Protein AF-A0AAF3EPK1-F1 (afdb_monomer)

Organism: NCBI:txid2138241

InterPro domains:
  IPR006166 ERCC4 domain [PF02732] (294-377)
  IPR006166 ERCC4 domain [SM00891] (291-371)
  IPR011335 Restriction endonuclease type II-like [SSF52980] (289-376)
  IPR047520 DNA repair endonuclease XPF, nuclease domain [cd20078] (291-375)

Radius of gyration: 29.54 Å; Cα contacts (8 Å, |Δi|>4): 576; chains: 1; bounding box: 75×59×78 Å

Mean predicted aligned error: 21.05 Å

Secondary structure (DSSP, 8-state):
--EEEEEEEE-TT--EEEEEEEEE-TT-BHHHHHHHHHHHH---GGGEEEEEEE--SSTT-PEEEEE-SSBTTTTT--TT-EEEEEETT-HHHHHHHHHHHHHHH--THHHHHHHHHHHHHHHHHTTSSS--EEEEEEEESS-BTTBSSPPP--HHHHHHHHHHHHTTSS-EEEEE--SS-BTTB-EEEEEEEE-TTEEETTT-S---HHHHHHHHHHHHHHTB----TTTEEEETTS--EEE----B-S--SSTTS-------PPPPPPPP----SSSTT--TT-SPPPEEEEEGGGGGSHHHHHHHHTT-EEEEE--SS-SEEEETTEEEEEEEHHHHHHHHHTTHHHHHHHHHHHH-SEEEEEEE-SS-------SS-S----

Sequence (386 aa):
MEIKLYVHLRDDTGDVGGFKTFTFGATSTVDDLMGQIRDVFHIPLQHQEVYLVRAGTETKNETLEQLKSGTLQEVKVTNKSNIYVKHADLPQYLQYKACVENAKKLKGEEQTSNAEDAIKLHMRLMEKEKVTKYNVKCHHYGATSARPKGMPLQIREFYIYKLLELIDVGPHSQFILPNKCAGSKTSMYIATKWNDDFVSIKEEENVSVEVLVQLLLLAAFLFINDLNQDNCGHWKGTKDAAIVDFDPSTNEVENLLVSREYDTIREEAPRLSVSTLNAGGFEEGTLPPPKIIVDMREFNSELPTILYKKGYDVVAATLEVGDYVLSPGMTVERKALDDLTQSLQSGRVFKQTEQMLRHYGSAFLLIESNMRFELKIVNGGPFQVY

Structure (mmCIF, N/CA/C/O backbone):
data_AF-A0AAF3EPK1-F1
#
_entry.id   AF-A0AAF3EPK1-F1
#
loop_
_atom_site.group_PDB
_atom_site.id
_atom_site.type_symbol
_atom_site.label_atom_id
_atom_site.label_alt_id
_atom_site.label_comp_id
_atom_site.label_asym_id
_atom_site.label_entity_id
_atom_site.label_seq_id
_atom_site.pdbx_PDB_ins_code
_atom_site.Cartn_x
_atom_site.Cartn_y
_atom_site.Cartn_z
_atom_site.occupancy
_atom_site.B_iso_or_equiv
_atom_site.auth_seq_id
_atom_site.auth_comp_id
_atom_site.auth_asym_id
_atom_site.auth_atom_id
_atom_site.pdbx_PDB_model_num
ATOM 1 N N . MET A 1 1 ? -42.229 -2.189 17.638 1.00 63.72 1 MET A N 1
ATOM 2 C CA . MET A 1 1 ? -41.998 -1.507 18.930 1.00 63.72 1 MET A CA 1
ATOM 3 C C . MET A 1 1 ? -40.505 -1.271 19.049 1.00 63.72 1 MET A C 1
ATOM 5 O O . MET A 1 1 ? -39.759 -2.199 18.766 1.00 63.72 1 MET A O 1
ATOM 9 N N . GLU A 1 2 ? -40.089 -0.046 19.354 1.00 80.06 2 GLU A N 1
ATOM 10 C CA . GLU A 1 2 ? -38.679 0.361 19.410 1.00 80.06 2 GLU A CA 1
ATOM 11 C C . GLU A 1 2 ? -38.236 0.457 20.878 1.00 80.06 2 GLU A C 1
ATOM 13 O O . GLU A 1 2 ? -38.947 1.058 21.693 1.00 80.06 2 GLU A O 1
ATOM 18 N N . ILE A 1 3 ? -37.099 -0.162 21.215 1.00 80.56 3 ILE A N 1
ATOM 19 C CA . ILE A 1 3 ? -36.553 -0.193 22.574 1.00 80.56 3 ILE A CA 1
ATOM 20 C C . ILE A 1 3 ? -35.284 0.663 22.639 1.00 80.56 3 ILE A C 1
ATOM 22 O O . ILE A 1 3 ? -34.303 0.343 21.975 1.00 80.56 3 ILE A O 1
ATOM 26 N N . LYS A 1 4 ? -35.277 1.730 23.442 1.00 81.31 4 LYS A N 1
ATOM 27 C CA . LYS A 1 4 ? -34.103 2.589 23.673 1.00 81.31 4 LYS A CA 1
ATOM 28 C C . LYS A 1 4 ? -33.443 2.237 24.999 1.00 81.31 4 LYS A C 1
ATOM 30 O O . LYS A 1 4 ? -34.069 2.388 26.043 1.00 81.31 4 LYS A O 1
ATOM 35 N N . LEU A 1 5 ? -32.195 1.784 24.955 1.00 81.50 5 LEU A N 1
ATOM 36 C CA . LEU A 1 5 ? -31.452 1.311 26.122 1.00 81.50 5 LEU A CA 1
ATOM 37 C C . LEU A 1 5 ? -30.294 2.222 26.464 1.00 81.50 5 LEU A C 1
ATOM 39 O O . LEU A 1 5 ? -29.559 2.643 25.576 1.00 81.50 5 LEU A O 1
ATOM 43 N N . TYR A 1 6 ? -30.118 2.465 27.759 1.00 78.06 6 TYR A N 1
ATOM 44 C CA . TYR A 1 6 ? -28.994 3.209 28.300 1.00 78.06 6 TYR A CA 1
ATOM 45 C C . TYR A 1 6 ? -27.984 2.218 28.887 1.00 78.06 6 TYR A C 1
ATOM 47 O O . TYR A 1 6 ? -28.274 1.502 29.851 1.00 78.06 6 TYR A O 1
ATOM 55 N N . VAL A 1 7 ? -26.824 2.120 28.240 1.00 79.25 7 VAL A N 1
ATOM 56 C CA . VAL A 1 7 ? -25.771 1.161 28.586 1.00 79.25 7 VAL A CA 1
ATOM 57 C C . VAL A 1 7 ? -24.628 1.909 29.253 1.00 79.25 7 VAL A C 1
ATOM 59 O O . VAL A 1 7 ? -24.116 2.877 28.688 1.00 79.25 7 VAL A O 1
ATOM 62 N N . HIS A 1 8 ? -24.216 1.441 30.429 1.00 76.19 8 HIS A N 1
ATOM 63 C CA . HIS A 1 8 ? -23.054 1.939 31.155 1.00 76.19 8 HIS A CA 1
ATOM 64 C C . HIS A 1 8 ? -21.934 0.901 31.169 1.00 76.19 8 HIS A C 1
ATOM 66 O O . HIS A 1 8 ? -22.175 -0.287 31.397 1.00 76.19 8 HIS A O 1
ATOM 72 N N . LEU A 1 9 ? -20.703 1.375 31.010 1.00 72.56 9 LEU A N 1
ATOM 73 C CA . LEU A 1 9 ? -19.504 0.591 31.276 1.00 72.56 9 LEU A CA 1
ATOM 74 C C . LEU A 1 9 ? -19.138 0.715 32.752 1.00 72.56 9 LEU A C 1
ATOM 76 O O . LEU A 1 9 ? -19.095 1.830 33.279 1.00 72.56 9 LEU A O 1
ATOM 80 N N . ARG A 1 10 ? -18.865 -0.418 33.400 1.00 68.25 10 ARG A N 1
ATOM 81 C CA . ARG A 1 10 ? -18.263 -0.453 34.733 1.00 68.25 10 ARG A CA 1
ATOM 82 C C . ARG A 1 10 ? -16.987 -1.275 34.700 1.00 68.25 10 ARG A C 1
ATOM 84 O O . ARG A 1 10 ? -16.977 -2.370 34.137 1.00 68.25 10 ARG A O 1
ATOM 91 N N . ASP A 1 11 ? -15.953 -0.751 35.342 1.00 59.91 11 ASP A N 1
ATOM 92 C CA . ASP A 1 11 ? -14.758 -1.526 35.647 1.00 59.91 11 ASP A CA 1
ATOM 93 C C . ASP A 1 11 ? -14.982 -2.450 36.860 1.00 59.91 11 ASP A C 1
ATOM 95 O O . ASP A 1 11 ? -16.052 -2.461 37.483 1.00 59.91 11 ASP A O 1
ATOM 99 N N . ASP A 1 12 ? -13.964 -3.238 37.210 1.00 56.88 12 ASP A N 1
ATOM 100 C CA . ASP A 1 12 ? -14.029 -4.189 38.329 1.00 56.88 12 ASP A CA 1
ATOM 101 C C . ASP A 1 12 ? -14.167 -3.512 39.700 1.00 56.88 12 ASP A C 1
ATOM 103 O O . ASP A 1 12 ? -14.553 -4.158 40.677 1.00 56.88 12 ASP A O 1
ATOM 107 N N . THR A 1 13 ? -13.889 -2.208 39.782 1.00 58.09 13 THR A N 1
ATOM 108 C CA . THR A 1 13 ? -14.093 -1.385 40.979 1.00 58.09 13 THR A CA 1
ATOM 109 C C . THR A 1 13 ? -15.489 -0.761 41.047 1.00 58.09 13 THR A C 1
ATOM 111 O O . THR A 1 13 ? -15.885 -0.264 42.100 1.00 58.09 13 THR A O 1
ATOM 114 N N . GLY A 1 14 ? -16.278 -0.876 39.974 1.00 56.06 14 GLY A N 1
ATOM 115 C CA . GLY A 1 14 ? -17.647 -0.378 39.883 1.00 56.06 14 GLY A CA 1
ATOM 116 C C . GLY A 1 14 ? -17.758 1.077 39.425 1.00 56.06 14 GLY A C 1
ATOM 117 O O . GLY A 1 14 ? -18.875 1.606 39.414 1.00 56.06 14 GLY A O 1
ATOM 118 N N . ASP A 1 15 ? -16.650 1.699 39.019 1.00 54.44 15 ASP A N 1
ATOM 119 C CA . ASP A 1 15 ? -16.626 3.072 38.526 1.00 54.44 15 ASP A CA 1
ATOM 120 C C . ASP A 1 15 ? -17.142 3.141 37.082 1.00 54.44 15 ASP A C 1
ATOM 122 O O . ASP A 1 15 ? -16.909 2.256 36.255 1.00 54.44 15 ASP A O 1
ATOM 126 N N . VAL A 1 16 ? -17.910 4.193 36.780 1.00 56.31 16 VAL A N 1
ATOM 127 C CA . VAL A 1 16 ? -18.569 4.357 35.476 1.00 56.31 16 VAL A CA 1
ATOM 128 C C . VAL A 1 16 ? -17.585 4.967 34.477 1.00 56.31 16 VAL A C 1
ATOM 130 O O . VAL A 1 16 ? -17.331 6.169 34.512 1.00 56.31 16 VAL A O 1
ATOM 133 N N . GLY A 1 17 ? -17.055 4.145 33.567 1.00 52.59 17 GLY A N 1
ATOM 134 C CA . GLY A 1 17 ? -16.063 4.560 32.563 1.00 52.59 17 GLY A CA 1
ATOM 135 C C . GLY A 1 17 ? -16.650 5.244 31.318 1.00 52.59 17 GLY A C 1
ATOM 136 O O . GLY A 1 17 ? -15.947 5.972 30.623 1.00 52.59 17 GLY A O 1
ATOM 137 N N . GLY A 1 18 ? -17.945 5.046 31.034 1.00 61.47 18 GLY A N 1
ATOM 138 C CA . GLY A 1 18 ? -18.630 5.625 29.871 1.00 61.47 18 GLY A CA 1
ATOM 139 C C . GLY A 1 18 ? -20.083 5.161 29.731 1.00 61.47 18 GLY A C 1
ATOM 140 O O . GLY A 1 18 ? -20.500 4.203 30.384 1.00 61.47 18 GLY A O 1
ATOM 141 N N . PHE A 1 19 ? -20.871 5.842 28.891 1.00 75.56 19 PHE A N 1
ATOM 142 C CA . PHE A 1 19 ? -22.256 5.456 28.596 1.00 75.56 19 PHE A CA 1
ATOM 143 C C . PHE A 1 19 ? -22.638 5.725 27.138 1.00 75.56 19 PHE A C 1
ATOM 145 O O . PHE A 1 19 ? -22.104 6.634 26.501 1.00 75.56 19 PHE A O 1
ATOM 152 N N . LYS A 1 20 ? -23.610 4.969 26.616 1.00 78.62 20 LYS A N 1
ATOM 153 C CA . LYS A 1 20 ? -24.215 5.222 25.300 1.00 78.62 20 LYS A CA 1
ATOM 154 C C . LYS A 1 20 ? -25.651 4.714 25.244 1.00 78.62 20 LYS A C 1
ATOM 156 O O . LYS A 1 20 ? -26.016 3.757 25.927 1.00 78.62 20 LYS A O 1
ATOM 161 N N . THR A 1 21 ? -26.458 5.375 24.419 1.00 83.00 21 THR A N 1
ATOM 162 C CA . THR A 1 21 ? -27.838 4.972 24.154 1.00 83.00 21 THR A CA 1
ATOM 163 C C . THR A 1 21 ? -27.905 4.176 22.859 1.00 83.00 21 THR A C 1
ATOM 165 O O . THR A 1 21 ? -27.417 4.635 21.828 1.00 83.00 21 THR A O 1
ATOM 168 N N . PHE A 1 22 ? -28.561 3.023 22.901 1.00 85.44 22 PHE A N 1
ATOM 169 C CA . PHE A 1 22 ? -28.793 2.159 21.747 1.00 85.44 22 PHE A CA 1
ATOM 170 C C . PHE A 1 22 ? -30.280 2.012 21.473 1.00 85.44 22 PHE A C 1
ATOM 172 O O . PHE A 1 22 ? -31.101 2.195 22.370 1.00 85.44 22 PHE A O 1
ATOM 179 N N . THR A 1 23 ? -30.622 1.674 20.234 1.00 88.25 23 THR A N 1
ATOM 180 C CA . THR A 1 23 ? -32.011 1.507 19.812 1.00 88.25 23 THR A CA 1
ATOM 181 C C . THR A 1 23 ? -32.189 0.156 19.133 1.00 88.25 23 THR A C 1
ATOM 183 O O . THR A 1 23 ? -31.450 -0.170 18.211 1.00 88.25 23 THR A O 1
ATOM 186 N N . PHE A 1 24 ? -33.159 -0.623 19.602 1.00 88.50 24 PHE A N 1
ATOM 187 C CA . PHE A 1 24 ? -33.386 -2.006 19.197 1.00 88.50 24 PHE A CA 1
ATOM 188 C C . PHE A 1 24 ? -34.819 -2.231 18.715 1.00 88.50 24 PHE A C 1
ATOM 190 O O . PHE A 1 24 ? -35.762 -1.560 19.147 1.00 88.50 24 PHE A O 1
ATOM 197 N N . GLY A 1 25 ? -34.981 -3.200 17.817 1.00 86.00 25 GLY A N 1
ATOM 198 C CA . GLY A 1 25 ? -36.280 -3.639 17.324 1.00 86.00 25 GLY A CA 1
ATOM 199 C C . GLY A 1 25 ? -36.979 -4.596 18.291 1.00 86.00 25 GLY A C 1
ATOM 200 O O . GLY A 1 25 ? -36.406 -5.072 19.268 1.00 86.00 25 GLY A O 1
ATOM 201 N N . ALA A 1 26 ? -38.238 -4.922 17.992 1.00 77.25 26 ALA A N 1
ATOM 202 C CA . ALA A 1 26 ? -39.049 -5.814 18.825 1.00 77.25 26 ALA A CA 1
ATOM 203 C C . ALA A 1 26 ? -38.508 -7.256 18.892 1.00 77.25 26 ALA A C 1
ATOM 205 O O . ALA A 1 26 ? -38.753 -7.947 19.873 1.00 77.25 26 ALA A O 1
ATOM 206 N N . THR A 1 27 ? -37.782 -7.692 17.863 1.00 86.62 27 THR A N 1
ATOM 207 C CA . THR A 1 27 ? -37.209 -9.041 17.742 1.00 86.62 27 THR A CA 1
ATOM 208 C C . THR A 1 27 ? -35.719 -9.087 18.074 1.00 86.62 27 THR A C 1
ATOM 210 O O . THR A 1 27 ? -35.097 -10.125 17.876 1.00 86.62 27 THR A O 1
ATOM 213 N N . SER A 1 28 ? -35.132 -7.975 18.530 1.00 90.69 28 SER A N 1
ATOM 214 C CA . SER A 1 28 ? -33.704 -7.918 18.835 1.00 90.69 28 SER A CA 1
ATOM 215 C C . SER A 1 28 ? -33.352 -8.805 20.027 1.00 90.69 28 SER A C 1
ATOM 217 O O . SER A 1 28 ? -34.120 -8.937 20.987 1.00 90.69 28 SER A O 1
ATOM 219 N N . THR A 1 29 ? -32.176 -9.407 19.953 1.00 93.25 29 THR A N 1
ATOM 220 C CA . THR A 1 29 ? -31.661 -10.384 20.910 1.00 93.25 29 THR A CA 1
ATOM 221 C C . THR A 1 29 ? -30.613 -9.787 21.845 1.00 93.25 29 THR A C 1
ATOM 223 O O . THR A 1 29 ? -30.136 -8.667 21.649 1.00 93.25 29 THR A O 1
ATOM 226 N N . VAL A 1 30 ? -30.252 -10.538 22.887 1.00 90.62 30 VAL A N 1
ATOM 227 C CA . VAL A 1 30 ? -29.082 -10.221 23.721 1.00 90.62 30 VAL A CA 1
ATOM 228 C C . VAL A 1 30 ? -27.798 -10.220 22.877 1.00 90.62 30 VAL A C 1
ATOM 230 O O . VAL A 1 30 ? -26.951 -9.358 23.095 1.00 90.62 30 VAL A O 1
ATOM 233 N N . ASP A 1 31 ? -27.688 -11.088 21.867 1.00 90.12 31 ASP A N 1
ATOM 234 C CA . ASP A 1 31 ? -26.532 -11.119 20.960 1.00 90.12 31 ASP A CA 1
ATOM 235 C C . ASP A 1 31 ? -26.442 -9.848 20.106 1.00 90.12 31 ASP A C 1
ATOM 237 O O . ASP A 1 31 ? -25.352 -9.311 19.920 1.00 90.12 31 ASP A O 1
ATOM 241 N N . ASP A 1 32 ? -27.577 -9.300 19.656 1.00 91.06 32 ASP A N 1
ATOM 242 C CA . ASP A 1 32 ? -27.610 -8.014 18.943 1.00 91.06 32 ASP A CA 1
ATOM 243 C C . ASP A 1 32 ? -27.130 -6.863 19.842 1.00 91.06 32 ASP A C 1
ATOM 245 O O . ASP A 1 32 ? -26.412 -5.965 19.395 1.00 91.06 32 ASP A O 1
ATOM 249 N N . LEU A 1 33 ? -27.510 -6.889 21.126 1.00 90.25 33 LEU A N 1
ATOM 250 C CA . LEU A 1 33 ? -27.041 -5.931 22.129 1.00 90.25 33 LEU A CA 1
ATOM 251 C C . LEU A 1 33 ? -25.533 -6.066 22.367 1.00 90.25 33 LEU A C 1
ATOM 253 O O . LEU A 1 33 ? -24.826 -5.060 22.346 1.00 90.25 33 LEU A O 1
ATOM 257 N N . MET A 1 34 ? -25.030 -7.286 22.549 1.00 88.56 34 MET A N 1
ATOM 258 C CA . MET A 1 34 ? -23.598 -7.548 22.712 1.00 88.56 34 MET A CA 1
ATOM 259 C C . MET A 1 34 ? -22.793 -7.187 21.457 1.00 88.56 34 MET A C 1
ATOM 261 O O . MET A 1 34 ? -21.681 -6.666 21.558 1.00 88.56 34 MET A O 1
ATOM 265 N N . GLY A 1 35 ? -23.365 -7.394 20.269 1.00 85.94 35 GLY A N 1
ATOM 266 C CA . GLY A 1 35 ? -22.810 -6.951 18.992 1.00 85.94 35 GLY A CA 1
ATOM 267 C C . GLY A 1 35 ? -22.693 -5.430 18.917 1.00 85.94 35 GLY A C 1
ATOM 268 O O . GLY A 1 35 ? -21.621 -4.919 18.617 1.00 85.94 35 GLY A O 1
ATOM 269 N N . GLN A 1 36 ? -23.741 -4.695 19.297 1.00 87.25 36 GLN A N 1
ATOM 270 C CA . GLN A 1 36 ? -23.694 -3.229 19.392 1.00 87.25 36 GLN A CA 1
ATOM 271 C C . GLN A 1 36 ? -22.665 -2.753 20.425 1.00 87.25 36 GLN A C 1
ATOM 273 O O . GLN A 1 36 ? -21.934 -1.805 20.161 1.00 87.25 36 GLN A O 1
ATOM 278 N N . ILE A 1 37 ? -22.562 -3.419 21.581 1.00 84.38 37 ILE A N 1
ATOM 279 C CA . ILE A 1 37 ? -21.540 -3.119 22.595 1.00 84.38 37 ILE A CA 1
ATOM 280 C C . ILE A 1 37 ? -20.1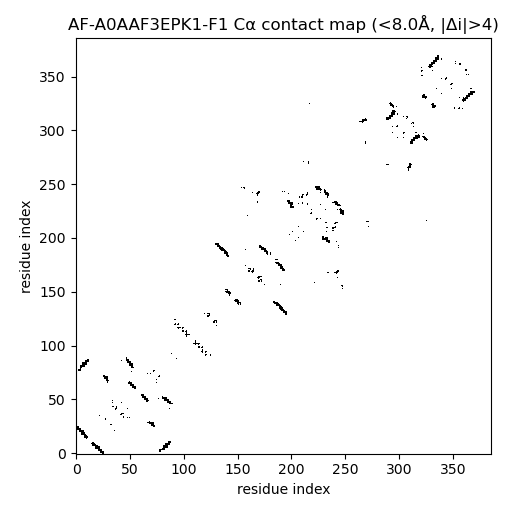37 -3.363 22.030 1.00 84.38 37 ILE A C 1
ATOM 282 O O . ILE A 1 37 ? -19.256 -2.529 22.223 1.00 84.38 37 ILE A O 1
ATOM 286 N N . ARG A 1 38 ? -19.930 -4.458 21.290 1.00 82.56 38 ARG A N 1
ATOM 287 C CA . ARG A 1 38 ? -18.665 -4.740 20.603 1.00 82.56 38 ARG A CA 1
ATOM 288 C C . ARG A 1 38 ? -18.352 -3.653 19.583 1.00 82.56 38 ARG A C 1
ATOM 290 O O . ARG A 1 38 ? -17.233 -3.177 19.551 1.00 82.56 38 ARG A O 1
ATOM 297 N N . ASP A 1 39 ? -19.317 -3.254 18.768 1.00 75.44 39 ASP A N 1
ATOM 298 C CA . ASP A 1 39 ? -19.068 -2.334 17.655 1.00 75.44 39 ASP A CA 1
ATOM 299 C C . ASP A 1 39 ? -18.907 -0.878 18.107 1.00 75.44 39 ASP A C 1
ATOM 301 O O . ASP A 1 39 ? -18.312 -0.079 17.394 1.00 75.44 39 ASP A O 1
ATOM 305 N N . VAL A 1 40 ? -19.454 -0.519 19.273 1.00 76.31 40 VAL A N 1
ATOM 306 C CA . VAL A 1 40 ? -19.450 0.859 19.785 1.00 76.31 40 VAL A CA 1
ATOM 307 C C . VAL A 1 40 ? -18.473 1.087 20.931 1.00 76.31 40 VAL A C 1
ATOM 309 O O . VAL A 1 40 ? -17.960 2.195 21.067 1.00 76.31 40 VAL A O 1
ATOM 312 N N . PHE A 1 41 ? -18.262 0.086 21.783 1.00 70.44 41 PHE A N 1
ATOM 313 C CA . PHE A 1 41 ? -17.314 0.157 22.896 1.00 70.44 41 PHE A CA 1
ATOM 314 C C . PHE A 1 41 ? -16.080 -0.720 22.674 1.00 70.44 41 PHE A C 1
ATOM 316 O O . PHE A 1 41 ? -15.197 -0.725 23.524 1.00 70.44 41 PHE A O 1
ATOM 323 N N . HIS A 1 42 ? -16.015 -1.465 21.566 1.00 68.19 42 HIS A N 1
ATOM 324 C CA . HIS A 1 42 ? -14.839 -2.244 21.163 1.00 68.19 42 HIS A CA 1
ATOM 325 C C . HIS A 1 42 ? -14.412 -3.308 22.181 1.00 68.19 42 HIS A C 1
ATOM 327 O O . HIS A 1 42 ? -13.263 -3.738 22.230 1.00 68.19 42 HIS A O 1
ATOM 333 N N . ILE A 1 43 ? -15.378 -3.802 22.962 1.00 73.12 43 ILE A N 1
ATOM 334 C CA . ILE A 1 43 ? -15.193 -4.903 23.909 1.00 73.12 43 ILE A CA 1
ATOM 335 C C . ILE A 1 43 ? -15.499 -6.211 23.164 1.00 73.12 43 ILE A C 1
ATOM 337 O O . ILE A 1 43 ? -16.643 -6.405 22.748 1.00 73.12 43 ILE A O 1
ATOM 341 N N . PRO A 1 44 ? -14.540 -7.132 22.964 1.00 69.88 44 PRO A N 1
ATOM 342 C CA . PRO A 1 44 ? -14.826 -8.404 22.305 1.00 69.88 44 PRO A CA 1
ATOM 343 C C . PRO A 1 44 ? -15.856 -9.221 23.093 1.00 69.88 44 PRO A C 1
ATOM 345 O O . PRO A 1 44 ? -15.843 -9.203 24.321 1.00 69.88 44 PRO A O 1
ATOM 348 N N . LEU A 1 45 ? -16.712 -9.981 22.400 1.00 77.00 45 LEU A N 1
ATOM 349 C CA . LEU A 1 45 ? -17.827 -10.728 23.011 1.00 77.00 45 LEU A CA 1
ATOM 350 C C . LEU A 1 45 ? -17.387 -11.623 24.184 1.00 77.00 45 LEU A C 1
ATOM 352 O O . LEU A 1 45 ? -18.081 -11.693 25.189 1.00 77.00 45 LEU A O 1
ATOM 356 N N . GLN A 1 46 ? -16.209 -12.249 24.085 1.00 71.69 46 GLN A N 1
ATOM 357 C CA . GLN A 1 46 ? -15.641 -13.122 25.125 1.00 71.69 46 GLN A CA 1
ATOM 358 C C . GLN A 1 46 ? -15.269 -12.399 26.432 1.00 71.69 46 GLN A C 1
ATOM 360 O O . GLN A 1 46 ? -15.090 -13.049 27.455 1.00 71.69 46 GLN A O 1
ATOM 365 N N . HIS A 1 47 ? -15.138 -11.071 26.391 1.00 74.69 47 HIS A N 1
ATOM 366 C CA . HIS A 1 47 ? -14.828 -10.225 27.544 1.00 74.69 47 HIS A CA 1
ATOM 367 C C . HIS A 1 47 ? -16.052 -9.451 28.040 1.00 74.69 47 HIS A C 1
ATOM 369 O O . HIS A 1 47 ? -15.938 -8.709 29.007 1.00 74.69 47 HIS A O 1
ATOM 375 N N . GLN A 1 48 ? -17.213 -9.581 27.391 1.00 80.94 48 GLN A N 1
ATOM 376 C CA . GLN A 1 48 ? -18.428 -8.887 27.802 1.00 80.94 48 GLN A CA 1
ATOM 377 C C . GLN A 1 48 ? -19.229 -9.729 28.794 1.00 80.94 48 GLN A C 1
ATOM 379 O O . GLN A 1 48 ? -19.726 -10.804 28.461 1.00 80.94 48 GLN A O 1
ATOM 384 N N . GLU A 1 49 ? -19.467 -9.180 29.979 1.00 83.88 49 GLU A N 1
ATOM 385 C CA . GLU A 1 49 ? -20.503 -9.661 30.883 1.00 83.88 49 GLU A CA 1
ATOM 386 C C . GLU A 1 49 ? -21.590 -8.592 31.020 1.00 83.88 49 GLU A C 1
ATOM 388 O O . GLU A 1 49 ? -21.401 -7.551 31.655 1.00 83.88 49 GLU A O 1
ATOM 393 N N . VAL A 1 50 ? -22.743 -8.844 30.401 1.00 86.62 50 VAL A N 1
ATOM 394 C CA . VAL A 1 50 ? -23.861 -7.898 30.368 1.00 86.62 50 VAL A CA 1
ATOM 395 C C . VAL A 1 50 ? -24.835 -8.196 31.503 1.00 86.62 50 VAL A C 1
ATOM 397 O O . VAL A 1 50 ? -25.291 -9.325 31.672 1.00 86.62 50 VAL A O 1
ATOM 400 N N . TYR A 1 51 ? -25.193 -7.169 32.263 1.00 86.31 51 TYR A N 1
ATOM 401 C CA . TYR A 1 51 ? -26.084 -7.238 33.411 1.00 86.31 51 TYR A CA 1
ATOM 402 C C . TYR A 1 51 ? -27.237 -6.253 33.254 1.00 86.31 51 TYR A C 1
ATOM 404 O O . TYR A 1 51 ? -27.045 -5.077 32.951 1.00 86.31 51 TYR A O 1
ATOM 412 N N . LEU A 1 52 ? -28.447 -6.719 33.522 1.00 86.62 52 LEU A N 1
ATOM 413 C CA . LEU A 1 52 ? -29.624 -5.882 33.665 1.00 86.62 52 LEU A CA 1
ATOM 414 C C . LEU A 1 52 ? -29.775 -5.457 35.125 1.00 86.62 52 LEU A C 1
ATOM 416 O O . LEU A 1 52 ? -29.812 -6.296 36.026 1.00 86.62 52 LEU A O 1
ATOM 420 N N . VAL A 1 53 ? -29.904 -4.152 35.354 1.00 81.69 53 VAL A N 1
ATOM 421 C CA . VAL A 1 53 ? -30.163 -3.609 36.689 1.00 81.69 53 VAL A CA 1
ATOM 422 C C . VAL A 1 53 ? -31.645 -3.760 37.014 1.00 81.69 53 VAL A C 1
ATOM 424 O O . VAL A 1 53 ? -32.510 -3.163 36.365 1.00 81.69 53 VAL A O 1
ATOM 427 N N . ARG A 1 54 ? -31.954 -4.541 38.047 1.00 81.06 54 ARG A N 1
ATOM 428 C CA . ARG A 1 54 ? -33.286 -4.602 38.646 1.00 81.06 54 ARG A CA 1
ATOM 429 C C . ARG A 1 54 ? -33.317 -3.640 39.830 1.00 81.06 54 ARG A C 1
ATOM 431 O O . ARG A 1 54 ? -32.534 -3.763 40.773 1.00 81.06 54 ARG A O 1
ATOM 438 N N . ALA A 1 55 ? -34.213 -2.657 39.763 1.00 62.28 55 ALA A N 1
ATOM 439 C CA . ALA A 1 55 ? -34.411 -1.717 40.856 1.00 62.28 55 ALA A CA 1
ATOM 440 C C . ALA A 1 55 ? -34.975 -2.463 42.075 1.00 62.28 55 ALA A C 1
ATOM 442 O O . ALA A 1 55 ? -36.105 -2.951 42.036 1.00 62.28 55 ALA A O 1
ATOM 443 N N . GLY A 1 56 ? -34.192 -2.540 43.151 1.00 55.16 56 GLY A N 1
ATOM 444 C CA . GLY A 1 56 ? -34.724 -2.811 44.478 1.00 55.16 56 GLY A CA 1
ATOM 445 C C . GLY A 1 56 ? -35.498 -1.590 44.965 1.00 55.16 56 GLY A C 1
ATOM 446 O O . GLY A 1 56 ? -35.096 -0.447 44.738 1.00 55.16 56 GLY A O 1
ATOM 447 N N . THR A 1 57 ? -36.634 -1.812 45.615 1.00 44.53 57 THR A N 1
ATOM 448 C CA . THR A 1 57 ? -37.323 -0.758 46.358 1.00 44.53 57 THR A CA 1
ATOM 449 C C . THR A 1 57 ? -36.371 -0.244 47.445 1.00 44.53 57 THR A C 1
ATOM 451 O O . THR A 1 57 ? -35.992 -1.018 48.316 1.00 44.53 57 THR A O 1
ATOM 454 N N . GLU A 1 58 ? -35.991 1.037 47.358 1.00 42.19 58 GLU A N 1
ATOM 455 C CA . GLU A 1 58 ? -35.115 1.794 48.279 1.00 42.19 58 GLU A CA 1
ATOM 456 C C . GLU A 1 58 ? -33.589 1.684 48.033 1.00 42.19 58 GLU A C 1
ATOM 458 O O . GLU A 1 58 ? -32.878 0.824 48.544 1.00 42.19 58 GLU A O 1
ATOM 463 N N . THR A 1 59 ? -33.115 2.614 47.191 1.00 45.25 59 THR A N 1
ATOM 464 C CA . THR A 1 59 ? -31.825 3.352 47.139 1.00 45.25 59 THR A CA 1
ATOM 465 C C . THR A 1 59 ? -30.461 2.718 47.461 1.00 45.25 59 THR A C 1
ATOM 467 O O . THR A 1 59 ? -29.470 3.425 47.285 1.00 45.25 59 THR A O 1
ATOM 470 N N . LYS A 1 60 ? -30.316 1.438 47.827 1.00 49.47 60 LYS A N 1
ATOM 471 C CA . LYS A 1 60 ? -28.985 0.790 47.946 1.00 49.47 60 LYS A CA 1
ATOM 472 C C . LYS A 1 60 ? -28.886 -0.680 47.522 1.00 49.47 60 LYS A C 1
ATOM 474 O O . LYS A 1 60 ? -27.781 -1.209 47.529 1.00 49.47 60 LYS A O 1
ATOM 479 N N . ASN A 1 61 ? -29.974 -1.320 47.093 1.00 54.38 61 ASN A N 1
ATOM 480 C CA . ASN A 1 61 ? -29.954 -2.721 46.653 1.00 54.38 61 ASN A CA 1
ATOM 481 C C . ASN A 1 61 ? -30.317 -2.849 45.167 1.00 54.38 61 ASN A C 1
ATOM 483 O O . ASN A 1 61 ? -31.397 -3.318 44.810 1.00 54.38 61 ASN A O 1
ATOM 487 N N . GLU A 1 62 ? -29.417 -2.417 44.285 1.00 66.62 62 GLU A N 1
ATOM 488 C CA . GLU A 1 62 ? -29.479 -2.808 42.873 1.00 66.62 62 GLU A CA 1
ATOM 489 C C . GLU A 1 62 ? -29.128 -4.296 42.764 1.00 66.62 62 GLU A C 1
ATOM 491 O O . GLU A 1 62 ? -28.057 -4.722 43.195 1.00 66.62 62 GLU A O 1
ATOM 496 N N . THR A 1 63 ? -30.030 -5.100 42.199 1.00 74.88 63 THR A N 1
ATOM 497 C CA . THR A 1 63 ? -29.732 -6.502 41.876 1.00 74.88 63 THR A CA 1
ATOM 498 C C . THR A 1 63 ? -29.349 -6.595 40.406 1.00 74.88 63 THR A C 1
ATOM 500 O O . THR A 1 63 ? -30.062 -6.095 39.536 1.00 74.88 63 THR A O 1
ATOM 503 N N . LEU A 1 64 ? -28.190 -7.196 40.134 1.00 80.19 64 LEU A N 1
ATOM 504 C CA . LEU A 1 64 ? -27.668 -7.380 38.783 1.00 80.19 64 LEU A CA 1
ATOM 505 C C . LEU A 1 64 ? -28.044 -8.773 38.284 1.00 80.19 64 LEU A C 1
ATOM 507 O O . LEU A 1 64 ? -27.634 -9.777 38.862 1.00 80.19 64 LEU A O 1
ATOM 511 N N . GLU A 1 65 ? -28.819 -8.827 37.208 1.00 86.06 65 GLU A N 1
ATOM 512 C CA . GLU A 1 65 ? -29.191 -10.070 36.535 1.00 86.06 65 GLU A CA 1
ATOM 513 C C . GLU A 1 65 ? -28.356 -10.220 35.260 1.00 86.06 65 GLU A C 1
ATOM 515 O O . GLU A 1 65 ? -28.451 -9.385 34.362 1.00 86.06 65 GLU A O 1
ATOM 520 N N . GLN A 1 66 ? -27.519 -11.258 35.174 1.00 87.88 66 GLN A N 1
ATOM 521 C CA . GLN A 1 66 ? -26.672 -11.476 33.997 1.00 87.88 66 GLN A CA 1
ATOM 522 C C . GLN A 1 66 ? -27.519 -11.917 32.795 1.00 87.88 66 GLN A C 1
ATOM 524 O O . GLN A 1 66 ? -28.256 -12.901 32.870 1.00 87.88 66 GLN A O 1
ATOM 529 N N . LEU A 1 67 ? -27.374 -11.218 31.673 1.00 87.81 67 LEU A N 1
ATOM 530 C CA . LEU A 1 67 ? -28.004 -11.557 30.403 1.00 87.81 67 LEU A CA 1
ATOM 531 C C . LEU A 1 67 ? -27.070 -12.477 29.611 1.00 87.81 67 LEU A C 1
ATOM 533 O O . LEU A 1 67 ? -25.927 -12.114 29.352 1.00 87.81 67 LEU A O 1
ATOM 537 N N . LYS A 1 68 ? -27.549 -13.670 29.236 1.00 81.31 68 LYS A N 1
ATOM 538 C CA . LYS A 1 68 ? -26.750 -14.666 28.493 1.00 81.31 68 LYS A CA 1
ATOM 539 C C . LYS A 1 68 ? -27.266 -14.965 27.087 1.00 81.31 68 LYS A C 1
ATOM 541 O O . LYS A 1 68 ? -26.467 -15.235 26.208 1.00 81.31 68 LYS A O 1
ATOM 546 N N . SER A 1 69 ? -28.584 -15.003 26.890 1.00 88.50 69 SER A N 1
ATOM 547 C CA . SER A 1 69 ? -29.223 -15.308 25.600 1.00 88.50 69 SER A CA 1
ATOM 548 C C . SER A 1 69 ? -30.716 -14.952 25.642 1.00 88.50 69 SER A C 1
ATOM 550 O O . SER A 1 69 ? -31.238 -14.602 26.704 1.00 88.50 69 SER A O 1
ATOM 552 N N . GLY A 1 70 ? -31.396 -15.049 24.496 1.00 89.31 70 GLY A N 1
ATOM 553 C CA . GLY A 1 70 ? -32.829 -14.775 24.346 1.00 89.31 70 GLY A CA 1
ATOM 554 C C . GLY A 1 70 ? -33.124 -13.416 23.711 1.00 89.31 70 GLY A C 1
ATOM 555 O O . GLY A 1 70 ? -32.224 -12.618 23.432 1.00 89.31 70 GLY A O 1
ATOM 556 N N . THR A 1 71 ? -34.402 -13.147 23.456 1.00 89.75 71 THR A N 1
ATOM 557 C CA . THR A 1 71 ? -34.849 -11.839 22.957 1.00 89.75 71 THR A CA 1
ATOM 558 C C . THR A 1 71 ? -34.870 -10.805 24.082 1.00 89.75 71 THR A C 1
ATOM 560 O O . THR A 1 71 ? -35.153 -11.132 25.236 1.00 89.75 71 THR A O 1
ATOM 563 N N . LEU A 1 72 ? -34.637 -9.527 23.762 1.00 87.38 72 LEU A N 1
ATOM 564 C CA . LEU A 1 72 ? -34.700 -8.439 24.751 1.00 87.38 72 LEU A CA 1
ATOM 565 C C . LEU A 1 72 ? -36.073 -8.370 25.449 1.00 87.38 72 LEU A C 1
ATOM 567 O O . LEU A 1 72 ? -36.165 -7.990 26.617 1.00 87.38 72 LEU A O 1
ATOM 571 N N . GLN A 1 73 ? -37.142 -8.789 24.766 1.00 85.44 73 GLN A N 1
ATOM 572 C CA . GLN A 1 73 ? -38.478 -8.884 25.354 1.00 85.44 73 GLN A CA 1
ATOM 573 C C . GLN A 1 73 ? -38.593 -10.023 26.376 1.00 85.44 73 GLN A C 1
ATOM 575 O O . GLN A 1 73 ? -39.131 -9.801 27.462 1.00 85.44 73 GLN A O 1
ATOM 580 N N . GLU A 1 74 ? -38.063 -11.212 26.073 1.00 85.81 74 GLU A N 1
ATOM 581 C CA . GLU A 1 74 ? -38.083 -12.372 26.979 1.00 85.81 74 GLU A CA 1
ATOM 582 C C . GLU A 1 74 ? -37.322 -12.095 28.277 1.00 85.81 74 GLU A C 1
ATOM 584 O O . GLU A 1 74 ? -37.813 -12.408 29.363 1.00 85.81 74 GLU A O 1
ATOM 589 N N . VAL A 1 75 ? -36.172 -11.418 28.188 1.00 86.94 75 VAL A N 1
ATOM 590 C CA . VAL A 1 75 ? -35.391 -11.007 29.369 1.00 86.94 75 VAL A CA 1
ATOM 591 C C . VAL A 1 75 ? -35.949 -9.755 30.071 1.00 86.94 75 VAL A C 1
ATOM 593 O O . VAL A 1 75 ? -35.381 -9.262 31.051 1.00 86.94 75 VAL A O 1
ATOM 596 N N . LYS A 1 76 ? -37.114 -9.256 29.631 1.00 86.06 76 LYS A N 1
ATOM 597 C CA . LYS A 1 76 ? -37.836 -8.109 30.212 1.00 86.06 76 LYS A CA 1
ATOM 598 C C . LYS A 1 76 ? -37.004 -6.822 30.226 1.00 86.06 76 LYS A C 1
ATOM 600 O O . LYS A 1 76 ? -37.032 -6.069 31.207 1.00 86.06 76 LYS A O 1
ATOM 605 N N . VAL A 1 77 ? -36.251 -6.583 29.158 1.00 84.38 77 VAL A N 1
ATOM 606 C CA . VAL A 1 77 ? -35.530 -5.332 28.914 1.00 84.38 77 VAL A CA 1
ATOM 607 C C . VAL A 1 77 ? -36.500 -4.314 28.299 1.00 84.38 77 VAL A C 1
ATOM 609 O O . VAL A 1 77 ? -37.253 -4.621 27.378 1.00 84.38 77 VAL A O 1
ATOM 612 N N . THR A 1 78 ? -36.529 -3.094 28.839 1.00 84.69 78 THR A N 1
ATOM 613 C CA . THR A 1 78 ? -37.472 -2.029 28.452 1.00 84.69 78 THR A CA 1
ATOM 614 C C . THR A 1 78 ? -36.760 -0.683 28.314 1.00 84.69 78 THR A C 1
ATOM 616 O O . THR A 1 78 ? -35.615 -0.541 28.727 1.00 84.69 78 THR A O 1
ATOM 619 N N . ASN A 1 79 ? -37.461 0.355 27.845 1.00 82.56 79 ASN A N 1
ATOM 620 C CA . ASN A 1 79 ? -36.911 1.721 27.728 1.00 82.56 79 ASN A CA 1
ATOM 621 C C . ASN A 1 79 ? -36.482 2.363 29.057 1.00 82.56 79 ASN A C 1
ATOM 623 O O . ASN A 1 79 ? -35.892 3.438 29.060 1.00 82.56 79 ASN A O 1
ATOM 627 N N . LYS A 1 80 ? -36.836 1.746 30.188 1.00 79.12 80 LYS A N 1
ATOM 628 C CA . LYS A 1 80 ? -36.464 2.192 31.537 1.00 79.12 80 LYS A CA 1
ATOM 629 C C . LYS A 1 80 ? -35.346 1.342 32.147 1.00 79.12 80 LYS A C 1
ATOM 631 O O . LYS A 1 80 ? -35.010 1.529 33.311 1.00 79.12 80 LYS A O 1
ATOM 636 N N . SER A 1 81 ? -34.832 0.368 31.401 1.00 80.94 81 SER A N 1
ATOM 637 C CA . SER A 1 81 ? -33.791 -0.540 31.863 1.00 80.94 81 SER A CA 1
ATOM 638 C C . SER A 1 81 ? -32.417 0.114 31.748 1.00 80.94 81 SER A C 1
ATOM 640 O O . SER A 1 81 ? -32.070 0.642 30.693 1.00 80.94 81 SER A O 1
ATOM 642 N N . ASN A 1 82 ? -31.627 0.005 32.815 1.00 79.75 82 ASN A N 1
ATOM 643 C CA . ASN A 1 82 ? -30.196 0.286 32.781 1.00 79.75 82 ASN A CA 1
ATOM 644 C C . ASN A 1 82 ? -29.446 -1.028 32.564 1.00 79.75 82 ASN A C 1
ATOM 646 O O . ASN A 1 82 ? -29.723 -2.023 33.241 1.00 79.75 82 ASN A O 1
ATOM 650 N N . ILE A 1 83 ? -28.510 -1.021 31.622 1.00 83.06 83 ILE A N 1
ATOM 651 C CA . ILE A 1 83 ? -27.652 -2.166 31.323 1.00 83.06 83 ILE A CA 1
ATOM 652 C C . ILE A 1 83 ? -26.230 -1.829 31.752 1.00 83.06 83 ILE A C 1
ATOM 654 O O . ILE A 1 83 ? -25.707 -0.782 31.374 1.00 83.06 83 ILE A O 1
ATOM 658 N N . TYR A 1 84 ? -25.605 -2.715 32.518 1.00 83.31 84 TYR A N 1
ATOM 659 C CA . TYR A 1 84 ? -24.201 -2.627 32.900 1.00 83.31 84 TYR A CA 1
ATOM 660 C C . TYR A 1 84 ? -23.392 -3.668 32.155 1.00 83.31 84 TYR A C 1
ATOM 662 O O . TYR A 1 84 ? -23.78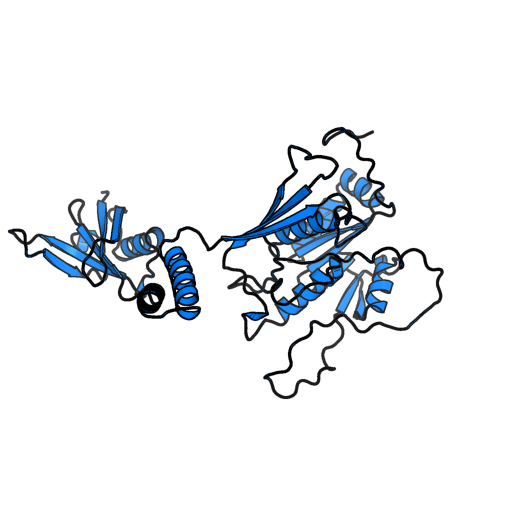5 -4.826 32.081 1.00 83.31 84 TYR A O 1
ATOM 670 N N . VAL A 1 85 ? -22.249 -3.257 31.631 1.00 77.69 85 VAL A N 1
ATOM 671 C CA . VAL A 1 85 ? -21.287 -4.166 31.016 1.00 77.69 85 VAL A CA 1
ATOM 672 C C . VAL A 1 85 ? -20.064 -4.186 31.910 1.00 77.69 85 VAL A C 1
ATOM 674 O O . VAL A 1 85 ? -19.382 -3.167 32.031 1.00 77.69 85 VAL A O 1
ATOM 677 N N . LYS A 1 86 ? -19.806 -5.332 32.546 1.00 74.12 86 LYS A N 1
ATOM 678 C CA . LYS A 1 86 ? -18.474 -5.617 33.074 1.00 74.12 86 LYS A CA 1
ATOM 679 C C . LYS A 1 86 ? -17.630 -6.146 31.930 1.00 74.12 86 LYS A C 1
ATOM 681 O O . LYS A 1 86 ? -18.089 -6.984 31.154 1.00 74.12 86 LYS A O 1
ATOM 686 N N . HIS A 1 87 ? -16.411 -5.646 31.829 1.00 66.88 87 HIS A N 1
ATOM 687 C CA . HIS A 1 87 ? -15.463 -6.063 30.810 1.00 66.88 87 HIS A CA 1
ATOM 688 C C . HIS A 1 87 ? -14.272 -6.747 31.485 1.00 66.88 87 HIS A C 1
ATOM 690 O O . HIS A 1 87 ? -13.219 -6.145 31.677 1.00 66.88 87 HIS A O 1
ATOM 696 N N . ALA A 1 88 ? -14.476 -7.986 31.934 1.00 55.53 88 ALA A N 1
ATOM 697 C CA . ALA A 1 88 ? -13.480 -8.709 32.716 1.00 55.53 88 ALA A CA 1
ATOM 698 C C . ALA A 1 88 ? -12.137 -8.748 31.963 1.00 55.53 88 ALA A C 1
ATOM 700 O O . ALA A 1 88 ? -12.046 -9.291 30.857 1.00 55.53 88 ALA A O 1
ATOM 701 N N . ASP A 1 89 ? -11.133 -8.106 32.565 1.00 60.66 89 ASP A N 1
ATOM 702 C CA . ASP A 1 89 ? -9.721 -8.135 32.195 1.00 60.66 89 ASP A CA 1
ATOM 703 C C . ASP A 1 89 ? -9.438 -8.065 30.689 1.00 60.66 89 ASP A C 1
ATOM 705 O O . ASP A 1 89 ? -9.001 -9.040 30.072 1.00 60.66 89 ASP A O 1
ATOM 709 N N . LEU A 1 90 ? -9.599 -6.881 30.084 1.00 58.09 90 LEU A N 1
ATOM 710 C CA . LEU A 1 90 ? -8.931 -6.625 28.807 1.00 58.09 90 LEU A CA 1
ATOM 711 C C . LEU A 1 90 ? -7.417 -6.795 29.052 1.00 58.09 90 LEU A C 1
ATOM 713 O O . LEU A 1 90 ? -6.855 -6.008 29.822 1.00 58.09 90 LEU A O 1
ATOM 717 N N . PRO A 1 91 ? -6.714 -7.752 28.411 1.00 60.09 91 PRO A N 1
ATOM 718 C CA . PRO A 1 91 ? -5.289 -7.976 28.677 1.00 60.09 91 PRO A CA 1
ATOM 719 C C . PRO A 1 91 ? -4.454 -6.702 28.488 1.00 60.09 91 PRO A C 1
ATOM 721 O O . PRO A 1 91 ? -3.504 -6.440 29.221 1.00 60.09 91 PRO A O 1
ATOM 724 N N . GLN A 1 92 ? -4.879 -5.855 27.551 1.00 58.00 92 GLN A N 1
ATOM 725 C CA . GLN A 1 92 ? -4.277 -4.558 27.251 1.00 58.00 92 GLN A CA 1
ATOM 726 C C . GLN A 1 92 ? -4.492 -3.527 28.375 1.00 58.00 92 GLN A C 1
ATOM 728 O O . GLN A 1 92 ? -3.608 -2.715 28.634 1.00 58.00 92 GLN A O 1
ATOM 733 N N . TYR A 1 93 ? -5.628 -3.576 29.083 1.00 66.19 93 TYR A N 1
ATOM 734 C CA . TYR A 1 93 ? -5.905 -2.720 30.243 1.00 66.19 93 TYR A CA 1
ATOM 735 C C . TYR A 1 93 ? -5.075 -3.136 31.461 1.00 66.19 93 TYR A C 1
ATOM 737 O O . TYR A 1 93 ? -4.522 -2.284 32.156 1.00 66.19 93 TYR A O 1
ATOM 745 N N . LEU A 1 94 ? -4.913 -4.444 31.684 1.00 68.31 94 LEU A N 1
ATOM 746 C CA . LEU A 1 94 ? -4.022 -4.966 32.724 1.00 68.31 94 LEU A CA 1
ATOM 747 C C . LEU A 1 94 ? -2.560 -4.577 32.471 1.00 68.31 94 LEU A C 1
ATOM 749 O O . LEU A 1 94 ? -1.875 -4.131 33.392 1.00 68.31 94 LEU A O 1
ATOM 753 N N . GLN A 1 95 ? -2.103 -4.679 31.220 1.00 68.88 95 GLN A N 1
ATOM 754 C CA . GLN A 1 95 ? -0.776 -4.213 30.808 1.00 68.88 95 GLN A CA 1
ATOM 755 C C . GLN A 1 95 ? -0.614 -2.705 31.028 1.00 68.88 95 GLN A C 1
ATOM 757 O O . GLN A 1 95 ? 0.357 -2.281 31.650 1.00 68.88 95 GLN A O 1
ATOM 762 N N . TYR A 1 96 ? -1.594 -1.900 30.606 1.00 75.25 96 TYR A N 1
ATOM 763 C CA . TYR A 1 96 ? -1.595 -0.454 30.837 1.00 75.25 96 TYR A CA 1
ATOM 764 C C . TYR A 1 96 ? -1.449 -0.119 32.326 1.00 75.25 96 TYR A C 1
ATOM 766 O O . TYR A 1 96 ? -0.578 0.661 32.714 1.00 75.25 96 TYR A O 1
ATOM 774 N N . LYS A 1 97 ? -2.270 -0.748 33.173 1.00 74.62 97 LYS A N 1
ATOM 775 C CA . LYS A 1 97 ? -2.259 -0.543 34.624 1.00 74.62 97 LYS A CA 1
ATOM 776 C C . LYS A 1 97 ? -0.901 -0.897 35.236 1.00 74.62 97 LYS A C 1
ATOM 778 O O . LYS A 1 97 ? -0.410 -0.153 36.083 1.00 74.62 97 LYS A O 1
ATOM 783 N N . ALA A 1 98 ? -0.277 -1.987 34.788 1.00 79.56 98 ALA A N 1
ATOM 784 C CA . ALA A 1 98 ? 1.057 -2.383 35.235 1.00 79.56 98 ALA A CA 1
ATOM 785 C C . ALA A 1 98 ? 2.128 -1.348 34.848 1.00 79.56 98 ALA A C 1
ATOM 787 O O . ALA A 1 98 ? 2.902 -0.930 35.710 1.00 79.56 98 ALA A O 1
ATOM 788 N N . CYS A 1 99 ? 2.130 -0.872 33.598 1.00 81.75 99 CYS A N 1
ATOM 789 C CA . CYS A 1 99 ? 3.054 0.169 33.134 1.00 81.75 99 CYS A CA 1
ATOM 790 C C . CYS A 1 99 ? 2.902 1.470 33.940 1.00 81.75 99 CYS A C 1
ATOM 792 O O . CYS A 1 99 ? 3.894 2.045 34.384 1.00 81.75 99 CYS A O 1
ATOM 794 N N . VAL A 1 100 ? 1.667 1.907 34.214 1.00 78.06 100 VAL A N 1
ATOM 795 C CA . VAL A 1 100 ? 1.403 3.104 35.036 1.00 78.06 100 VAL A CA 1
ATOM 796 C C . VAL A 1 100 ? 1.929 2.940 36.463 1.00 78.06 100 VAL A C 1
ATOM 798 O O . VAL A 1 100 ? 2.545 3.858 37.005 1.00 78.06 100 VAL A O 1
ATOM 801 N N . GLU A 1 101 ? 1.702 1.787 37.091 1.00 84.56 101 GLU A N 1
ATOM 802 C CA . GLU A 1 101 ? 2.183 1.526 38.450 1.00 84.56 101 GLU A CA 1
ATOM 803 C C . GLU A 1 101 ? 3.712 1.443 38.522 1.00 84.56 101 GLU A C 1
ATOM 805 O O . GLU A 1 101 ? 4.316 1.967 39.461 1.00 84.56 101 GLU A O 1
ATOM 810 N N . ASN A 1 102 ? 4.352 0.861 37.509 1.00 84.75 102 ASN A N 1
ATOM 811 C CA . ASN A 1 102 ? 5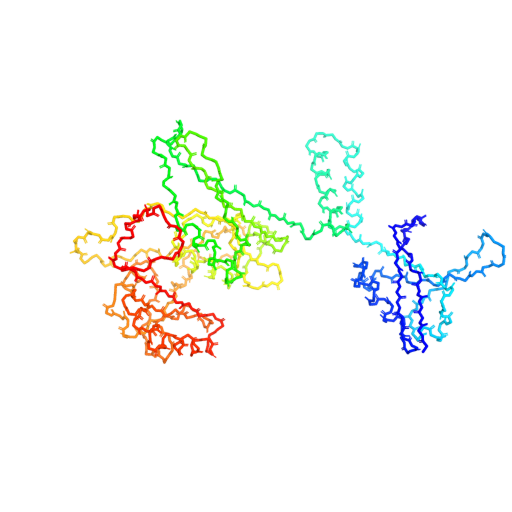.807 0.816 37.403 1.00 84.75 102 ASN A CA 1
ATOM 812 C C . ASN A 1 102 ? 6.402 2.212 37.175 1.00 84.75 102 ASN A C 1
ATOM 814 O O . ASN A 1 102 ? 7.357 2.576 37.857 1.00 84.75 102 ASN A O 1
ATOM 818 N N . ALA A 1 103 ? 5.796 3.041 36.318 1.00 87.38 103 ALA A N 1
ATOM 819 C CA . ALA A 1 103 ? 6.236 4.419 36.077 1.00 87.38 103 ALA A CA 1
ATOM 820 C C . ALA A 1 103 ? 6.149 5.318 37.329 1.00 87.38 103 ALA A C 1
ATOM 822 O O . ALA A 1 103 ? 6.900 6.285 37.462 1.00 87.38 103 ALA A O 1
ATOM 823 N N . LYS A 1 104 ? 5.251 5.011 38.276 1.00 85.44 104 LYS A N 1
ATOM 824 C CA . LYS A 1 104 ? 5.176 5.715 39.570 1.00 85.44 104 LYS A CA 1
ATOM 825 C C . LYS A 1 104 ? 6.252 5.266 40.564 1.00 85.44 104 LYS A C 1
ATOM 827 O O . LYS A 1 104 ? 6.620 6.048 41.439 1.00 85.44 104 LYS A O 1
ATOM 832 N N . LYS A 1 105 ? 6.700 4.008 40.482 1.00 86.00 105 LYS A N 1
ATOM 833 C CA . LYS A 1 105 ? 7.600 3.378 41.467 1.00 86.00 105 LYS A CA 1
ATOM 834 C C . LYS A 1 105 ? 9.073 3.441 41.066 1.00 86.00 105 LYS A C 1
ATOM 836 O O . LYS A 1 105 ? 9.924 3.640 41.932 1.00 86.00 105 LYS A O 1
ATOM 841 N N . LEU A 1 106 ? 9.367 3.242 39.785 1.00 84.50 106 LEU A N 1
ATOM 842 C CA . LEU A 1 106 ? 10.722 3.179 39.235 1.00 84.50 106 LEU A CA 1
ATOM 843 C C . LEU A 1 106 ? 11.250 4.590 38.911 1.00 84.50 106 LEU A C 1
ATOM 845 O O . LEU A 1 106 ? 10.486 5.555 38.869 1.00 84.50 106 LEU A O 1
ATOM 849 N N . LYS A 1 107 ? 12.568 4.729 38.710 1.00 85.25 107 LYS A N 1
ATOM 850 C CA . LYS A 1 107 ? 13.236 6.004 38.378 1.00 85.25 107 LYS A CA 1
ATOM 851 C C . LYS A 1 107 ? 14.196 5.833 37.202 1.00 85.25 107 LYS A C 1
ATOM 853 O O . LYS A 1 107 ? 14.756 4.759 37.022 1.00 85.25 107 LYS A O 1
ATOM 858 N N . GLY A 1 108 ? 14.449 6.915 36.466 1.00 83.94 108 GLY A N 1
ATOM 859 C CA . GLY A 1 108 ? 15.412 6.923 35.359 1.00 83.94 108 GLY A CA 1
ATOM 860 C C . GLY A 1 108 ? 14.823 6.363 34.062 1.00 83.94 108 GLY A C 1
ATOM 861 O O . GLY A 1 108 ? 13.649 6.582 33.780 1.00 83.94 108 GLY A O 1
ATOM 862 N N . GLU A 1 109 ? 15.627 5.651 33.272 1.00 78.12 109 GLU A N 1
ATOM 863 C CA . GLU A 1 109 ? 15.227 5.142 31.947 1.00 78.12 109 GLU A CA 1
ATOM 864 C C . GLU A 1 109 ? 14.012 4.202 32.004 1.00 78.12 109 GLU A C 1
ATOM 866 O O . GLU A 1 109 ? 13.111 4.307 31.173 1.00 78.12 109 GLU A O 1
ATOM 871 N N . GLU A 1 110 ? 13.912 3.361 33.038 1.00 75.44 110 GLU A N 1
ATOM 872 C CA . GLU A 1 110 ? 12.765 2.463 33.228 1.00 75.44 110 GLU A CA 1
ATOM 873 C C . GLU A 1 110 ? 11.457 3.220 33.490 1.00 75.44 110 GLU A C 1
ATOM 875 O O . GLU A 1 110 ? 10.390 2.778 33.062 1.00 75.44 110 GLU A O 1
ATOM 880 N N . GLN A 1 111 ? 11.518 4.372 34.168 1.00 85.12 111 GLN A N 1
ATOM 881 C CA . GLN A 1 111 ? 10.347 5.220 34.385 1.00 85.12 111 GLN A CA 1
ATOM 882 C C . GLN A 1 111 ? 9.845 5.798 33.061 1.00 85.12 111 GLN A C 1
ATOM 884 O O . GLN A 1 111 ? 8.642 5.768 32.801 1.00 85.12 111 GLN A O 1
ATOM 889 N N . THR A 1 112 ? 10.761 6.295 32.227 1.00 77.75 112 THR A N 1
ATOM 890 C CA . THR A 1 112 ? 10.444 6.861 30.912 1.00 77.75 112 THR A CA 1
ATOM 891 C C . THR A 1 112 ? 9.855 5.797 29.987 1.00 77.75 112 THR A C 1
ATOM 893 O O . THR A 1 112 ? 8.782 6.018 29.433 1.00 77.75 112 THR A O 1
ATOM 896 N N . SER A 1 113 ? 10.471 4.612 29.908 1.00 79.19 113 SER A N 1
ATOM 897 C CA . SER A 1 113 ? 9.971 3.492 29.096 1.00 79.19 113 SER A CA 1
ATOM 898 C C . SER A 1 113 ? 8.570 3.049 29.527 1.00 79.19 113 SER A C 1
ATOM 900 O O . SER A 1 113 ? 7.671 2.939 28.697 1.00 79.19 113 SER A O 1
ATOM 902 N N . ASN A 1 114 ? 8.340 2.860 30.833 1.00 83.75 114 ASN A N 1
ATOM 903 C CA . ASN A 1 114 ? 7.017 2.474 31.335 1.00 83.75 114 ASN A CA 1
ATOM 904 C C . ASN A 1 114 ? 5.967 3.577 31.113 1.00 83.75 114 ASN A C 1
ATOM 906 O O . ASN A 1 114 ? 4.800 3.266 30.877 1.00 83.75 114 ASN A O 1
ATOM 910 N N . ALA A 1 115 ? 6.351 4.856 31.173 1.00 75.56 115 ALA A N 1
ATOM 911 C CA . ALA A 1 115 ? 5.450 5.965 30.872 1.00 75.56 115 ALA A CA 1
ATOM 912 C C . ALA A 1 115 ? 5.082 6.019 29.379 1.00 75.56 115 ALA A C 1
ATOM 914 O O . ALA A 1 115 ? 3.909 6.197 29.051 1.00 75.56 115 ALA A O 1
ATOM 915 N N . GLU A 1 116 ? 6.045 5.819 28.477 1.00 74.06 116 GLU A N 1
ATOM 916 C CA . GLU A 1 116 ? 5.805 5.749 27.030 1.00 74.06 116 GLU A CA 1
ATOM 917 C C . GLU A 1 116 ? 4.897 4.575 26.659 1.00 74.06 116 GLU A C 1
ATOM 919 O O . GLU A 1 116 ? 3.929 4.751 25.916 1.00 74.06 116 GLU A O 1
ATOM 924 N N . ASP A 1 117 ? 5.150 3.393 27.218 1.00 74.31 117 ASP A N 1
ATOM 925 C CA . ASP A 1 117 ? 4.336 2.208 26.951 1.00 74.31 117 ASP A CA 1
ATOM 926 C C . ASP A 1 117 ? 2.936 2.326 27.562 1.00 74.31 117 ASP A C 1
ATOM 928 O O . ASP A 1 117 ? 1.949 1.962 26.917 1.00 74.31 117 ASP A O 1
ATOM 932 N N . ALA A 1 118 ? 2.808 2.941 28.744 1.00 77.94 118 ALA A N 1
ATOM 933 C CA . ALA A 1 118 ? 1.510 3.296 29.308 1.00 77.94 118 ALA A CA 1
ATOM 934 C C . ALA A 1 118 ? 0.739 4.260 28.396 1.00 77.94 118 ALA A C 1
ATOM 936 O O . ALA A 1 118 ? -0.460 4.077 28.206 1.00 77.94 118 ALA A O 1
ATOM 937 N N . ILE A 1 119 ? 1.396 5.260 27.800 1.00 71.19 119 ILE A N 1
ATOM 938 C CA . ILE A 1 119 ? 0.759 6.183 26.850 1.00 71.19 119 ILE A CA 1
ATOM 939 C C . ILE A 1 119 ? 0.304 5.434 25.594 1.00 71.19 119 ILE A C 1
ATOM 941 O O . ILE A 1 119 ? -0.842 5.604 25.184 1.00 71.19 119 ILE A O 1
ATOM 945 N N . LYS A 1 120 ? 1.143 4.572 25.005 1.00 63.66 120 LYS A N 1
ATOM 946 C CA . LYS A 1 120 ? 0.778 3.767 23.822 1.00 63.66 120 LYS A CA 1
ATOM 947 C C . LYS A 1 120 ? -0.427 2.869 24.104 1.00 63.66 120 LYS A C 1
ATOM 949 O O . LYS A 1 120 ? -1.383 2.855 23.328 1.00 63.66 120 LYS A O 1
ATOM 954 N N . LEU A 1 121 ? -0.407 2.154 25.230 1.00 65.50 121 LEU A N 1
ATOM 955 C CA . LEU A 1 121 ? -1.503 1.280 25.645 1.00 65.50 121 LEU A CA 1
ATOM 956 C C . LEU A 1 121 ? -2.768 2.082 25.967 1.00 65.50 121 LEU A C 1
ATOM 958 O O . LEU A 1 121 ? -3.851 1.681 25.560 1.00 65.50 121 LEU A O 1
ATOM 962 N N . HIS A 1 122 ? -2.644 3.242 26.616 1.00 67.19 122 HIS A N 1
ATOM 963 C CA . HIS A 1 122 ? -3.767 4.142 26.884 1.00 67.19 122 HIS A CA 1
ATOM 964 C C . HIS A 1 122 ? -4.400 4.682 25.602 1.00 67.19 122 HIS A C 1
ATOM 966 O O . HIS A 1 122 ? -5.619 4.680 25.483 1.00 67.19 122 HIS A O 1
ATOM 972 N N . MET A 1 123 ? -3.590 5.117 24.632 1.00 56.94 123 MET A N 1
ATOM 973 C CA . MET A 1 123 ? -4.074 5.587 23.329 1.00 56.94 123 MET A CA 1
ATOM 974 C C . MET A 1 123 ? -4.798 4.469 22.573 1.00 56.94 123 MET A C 1
ATOM 976 O O . MET A 1 123 ? -5.863 4.710 22.008 1.00 56.94 123 MET A O 1
ATOM 980 N N . ARG A 1 124 ? -4.270 3.238 22.642 1.00 56.41 124 ARG A N 1
ATOM 981 C CA . ARG A 1 124 ? -4.892 2.036 22.070 1.00 56.41 124 ARG A CA 1
ATOM 982 C C . ARG A 1 124 ? -6.210 1.667 22.772 1.00 56.41 124 ARG A C 1
ATOM 984 O O . ARG A 1 124 ? -7.151 1.286 22.091 1.00 56.41 124 ARG A O 1
ATOM 991 N N . LEU A 1 125 ? -6.296 1.817 24.098 1.00 57.88 125 LEU A N 1
ATOM 992 C CA . LEU A 1 125 ? -7.502 1.556 24.905 1.00 57.88 125 LEU A CA 1
ATOM 993 C C . LEU A 1 125 ? -8.586 2.629 24.750 1.00 57.88 125 LEU A C 1
ATOM 995 O O . LEU A 1 125 ? -9.769 2.324 24.836 1.00 57.88 125 LEU A O 1
ATOM 999 N N . MET A 1 126 ? -8.186 3.884 24.553 1.00 51.12 126 MET A N 1
ATOM 1000 C CA . MET A 1 126 ? -9.096 5.025 24.408 1.00 51.12 126 MET A CA 1
ATOM 1001 C C . MET A 1 126 ? -9.566 5.243 22.968 1.00 51.12 126 MET A C 1
ATOM 1003 O O . MET A 1 126 ? -10.237 6.241 22.706 1.00 51.12 126 MET A O 1
ATOM 1007 N N . GLU A 1 127 ? -9.159 4.366 22.043 1.00 54.50 127 GLU A N 1
ATOM 1008 C CA . GLU A 1 127 ? -9.366 4.487 20.595 1.00 54.50 127 GLU A CA 1
ATOM 1009 C C . GLU A 1 127 ? -9.209 5.916 20.064 1.00 54.50 127 GLU A C 1
ATOM 1011 O O . GLU A 1 127 ? -9.904 6.363 19.147 1.00 54.50 127 GLU A O 1
ATOM 1016 N N . LYS A 1 128 ? -8.246 6.659 20.617 1.00 46.78 128 LYS A N 1
ATOM 1017 C CA . LYS A 1 128 ? -7.794 7.892 19.984 1.00 46.78 128 LYS A CA 1
ATOM 1018 C C . LYS A 1 128 ? -6.864 7.499 18.846 1.00 46.78 128 LYS A C 1
ATOM 1020 O O . LYS A 1 128 ? -5.651 7.571 18.975 1.00 46.78 128 LYS A O 1
ATOM 1025 N N . GLU A 1 129 ? -7.525 7.078 17.768 1.00 45.31 129 GLU A N 1
ATOM 1026 C CA . GLU A 1 129 ? -7.011 6.612 16.484 1.00 45.31 129 GLU A CA 1
ATOM 1027 C C . GLU A 1 129 ? -6.087 5.387 16.565 1.00 45.31 129 GLU A C 1
ATOM 1029 O O . GLU A 1 129 ? -5.311 5.193 17.500 1.00 45.31 129 GLU A O 1
ATOM 1034 N N . LYS A 1 130 ? -6.140 4.550 15.517 1.00 50.84 130 LYS A N 1
ATOM 1035 C CA . LYS A 1 130 ? -5.012 3.679 15.161 1.00 50.84 130 LYS A CA 1
ATOM 1036 C C . LYS A 1 130 ? -3.752 4.524 15.321 1.00 50.84 130 LYS A C 1
ATOM 1038 O O . LYS A 1 130 ? -3.715 5.592 14.708 1.00 50.84 130 LYS A O 1
ATOM 1043 N N . VAL A 1 131 ? -2.790 4.104 16.156 1.00 52.12 131 VAL A N 1
ATOM 1044 C CA . VAL A 1 131 ? -1.582 4.903 16.419 1.00 52.12 131 VAL A CA 1
ATOM 1045 C C . VAL A 1 131 ? -0.997 5.269 15.069 1.00 52.12 131 VAL A C 1
ATOM 1047 O O . VAL A 1 131 ? -0.507 4.421 14.327 1.00 52.12 131 VAL A O 1
ATOM 1050 N N . THR A 1 132 ? -1.192 6.529 14.710 1.00 61.53 132 THR A N 1
ATOM 1051 C CA . THR A 1 132 ? -0.892 6.994 13.377 1.00 61.53 132 THR A CA 1
ATOM 1052 C C . THR A 1 132 ? 0.549 7.442 13.432 1.00 61.53 132 THR A C 1
ATOM 1054 O O . THR A 1 132 ? 0.884 8.407 14.121 1.00 61.53 132 THR A O 1
ATOM 1057 N N . LYS A 1 133 ? 1.407 6.694 12.755 1.00 74.25 133 LYS A N 1
ATOM 1058 C CA . LYS A 1 133 ? 2.818 7.013 12.618 1.00 74.25 133 LYS A CA 1
ATOM 1059 C C . LYS A 1 133 ? 2.964 8.004 11.472 1.00 74.25 133 LYS A C 1
ATOM 1061 O O . LYS A 1 133 ? 2.274 7.910 10.455 1.00 74.25 133 LYS A O 1
ATOM 1066 N N . TYR A 1 134 ? 3.844 8.973 11.677 1.00 76.12 134 TYR A N 1
ATOM 1067 C CA . TYR A 1 134 ? 4.166 9.990 10.691 1.00 76.12 134 TYR A CA 1
ATOM 1068 C C . TYR A 1 134 ? 5.673 10.020 10.487 1.00 76.12 134 TYR A C 1
ATOM 1070 O O . TYR A 1 134 ? 6.422 9.971 11.463 1.00 76.12 134 TYR A O 1
ATOM 1078 N N . ASN A 1 135 ? 6.112 10.176 9.244 1.00 76.81 135 ASN A N 1
ATOM 1079 C CA . ASN A 1 135 ? 7.490 10.532 8.930 1.00 76.81 135 ASN A CA 1
ATOM 1080 C C . ASN A 1 135 ? 7.483 11.786 8.058 1.00 76.81 135 ASN A C 1
ATOM 1082 O O . ASN A 1 135 ? 6.702 11.902 7.115 1.00 76.81 135 ASN A O 1
ATOM 1086 N N . VAL A 1 136 ? 8.308 12.767 8.418 1.00 73.50 136 VAL A N 1
ATOM 1087 C CA . VAL A 1 136 ? 8.408 14.036 7.698 1.00 73.50 136 VAL A CA 1
ATOM 1088 C C . VAL A 1 136 ? 9.842 14.222 7.241 1.00 73.50 136 VAL A C 1
ATOM 1090 O O . VAL A 1 136 ? 10.723 14.564 8.030 1.00 73.50 136 VAL A O 1
ATOM 1093 N N . LYS A 1 137 ? 10.066 14.054 5.941 1.00 71.06 137 LYS A N 1
ATOM 1094 C CA . LYS A 1 137 ? 11.347 14.337 5.299 1.00 71.06 137 LYS A CA 1
ATOM 1095 C C . LYS A 1 137 ? 11.390 15.764 4.786 1.00 71.06 137 LYS A C 1
ATOM 1097 O O . LYS A 1 137 ? 10.417 16.262 4.225 1.00 71.06 137 LYS A O 1
ATOM 1102 N N . CYS A 1 138 ? 12.534 16.422 4.963 1.00 65.12 138 CYS A N 1
ATOM 1103 C CA . CYS A 1 138 ? 12.782 17.779 4.482 1.00 65.12 138 CYS A CA 1
ATOM 1104 C C . CYS A 1 138 ? 13.831 17.769 3.364 1.00 65.12 138 CYS A C 1
ATOM 1106 O O . CYS A 1 138 ? 14.983 17.391 3.589 1.00 65.12 138 CYS A O 1
ATOM 1108 N N . HIS A 1 139 ? 13.460 18.269 2.186 1.00 62.50 139 HIS A N 1
ATOM 1109 C CA . HIS A 1 139 ? 14.382 18.532 1.085 1.00 62.50 139 HIS A CA 1
ATOM 1110 C C . HIS A 1 139 ? 14.760 20.010 1.078 1.00 62.50 139 HIS A C 1
ATOM 1112 O O . HIS A 1 139 ? 13.943 20.864 0.735 1.00 62.50 139 HIS A O 1
ATOM 1118 N N . HIS A 1 140 ? 16.003 20.315 1.452 1.00 54.69 140 HIS A N 1
ATOM 1119 C CA . HIS A 1 140 ? 16.536 21.677 1.432 1.00 54.69 140 HIS A CA 1
ATOM 1120 C C . HIS A 1 140 ? 17.095 22.046 0.055 1.00 54.69 140 HIS A C 1
ATOM 1122 O O . HIS A 1 140 ? 17.924 21.324 -0.497 1.00 54.69 140 HIS A O 1
ATOM 1128 N N . TYR A 1 141 ? 16.751 23.233 -0.442 1.00 46.78 141 TYR A N 1
ATOM 1129 C CA . TYR A 1 141 ? 17.469 23.872 -1.543 1.00 46.78 141 TYR A CA 1
ATOM 1130 C C . TYR A 1 141 ? 18.726 24.594 -1.019 1.00 46.78 141 TYR A C 1
ATOM 1132 O O . TYR A 1 141 ? 18.635 25.478 -0.164 1.00 46.78 141 TYR A O 1
ATOM 1140 N N . GLY A 1 142 ? 19.905 24.237 -1.542 1.00 42.78 142 GLY A N 1
ATOM 1141 C CA . GLY A 1 142 ? 21.185 24.906 -1.258 1.00 42.78 142 GLY A CA 1
ATOM 1142 C C . GLY A 1 142 ? 22.120 24.172 -0.282 1.00 42.78 142 GLY A C 1
ATOM 1143 O O . GLY A 1 142 ? 21.704 23.315 0.493 1.00 42.78 142 GLY A O 1
ATOM 1144 N N . ALA A 1 143 ? 23.417 24.493 -0.358 1.00 40.47 143 ALA A N 1
ATOM 1145 C CA . ALA A 1 143 ? 24.479 23.840 0.411 1.00 40.47 143 ALA A CA 1
ATOM 1146 C C . ALA A 1 143 ? 24.291 23.982 1.936 1.00 40.47 143 ALA A C 1
ATOM 1148 O O . ALA A 1 143 ? 23.931 25.053 2.437 1.00 40.47 143 ALA A O 1
ATOM 1149 N N . THR A 1 144 ? 24.579 22.912 2.680 1.00 45.06 144 THR A N 1
ATOM 1150 C CA . THR A 1 144 ? 24.733 22.943 4.143 1.00 45.06 144 THR A CA 1
ATOM 1151 C C . THR A 1 144 ? 26.217 22.860 4.511 1.00 45.06 144 THR A C 1
ATOM 1153 O O . THR A 1 144 ? 27.039 22.428 3.705 1.00 45.06 144 THR A O 1
ATOM 1156 N N . SER A 1 145 ? 26.577 23.242 5.740 1.00 45.16 145 SER A N 1
ATOM 1157 C CA . SER A 1 145 ? 27.947 23.113 6.272 1.00 45.16 145 SER A CA 1
ATOM 1158 C C . SER A 1 145 ? 28.466 21.666 6.289 1.00 45.16 145 SER A C 1
ATOM 1160 O O . SER A 1 145 ? 29.674 21.463 6.309 1.00 45.16 145 SER A O 1
ATOM 1162 N N . ALA A 1 146 ? 27.568 20.675 6.239 1.00 47.75 146 ALA A N 1
ATOM 1163 C CA . ALA A 1 146 ? 27.892 19.249 6.154 1.00 47.75 146 ALA A CA 1
ATOM 1164 C C . ALA A 1 146 ? 27.794 18.668 4.726 1.00 47.75 146 ALA A C 1
ATOM 1166 O O . ALA A 1 146 ? 28.340 17.599 4.467 1.00 47.75 146 ALA A O 1
ATOM 1167 N N . ARG A 1 147 ? 27.099 19.337 3.791 1.00 46.03 147 ARG A N 1
ATOM 1168 C CA . ARG A 1 147 ? 26.936 18.905 2.389 1.00 46.03 147 ARG A CA 1
ATOM 1169 C C . ARG A 1 147 ? 27.093 20.120 1.451 1.00 46.03 147 ARG A C 1
ATOM 1171 O O . ARG A 1 1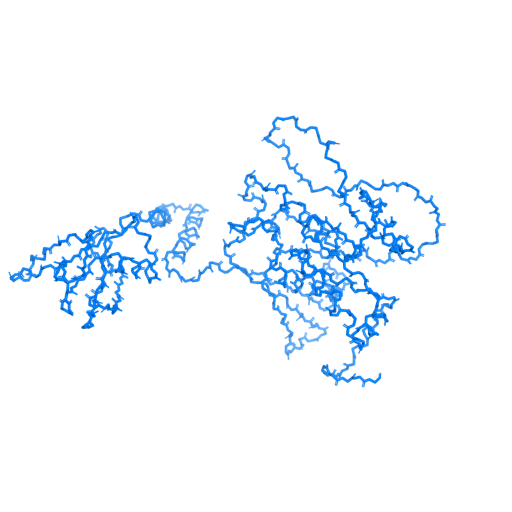47 ? 26.122 20.847 1.221 1.00 46.03 147 ARG A O 1
ATOM 1178 N N . PRO A 1 148 ? 28.303 20.362 0.904 1.00 37.94 148 PRO A N 1
ATOM 1179 C CA . PRO A 1 148 ? 28.653 21.599 0.191 1.00 37.94 148 PRO A CA 1
ATOM 1180 C C . PRO A 1 148 ? 28.002 21.754 -1.196 1.00 37.94 148 PRO A C 1
ATOM 1182 O O . PRO A 1 148 ? 28.066 22.827 -1.790 1.00 37.94 148 PRO A O 1
ATOM 1185 N N . LYS A 1 149 ? 27.324 20.719 -1.704 1.00 39.06 149 LYS A N 1
ATOM 1186 C CA . LYS A 1 149 ? 26.351 20.813 -2.799 1.00 39.06 149 LYS A CA 1
ATOM 1187 C C . LYS A 1 149 ? 24.988 20.493 -2.191 1.00 39.06 149 LYS A C 1
ATOM 1189 O O . LYS A 1 149 ? 24.815 19.398 -1.665 1.00 39.06 149 LYS A O 1
ATOM 1194 N N . GLY A 1 150 ? 24.046 21.437 -2.205 1.00 41.09 150 GLY A N 1
ATOM 1195 C CA . GLY A 1 150 ? 22.662 21.127 -1.827 1.00 41.09 150 GLY A CA 1
ATOM 1196 C C . GLY A 1 150 ? 22.175 19.927 -2.641 1.00 41.09 150 GLY A C 1
ATOM 1197 O O . GLY A 1 150 ? 22.459 19.865 -3.838 1.00 41.09 150 GLY A O 1
ATOM 1198 N N . MET A 1 151 ? 21.517 18.956 -2.004 1.00 42.66 151 MET A N 1
ATOM 1199 C CA . MET A 1 151 ? 20.948 17.834 -2.750 1.00 42.66 151 MET A CA 1
ATOM 1200 C C . MET A 1 151 ? 19.818 18.379 -3.631 1.00 42.66 151 MET A C 1
ATOM 1202 O O . MET A 1 151 ? 18.939 19.072 -3.112 1.00 42.66 151 MET A O 1
ATOM 1206 N N . PRO A 1 152 ? 19.837 18.125 -4.949 1.00 47.38 152 PRO A N 1
ATOM 1207 C CA . PRO A 1 152 ? 18.718 18.488 -5.802 1.00 47.38 152 PRO A CA 1
ATOM 1208 C C . PRO A 1 152 ? 17.445 17.797 -5.300 1.00 47.38 152 PRO A C 1
ATOM 1210 O O . PRO A 1 152 ? 17.500 16.701 -4.741 1.00 47.38 152 PRO A O 1
ATOM 1213 N N . LEU A 1 153 ? 16.300 18.452 -5.500 1.00 51.62 153 LEU A N 1
ATOM 1214 C CA . LEU A 1 153 ? 14.985 17.857 -5.276 1.00 51.62 153 LEU A CA 1
ATOM 1215 C C . LEU A 1 153 ? 14.913 16.521 -6.022 1.00 51.62 153 LEU A C 1
ATOM 1217 O O . LEU A 1 153 ? 14.892 16.496 -7.254 1.00 51.62 153 LEU A O 1
ATOM 1221 N N . GLN A 1 154 ? 14.895 15.418 -5.277 1.00 60.25 154 GLN A N 1
ATOM 1222 C CA . GLN A 1 154 ? 14.787 14.084 -5.848 1.00 60.25 154 GLN A CA 1
ATOM 1223 C C . GLN A 1 154 ? 13.332 13.844 -6.242 1.00 60.25 154 GLN A C 1
ATOM 1225 O O . GLN A 1 154 ? 12.596 13.177 -5.531 1.00 60.25 154 GLN A O 1
ATOM 1230 N N . ILE A 1 155 ? 12.896 14.401 -7.377 1.00 63.12 155 ILE A N 1
ATOM 1231 C CA . ILE A 1 155 ? 11.529 14.230 -7.913 1.00 63.12 155 ILE A CA 1
ATOM 1232 C C . ILE A 1 155 ? 11.116 12.744 -7.952 1.00 63.12 155 ILE A C 1
ATOM 1234 O O . ILE A 1 155 ? 9.955 12.409 -7.733 1.00 63.12 155 ILE A O 1
ATOM 1238 N N . ARG A 1 156 ? 12.090 11.852 -8.153 1.00 69.50 156 ARG A N 1
ATOM 1239 C CA . ARG A 1 156 ? 11.931 10.400 -8.069 1.00 69.50 156 ARG A CA 1
ATOM 1240 C C . ARG A 1 156 ? 11.325 9.931 -6.745 1.00 69.50 156 ARG A C 1
ATOM 1242 O O . ARG A 1 156 ? 10.414 9.118 -6.770 1.00 69.50 156 ARG A O 1
ATOM 1249 N N . GLU A 1 157 ? 11.788 10.454 -5.615 1.00 77.75 157 GLU A N 1
ATOM 1250 C CA . GLU A 1 157 ? 11.308 10.065 -4.285 1.00 77.75 157 GLU A CA 1
ATOM 1251 C C . GLU A 1 157 ? 9.805 10.333 -4.126 1.00 77.75 157 GLU A C 1
ATOM 1253 O O . GLU A 1 157 ? 9.071 9.490 -3.621 1.00 77.75 157 GLU A O 1
ATOM 1258 N N . PHE A 1 158 ? 9.322 11.457 -4.665 1.00 76.56 158 PHE A N 1
ATOM 1259 C CA . PHE A 1 158 ? 7.899 11.814 -4.679 1.00 76.56 158 PHE A CA 1
ATOM 1260 C C . PHE A 1 158 ? 7.071 10.799 -5.468 1.00 76.56 158 PHE A C 1
ATOM 1262 O O . PHE A 1 158 ? 6.037 10.335 -4.990 1.00 76.56 158 PHE A O 1
ATOM 1269 N N . TYR A 1 159 ? 7.532 10.440 -6.668 1.00 78.12 159 TYR A N 1
ATOM 1270 C CA . TYR A 1 159 ? 6.846 9.451 -7.496 1.00 78.12 159 TYR A CA 1
ATOM 1271 C C . TYR A 1 159 ? 6.854 8.069 -6.853 1.00 78.12 159 TYR A C 1
ATOM 1273 O O . TYR A 1 159 ? 5.826 7.400 -6.885 1.00 78.12 159 TYR A O 1
ATOM 1281 N N . ILE A 1 160 ? 7.967 7.664 -6.237 1.00 84.31 160 ILE A N 1
ATOM 1282 C CA . ILE A 1 160 ? 8.067 6.376 -5.550 1.00 84.31 160 ILE A CA 1
ATOM 1283 C C . ILE A 1 160 ? 7.100 6.336 -4.366 1.00 84.31 160 ILE A C 1
ATOM 1285 O O . ILE A 1 160 ? 6.284 5.424 -4.314 1.00 84.31 160 ILE A O 1
ATOM 1289 N N . TYR A 1 161 ? 7.099 7.332 -3.471 1.00 86.69 161 TYR A N 1
ATOM 1290 C CA . TYR A 1 161 ? 6.134 7.361 -2.364 1.00 86.69 161 TYR A CA 1
ATOM 1291 C C . TYR A 1 161 ? 4.694 7.301 -2.863 1.00 86.69 161 TYR A C 1
ATOM 1293 O O . TYR A 1 161 ? 3.890 6.539 -2.328 1.00 86.69 161 TYR A O 1
ATOM 1301 N N . LYS A 1 162 ? 4.373 8.063 -3.917 1.00 83.38 162 LYS A N 1
ATOM 1302 C CA . LYS A 1 162 ? 3.007 8.077 -4.430 1.00 83.38 162 LYS A CA 1
ATOM 1303 C C . LYS A 1 162 ? 2.615 6.761 -5.096 1.00 83.38 162 LYS A C 1
ATOM 1305 O O . LYS A 1 162 ? 1.468 6.347 -4.978 1.00 83.38 162 LYS A O 1
ATOM 1310 N N . LEU A 1 163 ? 3.549 6.106 -5.776 1.00 83.88 163 LEU A N 1
ATOM 1311 C CA . LEU A 1 163 ? 3.337 4.795 -6.375 1.00 83.88 163 LEU A CA 1
ATOM 1312 C C . LEU A 1 163 ? 3.148 3.717 -5.306 1.00 83.88 163 LEU A C 1
ATOM 1314 O O . LEU A 1 163 ? 2.200 2.950 -5.413 1.00 83.88 163 LEU A O 1
ATOM 1318 N N . LEU A 1 164 ? 4.001 3.689 -4.276 1.00 88.75 164 LEU A N 1
ATOM 1319 C CA . LEU A 1 164 ? 3.894 2.735 -3.169 1.00 88.75 164 LEU A CA 1
ATOM 1320 C C . LEU A 1 164 ? 2.545 2.877 -2.443 1.00 88.75 164 LEU A C 1
ATOM 1322 O O . LEU A 1 164 ? 1.910 1.872 -2.140 1.00 88.75 164 LEU A O 1
ATOM 1326 N N . GLU A 1 165 ? 2.073 4.110 -2.228 1.00 86.69 165 GLU A N 1
ATOM 1327 C CA . GLU A 1 165 ? 0.728 4.380 -1.700 1.00 86.69 165 GLU A CA 1
ATOM 1328 C C . GLU A 1 165 ? -0.378 3.822 -2.611 1.00 86.69 165 GLU A C 1
ATOM 1330 O O . GLU A 1 165 ? -1.316 3.207 -2.127 1.00 86.69 165 GLU A O 1
ATOM 1335 N N . LEU A 1 166 ? -0.286 4.032 -3.930 1.00 80.25 166 LEU A N 1
ATOM 1336 C CA . LEU A 1 166 ? -1.319 3.603 -4.884 1.00 80.25 166 LEU A CA 1
ATOM 1337 C C . LEU A 1 166 ? -1.439 2.084 -5.032 1.00 80.25 166 LEU A C 1
ATOM 1339 O O . LEU A 1 166 ? -2.478 1.608 -5.484 1.00 80.25 166 LEU A O 1
ATOM 1343 N N . ILE A 1 167 ? -0.380 1.346 -4.705 1.00 81.25 167 ILE A N 1
ATOM 1344 C CA . ILE A 1 167 ? -0.357 -0.120 -4.754 1.00 81.25 167 ILE A CA 1
ATOM 1345 C C . ILE A 1 167 ? -0.516 -0.742 -3.363 1.00 81.25 167 ILE A C 1
ATOM 1347 O O . ILE A 1 167 ? -0.260 -1.929 -3.204 1.00 81.25 167 ILE A O 1
ATOM 1351 N N . ASP A 1 168 ? -0.915 0.063 -2.371 1.00 83.12 168 ASP A N 1
ATOM 1352 C CA . ASP A 1 168 ? -1.147 -0.341 -0.983 1.00 83.12 168 ASP A CA 1
ATOM 1353 C C . ASP A 1 168 ? 0.065 -1.012 -0.307 1.00 83.12 168 ASP A C 1
ATOM 1355 O O . ASP A 1 168 ? -0.086 -1.767 0.646 1.00 83.12 168 ASP A O 1
ATOM 1359 N N . VAL A 1 169 ? 1.292 -0.705 -0.745 1.00 88.38 169 VAL A N 1
ATOM 1360 C CA . VAL A 1 169 ? 2.539 -1.185 -0.107 1.00 88.38 169 VAL A CA 1
ATOM 1361 C C . VAL A 1 169 ? 3.337 -0.057 0.545 1.00 88.38 169 VAL A C 1
ATOM 1363 O O . VAL A 1 169 ? 4.440 -0.274 1.035 1.00 88.38 169 VAL A O 1
ATOM 1366 N N . GLY A 1 170 ? 2.814 1.167 0.547 1.00 86.88 170 GLY A N 1
ATOM 1367 C CA . GLY A 1 170 ? 3.456 2.339 1.128 1.00 86.88 170 GLY A CA 1
ATOM 1368 C C . GLY A 1 170 ? 2.500 3.190 1.955 1.00 86.88 170 GLY A C 1
ATOM 1369 O O . GLY A 1 170 ? 1.283 3.034 1.878 1.00 86.88 170 GLY A O 1
ATOM 1370 N N . PRO A 1 171 ? 3.041 4.106 2.766 1.00 88.31 171 PRO A N 1
ATOM 1371 C CA . PRO A 1 171 ? 2.247 4.988 3.600 1.00 88.31 171 PRO A CA 1
ATOM 1372 C C . PRO A 1 171 ? 1.502 6.019 2.747 1.00 88.31 171 PRO A C 1
ATOM 1374 O O . PRO A 1 171 ? 1.947 6.396 1.663 1.00 88.31 171 PRO A O 1
ATOM 1377 N N . HIS A 1 172 ? 0.410 6.567 3.281 1.00 87.31 172 HIS A N 1
ATOM 1378 C CA . HIS A 1 172 ? -0.245 7.715 2.664 1.00 87.31 172 HIS A CA 1
ATOM 1379 C C . HIS A 1 172 ? 0.725 8.896 2.612 1.00 87.31 172 HIS A C 1
ATOM 1381 O O . HIS A 1 172 ? 1.245 9.315 3.647 1.00 87.31 172 HIS A O 1
ATOM 1387 N N . SER A 1 173 ? 0.963 9.439 1.421 1.00 87.38 173 SER A N 1
ATOM 1388 C CA . SER A 1 173 ? 1.969 10.469 1.181 1.00 87.38 173 SER A CA 1
ATOM 1389 C C . SER A 1 173 ? 1.323 11.819 0.857 1.00 87.38 173 SER A C 1
ATOM 1391 O O . SER A 1 173 ? 0.425 11.937 0.020 1.00 87.38 173 SER A O 1
ATOM 1393 N N . GLN A 1 174 ? 1.793 12.869 1.531 1.00 81.00 174 GLN A N 1
ATOM 1394 C CA . GLN A 1 174 ? 1.424 14.258 1.278 1.00 81.00 174 GLN A CA 1
ATOM 1395 C C . GLN A 1 174 ? 2.673 15.099 1.044 1.00 81.00 174 GLN A C 1
ATOM 1397 O O . GLN A 1 174 ? 3.665 15.003 1.766 1.00 81.00 174 GLN A O 1
ATOM 1402 N N . PHE A 1 175 ? 2.603 15.970 0.043 1.00 80.25 175 PHE A N 1
ATOM 1403 C CA . PHE A 1 175 ? 3.712 16.831 -0.345 1.00 80.25 175 PHE A CA 1
ATOM 1404 C C . PHE A 1 175 ? 3.388 18.272 0.022 1.00 80.25 175 PHE A C 1
ATOM 1406 O O . PHE A 1 175 ? 2.430 18.858 -0.483 1.00 80.25 175 PHE A O 1
ATOM 1413 N N . ILE A 1 176 ? 4.180 18.841 0.928 1.00 71.81 176 ILE A N 1
ATOM 1414 C CA . ILE A 1 176 ? 3.960 20.186 1.451 1.00 71.81 176 ILE A CA 1
ATOM 1415 C C . ILE A 1 176 ? 4.926 21.131 0.750 1.00 71.81 176 ILE A C 1
ATOM 1417 O O . ILE A 1 176 ? 6.139 21.124 0.991 1.00 71.81 176 ILE A O 1
ATOM 1421 N N . LEU A 1 177 ? 4.355 21.967 -0.113 1.00 66.06 177 LEU A N 1
ATOM 1422 C CA . LEU A 1 177 ? 5.058 23.059 -0.767 1.00 66.06 177 LEU A CA 1
ATOM 1423 C C . LEU A 1 177 ? 5.116 24.267 0.183 1.00 66.06 177 LEU A C 1
ATOM 1425 O O . LEU A 1 177 ? 4.094 24.647 0.760 1.00 66.06 177 LEU A O 1
ATOM 1429 N N . PRO A 1 178 ? 6.287 24.895 0.377 1.00 61.75 178 PRO A N 1
ATOM 1430 C CA . PRO A 1 178 ? 6.403 26.057 1.243 1.00 61.75 178 PRO A CA 1
ATOM 1431 C C . PRO A 1 178 ? 5.729 27.272 0.591 1.00 61.75 178 PRO A C 1
ATOM 1433 O O . PRO A 1 178 ? 6.083 27.683 -0.510 1.00 61.75 178 PRO A O 1
ATOM 1436 N N . ASN A 1 179 ? 4.805 27.913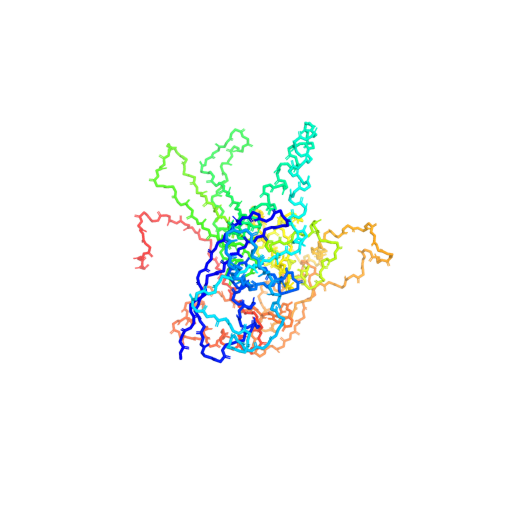 1.309 1.00 53.09 179 ASN A N 1
ATOM 1437 C CA . ASN A 1 179 ? 4.112 29.118 0.827 1.00 53.09 179 ASN A CA 1
ATOM 1438 C C . ASN A 1 179 ? 4.946 30.408 0.972 1.00 53.09 179 ASN A C 1
ATOM 1440 O O . ASN A 1 179 ? 4.511 31.480 0.550 1.00 53.09 179 ASN A O 1
ATOM 1444 N N . LYS A 1 180 ? 6.127 30.335 1.602 1.00 53.44 180 LYS A N 1
ATOM 1445 C CA . LYS A 1 180 ? 7.079 31.445 1.751 1.00 53.44 180 LYS A CA 1
ATOM 1446 C C . LYS A 1 180 ? 8.509 30.920 1.638 1.00 53.44 180 LYS A C 1
ATOM 1448 O O . LYS A 1 180 ? 8.888 30.013 2.374 1.00 53.44 180 LYS A O 1
ATOM 1453 N N . CYS A 1 181 ? 9.313 31.523 0.768 1.00 50.38 181 CYS A N 1
ATOM 1454 C CA . CYS A 1 181 ? 10.755 31.290 0.731 1.00 50.38 181 CYS A CA 1
ATOM 1455 C C . CYS A 1 181 ? 11.430 32.175 1.788 1.00 50.38 181 CYS A C 1
ATOM 1457 O O . CYS A 1 181 ? 11.317 33.400 1.735 1.00 50.38 181 CYS A O 1
ATOM 1459 N N . ALA A 1 182 ? 12.134 31.579 2.750 1.00 43.94 182 ALA A N 1
ATOM 1460 C CA . ALA A 1 182 ? 13.006 32.323 3.655 1.00 43.94 182 ALA A CA 1
ATOM 1461 C C . ALA A 1 182 ? 14.413 32.397 3.033 1.00 43.94 182 ALA A C 1
ATOM 1463 O O . ALA A 1 182 ? 15.222 31.481 3.172 1.00 43.94 182 ALA A O 1
ATOM 1464 N N . GLY A 1 183 ? 14.701 33.480 2.304 1.00 54.88 183 GLY A N 1
ATOM 1465 C CA . GLY A 1 183 ? 15.977 33.655 1.596 1.00 54.88 183 GLY A CA 1
ATOM 1466 C C . GLY A 1 183 ? 16.108 32.771 0.345 1.00 54.88 183 GLY A C 1
ATOM 1467 O O . GLY A 1 183 ? 15.126 32.538 -0.353 1.00 54.88 183 GLY A O 1
ATOM 1468 N N . SER A 1 184 ? 17.319 32.280 0.044 1.00 44.59 184 SER A N 1
ATOM 1469 C CA . SER A 1 184 ? 17.622 31.449 -1.141 1.00 44.59 184 SER A CA 1
ATOM 1470 C C . SER A 1 184 ? 17.262 29.965 -0.994 1.00 44.59 184 SER A C 1
ATOM 1472 O O . SER A 1 184 ? 17.653 29.167 -1.840 1.00 44.59 184 SER A O 1
ATOM 1474 N N . LYS A 1 185 ? 16.565 29.576 0.080 1.00 50.38 185 LYS A N 1
ATOM 1475 C CA . LYS A 1 185 ? 16.289 28.177 0.421 1.00 50.38 185 LYS A CA 1
ATOM 1476 C C . LYS A 1 185 ? 14.788 27.908 0.340 1.00 50.38 185 LYS A C 1
ATOM 1478 O O . LYS A 1 185 ? 14.019 28.354 1.189 1.00 50.38 185 LYS A O 1
ATOM 1483 N N . THR A 1 186 ? 14.371 27.179 -0.686 1.00 49.09 186 THR A N 1
ATOM 1484 C CA . THR A 1 186 ? 13.045 26.559 -0.763 1.00 49.09 186 THR A CA 1
ATOM 1485 C C . THR A 1 186 ? 13.138 25.176 -0.114 1.00 49.09 186 THR A C 1
ATOM 1487 O O . THR A 1 186 ? 13.970 24.372 -0.525 1.00 49.09 186 THR A O 1
ATOM 1490 N N . SER A 1 187 ? 12.328 24.900 0.910 1.00 60.03 187 SER A N 1
ATOM 1491 C CA . SER A 1 187 ? 12.271 23.580 1.556 1.00 60.03 187 SER A CA 1
ATOM 1492 C C . SER A 1 187 ? 10.954 22.891 1.222 1.00 60.03 187 SER A C 1
ATOM 1494 O O . SER A 1 187 ? 9.907 23.415 1.589 1.00 60.03 187 SER A O 1
ATOM 1496 N N . MET A 1 188 ? 10.990 21.745 0.541 1.00 66.06 188 MET A N 1
ATOM 1497 C CA . MET A 1 188 ? 9.801 20.907 0.326 1.00 66.06 188 MET A CA 1
ATOM 1498 C C . MET A 1 188 ? 9.782 19.776 1.349 1.00 66.06 188 MET A C 1
ATOM 1500 O O . MET A 1 188 ? 10.829 19.187 1.624 1.00 66.06 188 MET A O 1
ATOM 1504 N N . TYR A 1 189 ? 8.604 19.467 1.889 1.00 70.81 189 TYR A N 1
ATOM 1505 C CA . TYR A 1 189 ? 8.447 18.381 2.851 1.00 70.81 189 TYR A CA 1
ATOM 1506 C C . TYR A 1 189 ? 7.638 17.232 2.253 1.00 70.81 189 TYR A C 1
ATOM 1508 O O . TYR A 1 189 ? 6.611 17.463 1.612 1.00 70.81 189 TYR A O 1
ATOM 1516 N N . ILE A 1 190 ? 8.090 16.004 2.493 1.00 74.38 190 ILE A N 1
ATOM 1517 C CA . ILE A 1 190 ? 7.312 14.785 2.268 1.00 74.38 190 ILE A CA 1
ATOM 1518 C C . ILE A 1 190 ? 6.812 14.341 3.635 1.00 74.38 190 ILE A C 1
ATOM 1520 O O . ILE A 1 190 ? 7.618 14.008 4.498 1.00 74.38 190 ILE A O 1
ATOM 1524 N N . ALA A 1 191 ? 5.501 14.373 3.840 1.00 78.31 191 ALA A N 1
ATOM 1525 C CA . ALA A 1 191 ? 4.857 13.863 5.038 1.00 78.31 191 ALA A CA 1
ATOM 1526 C C . ALA A 1 191 ? 4.168 12.542 4.696 1.00 78.31 191 ALA A C 1
ATOM 1528 O O . ALA A 1 191 ? 3.225 12.514 3.908 1.00 78.31 191 ALA A O 1
ATOM 1529 N N . THR A 1 192 ? 4.641 11.450 5.276 1.00 84.38 192 THR A N 1
ATOM 1530 C CA . THR A 1 192 ? 4.023 10.133 5.162 1.00 84.38 192 THR A CA 1
ATOM 1531 C C . THR A 1 192 ? 3.265 9.796 6.435 1.00 84.38 192 THR A C 1
ATOM 1533 O O . THR A 1 192 ? 3.657 10.199 7.530 1.00 84.38 192 THR A O 1
ATOM 1536 N N . LYS A 1 193 ? 2.148 9.089 6.279 1.00 83.81 193 LYS A N 1
ATOM 1537 C CA . LYS A 1 193 ? 1.235 8.678 7.343 1.00 83.81 193 LYS A CA 1
ATOM 1538 C C . LYS A 1 193 ? 0.878 7.205 7.164 1.00 83.81 193 LYS A C 1
ATOM 1540 O O . LYS A 1 193 ? 0.400 6.820 6.101 1.00 83.81 193 LYS A O 1
ATOM 1545 N N . TRP A 1 194 ? 1.027 6.403 8.210 1.00 84.00 194 TRP A N 1
ATOM 1546 C CA . TRP A 1 194 ? 0.537 5.021 8.242 1.00 84.00 194 TRP A CA 1
ATOM 1547 C C . TRP A 1 194 ? -0.001 4.662 9.624 1.00 84.00 194 TRP A C 1
ATOM 1549 O O . TRP A 1 194 ? 0.202 5.394 10.594 1.00 84.00 194 TRP A O 1
ATOM 1559 N N . ASN A 1 195 ? -0.743 3.563 9.712 1.00 78.06 195 ASN A N 1
ATOM 1560 C CA . ASN A 1 195 ? -1.298 3.102 10.976 1.00 78.06 195 ASN A CA 1
ATOM 1561 C C . ASN A 1 195 ? -0.329 2.126 11.663 1.00 78.06 195 ASN A C 1
ATOM 1563 O O . ASN A 1 195 ? 0.710 1.742 11.131 1.00 78.06 195 ASN A O 1
ATOM 1567 N N . ASP A 1 196 ? -0.688 1.678 12.861 1.00 71.69 196 ASP A N 1
ATOM 1568 C CA . ASP A 1 196 ? 0.076 0.680 13.622 1.00 71.69 196 ASP A CA 1
ATOM 1569 C C . ASP A 1 196 ? -0.067 -0.760 13.079 1.00 71.69 196 ASP A C 1
ATOM 1571 O O . ASP A 1 196 ? 0.131 -1.737 13.799 1.00 71.69 196 ASP A O 1
ATOM 1575 N N . ASP A 1 197 ? -0.487 -0.892 11.820 1.00 82.19 197 ASP A N 1
ATOM 1576 C CA . ASP A 1 197 ? -0.528 -2.132 11.052 1.00 82.19 197 ASP A CA 1
ATOM 1577 C C . ASP A 1 197 ? 0.782 -2.389 10.299 1.00 82.19 197 ASP A C 1
ATOM 1579 O O . ASP A 1 197 ? 0.981 -3.502 9.830 1.00 82.19 197 ASP A O 1
ATOM 1583 N N . PHE A 1 198 ? 1.708 -1.432 10.222 1.00 86.88 198 PHE A N 1
ATOM 1584 C CA . PHE A 1 198 ? 3.062 -1.728 9.758 1.00 86.88 198 PHE A CA 1
ATOM 1585 C C . PHE A 1 198 ? 3.801 -2.597 10.778 1.00 86.88 198 PHE A C 1
ATOM 1587 O O . PHE A 1 198 ? 3.977 -2.185 11.928 1.00 86.88 198 PHE A O 1
ATOM 1594 N N . VAL A 1 199 ? 4.273 -3.757 10.330 1.00 85.69 199 VAL A N 1
ATOM 1595 C CA . VAL A 1 199 ? 5.193 -4.606 11.085 1.00 85.69 199 VAL A CA 1
ATOM 1596 C C . VAL A 1 199 ? 6.522 -4.612 10.352 1.00 85.69 199 VAL A C 1
ATOM 1598 O O . VAL A 1 199 ? 6.599 -5.059 9.206 1.00 85.69 199 VAL A O 1
ATOM 1601 N N . SER A 1 200 ? 7.549 -4.083 11.010 1.00 84.69 200 SER A N 1
ATOM 1602 C CA . SER A 1 200 ? 8.913 -4.051 10.488 1.00 84.69 200 SER A CA 1
ATOM 1603 C C . SER A 1 200 ? 9.502 -5.462 10.438 1.00 84.69 200 SER A C 1
ATOM 1605 O O . SER A 1 200 ? 9.250 -6.274 11.328 1.00 84.69 200 SER A O 1
ATOM 1607 N N . ILE A 1 201 ? 10.365 -5.731 9.451 1.00 81.38 201 ILE A N 1
ATOM 1608 C CA . ILE A 1 201 ? 11.152 -6.980 9.392 1.00 81.38 201 ILE A CA 1
ATOM 1609 C C . ILE A 1 201 ? 11.937 -7.213 10.688 1.00 81.38 201 ILE A C 1
ATOM 1611 O O . ILE A 1 201 ? 12.152 -8.351 11.085 1.00 81.38 201 ILE A O 1
ATOM 1615 N N . LYS A 1 202 ? 12.368 -6.145 11.361 1.00 77.44 202 LYS A N 1
ATOM 1616 C CA . LYS A 1 202 ? 13.129 -6.226 12.610 1.00 77.44 202 LYS A CA 1
ATOM 1617 C C . LYS A 1 202 ? 12.303 -6.735 13.791 1.00 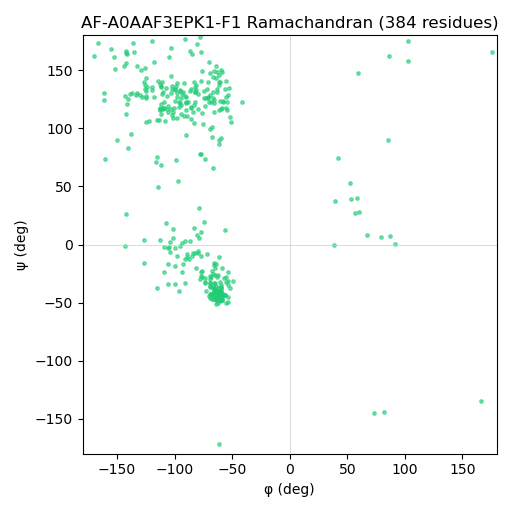77.44 202 LYS A C 1
ATOM 1619 O O . LYS A 1 202 ? 12.866 -7.303 14.721 1.00 77.44 202 LYS A O 1
ATOM 1624 N N . GLU A 1 203 ? 10.998 -6.477 13.782 1.00 70.94 203 GLU A N 1
ATOM 1625 C CA . GLU A 1 203 ? 10.083 -6.814 14.878 1.00 70.94 203 GLU A CA 1
ATOM 1626 C C . GLU A 1 203 ? 9.452 -8.211 14.713 1.00 70.94 203 GLU A C 1
ATOM 1628 O O . GLU A 1 203 ? 8.872 -8.724 15.668 1.00 70.94 203 GLU A O 1
ATOM 1633 N N . GLU A 1 204 ? 9.579 -8.839 13.538 1.00 70.88 204 GLU A N 1
ATOM 1634 C CA . GLU A 1 204 ? 8.939 -10.116 13.199 1.00 70.88 204 GLU A CA 1
ATOM 1635 C C . GLU A 1 204 ? 9.967 -11.258 13.110 1.00 70.88 204 GLU A C 1
ATOM 1637 O O . GLU A 1 204 ? 10.898 -11.220 12.308 1.00 70.88 204 GLU A O 1
ATOM 1642 N N . GLU A 1 205 ? 9.776 -12.321 13.899 1.00 59.69 205 GLU A N 1
ATOM 1643 C CA . GLU A 1 205 ? 10.702 -13.466 13.924 1.00 59.69 205 GLU A CA 1
ATOM 1644 C C . GLU A 1 205 ? 10.678 -14.301 12.629 1.00 59.69 205 GLU A C 1
ATOM 1646 O O . GLU A 1 205 ? 11.678 -14.934 12.300 1.00 59.69 205 GLU A O 1
ATOM 1651 N N . ASN A 1 206 ? 9.558 -14.322 11.891 1.00 68.50 206 ASN A N 1
ATOM 1652 C CA . ASN A 1 206 ? 9.380 -15.146 10.688 1.00 68.50 206 ASN A CA 1
ATOM 1653 C C . ASN A 1 206 ? 8.609 -14.411 9.579 1.00 68.50 206 ASN A C 1
ATOM 1655 O O . ASN A 1 206 ? 7.412 -14.623 9.376 1.00 68.50 206 ASN A O 1
ATOM 1659 N N . VAL A 1 207 ? 9.313 -13.589 8.800 1.00 77.81 207 VAL A N 1
ATOM 1660 C CA . VAL A 1 207 ? 8.744 -12.959 7.599 1.00 77.81 207 VAL A CA 1
ATOM 1661 C C . VAL A 1 207 ? 8.558 -13.999 6.486 1.00 77.81 207 VAL A C 1
ATOM 1663 O O . VAL A 1 207 ? 9.457 -14.782 6.180 1.00 77.81 207 VAL A O 1
ATOM 1666 N N . SER A 1 208 ? 7.388 -13.999 5.842 1.00 81.00 208 SER A N 1
ATOM 1667 C CA . SER A 1 208 ? 7.095 -14.890 4.710 1.00 81.00 208 SER A CA 1
ATOM 1668 C C . SER A 1 208 ? 8.042 -14.650 3.525 1.00 81.00 208 SER A C 1
ATOM 1670 O O . SER A 1 208 ? 8.288 -13.508 3.137 1.00 81.00 208 SER A O 1
ATOM 1672 N N . VAL A 1 209 ? 8.484 -15.730 2.866 1.00 78.88 209 VAL A N 1
ATOM 1673 C CA . VAL A 1 209 ? 9.275 -15.673 1.617 1.00 78.88 209 VAL A CA 1
ATOM 1674 C C . VAL A 1 209 ? 8.576 -14.827 0.547 1.00 78.88 209 VAL A C 1
ATOM 1676 O O . VAL A 1 209 ? 9.227 -14.103 -0.198 1.00 78.88 209 VAL A O 1
ATOM 1679 N N . GLU A 1 210 ? 7.246 -14.875 0.501 1.00 80.12 210 GLU A N 1
ATOM 1680 C CA . GLU A 1 210 ? 6.426 -14.103 -0.438 1.00 80.12 210 GLU A CA 1
ATOM 1681 C C . GLU A 1 210 ? 6.592 -12.585 -0.242 1.00 80.12 210 GLU A C 1
ATOM 1683 O O . GLU A 1 210 ? 6.783 -11.860 -1.216 1.00 80.12 210 GLU A O 1
ATOM 1688 N N . VAL A 1 211 ? 6.621 -12.121 1.013 1.00 81.88 211 VAL A N 1
ATOM 1689 C CA . VAL A 1 211 ? 6.843 -10.708 1.371 1.00 81.88 211 VAL A CA 1
ATOM 1690 C C . VAL A 1 211 ? 8.260 -10.276 0.987 1.00 81.88 211 VAL A C 1
ATOM 1692 O O . VAL A 1 211 ? 8.448 -9.214 0.398 1.00 81.88 211 VAL A O 1
ATOM 1695 N N . LEU A 1 212 ? 9.263 -11.115 1.260 1.00 80.06 212 LEU A N 1
ATOM 1696 C CA . LEU A 1 212 ? 10.661 -10.818 0.925 1.00 80.06 212 LEU A CA 1
ATOM 1697 C C . LEU A 1 212 ? 10.872 -10.676 -0.589 1.00 80.06 212 LEU A C 1
ATOM 1699 O O . LEU A 1 212 ? 11.565 -9.761 -1.034 1.00 80.06 212 LEU A O 1
ATOM 1703 N N . VAL A 1 213 ? 10.249 -11.551 -1.384 1.00 80.19 213 VAL A N 1
ATOM 1704 C CA . VAL A 1 213 ? 10.299 -11.476 -2.852 1.00 80.19 213 VAL A CA 1
ATOM 1705 C C . VAL A 1 213 ? 9.632 -10.197 -3.359 1.00 80.19 213 VAL A C 1
ATOM 1707 O O . VAL A 1 213 ? 10.201 -9.525 -4.218 1.00 80.19 213 VAL A O 1
ATOM 1710 N N . GLN A 1 214 ? 8.468 -9.822 -2.816 1.00 85.00 214 GLN A N 1
ATOM 1711 C CA . GLN A 1 214 ? 7.796 -8.569 -3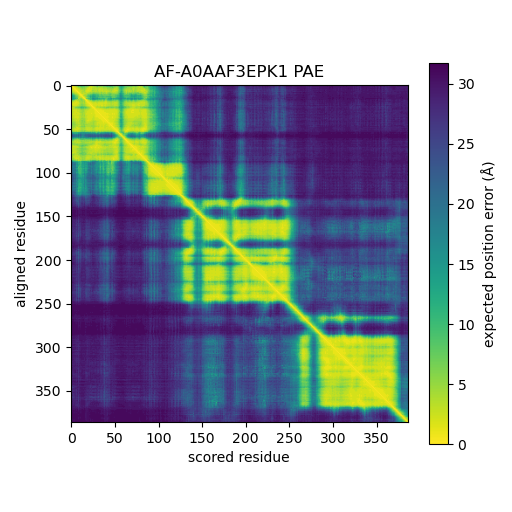.179 1.00 85.00 214 GLN A CA 1
ATOM 1712 C C . GLN A 1 214 ? 8.684 -7.345 -2.898 1.00 85.00 214 GLN A C 1
ATOM 1714 O O . GLN A 1 214 ? 8.863 -6.508 -3.783 1.00 85.00 214 GLN A O 1
ATOM 1719 N N . LEU A 1 215 ? 9.286 -7.263 -1.705 1.00 82.81 215 LEU A N 1
ATOM 1720 C CA . LEU A 1 215 ? 10.177 -6.162 -1.322 1.00 82.81 215 LEU A CA 1
ATOM 1721 C C . LEU A 1 215 ? 11.406 -6.061 -2.234 1.00 82.81 215 LEU A C 1
ATOM 1723 O O . LEU A 1 215 ? 11.759 -4.964 -2.663 1.00 82.81 215 LEU A O 1
ATOM 1727 N N . LEU A 1 216 ? 12.024 -7.196 -2.578 1.00 80.75 216 LEU A N 1
ATOM 1728 C CA . LEU A 1 216 ? 13.164 -7.258 -3.499 1.00 80.75 216 LEU A CA 1
ATOM 1729 C C . LEU A 1 216 ? 12.820 -6.746 -4.896 1.00 80.75 216 LEU A C 1
ATOM 1731 O O . LEU A 1 216 ? 13.570 -5.956 -5.470 1.00 80.75 216 LEU A O 1
ATOM 1735 N N . LEU A 1 217 ? 11.685 -7.188 -5.440 1.00 79.44 217 LEU A N 1
ATOM 1736 C CA . LEU A 1 217 ? 11.237 -6.752 -6.758 1.00 79.44 217 LEU A CA 1
ATOM 1737 C C . LEU A 1 217 ? 10.933 -5.253 -6.751 1.00 79.44 217 LEU A C 1
ATOM 1739 O O . LEU A 1 217 ? 11.426 -4.534 -7.617 1.00 79.44 217 LEU A O 1
ATOM 1743 N N . LEU A 1 218 ? 10.186 -4.764 -5.755 1.00 83.12 218 LEU A N 1
ATOM 1744 C CA . LEU A 1 218 ? 9.889 -3.336 -5.614 1.00 83.12 218 LEU A CA 1
ATOM 1745 C C . LEU A 1 218 ? 11.170 -2.506 -5.500 1.00 83.12 218 LEU A C 1
ATOM 1747 O O . LEU A 1 218 ? 11.301 -1.501 -6.195 1.00 83.12 218 LEU A O 1
ATOM 1751 N N . ALA A 1 219 ? 12.143 -2.943 -4.699 1.00 81.06 219 ALA A N 1
ATOM 1752 C CA . ALA A 1 219 ? 13.414 -2.243 -4.566 1.00 81.06 219 ALA A CA 1
ATOM 1753 C C . ALA A 1 219 ? 14.182 -2.170 -5.896 1.00 81.06 219 ALA A C 1
ATOM 1755 O O . ALA A 1 219 ? 14.664 -1.102 -6.273 1.00 81.06 219 ALA A O 1
ATOM 1756 N N . ALA A 1 220 ? 14.231 -3.271 -6.649 1.00 74.75 220 ALA A N 1
ATOM 1757 C CA . ALA A 1 220 ? 14.896 -3.321 -7.947 1.00 74.75 220 ALA A CA 1
ATOM 1758 C C . ALA A 1 220 ? 14.204 -2.446 -9.005 1.00 74.75 220 ALA A C 1
ATOM 1760 O O . ALA A 1 220 ? 14.874 -1.676 -9.691 1.00 74.75 220 ALA A O 1
ATOM 1761 N N . PHE A 1 221 ? 12.873 -2.523 -9.122 1.00 73.38 221 PHE A N 1
ATOM 1762 C CA . PHE A 1 221 ? 12.106 -1.739 -10.099 1.00 73.38 221 PHE A CA 1
ATOM 1763 C C . PHE A 1 221 ? 12.134 -0.241 -9.816 1.00 73.38 221 PHE A C 1
ATOM 1765 O O . PHE A 1 221 ? 12.139 0.570 -10.740 1.00 73.38 221 PHE A O 1
ATOM 1772 N N . LEU A 1 222 ? 12.133 0.124 -8.537 1.00 76.75 222 LEU A N 1
ATOM 1773 C CA . LEU A 1 222 ? 12.084 1.513 -8.095 1.00 76.75 222 LEU A CA 1
ATOM 1774 C C . LEU A 1 222 ? 13.481 2.096 -7.857 1.00 76.75 222 LEU A C 1
ATOM 1776 O O . LEU A 1 222 ? 13.596 3.267 -7.494 1.00 76.75 222 LEU A O 1
ATOM 1780 N N . PHE A 1 223 ? 14.535 1.308 -8.096 1.00 72.06 223 PHE A N 1
ATOM 1781 C CA . PHE A 1 223 ? 15.931 1.676 -7.851 1.00 72.06 223 PHE A CA 1
ATOM 1782 C C . PHE A 1 223 ? 16.162 2.166 -6.407 1.00 72.06 223 PHE A C 1
ATOM 1784 O O . PHE A 1 223 ? 16.899 3.125 -6.152 1.00 72.06 223 PHE A O 1
ATOM 1791 N N . ILE A 1 224 ? 15.501 1.509 -5.449 1.00 76.81 224 ILE A N 1
ATOM 1792 C CA . ILE A 1 224 ? 15.656 1.754 -4.015 1.00 76.81 224 ILE A CA 1
ATOM 1793 C C . ILE A 1 224 ? 16.837 0.924 -3.522 1.00 76.81 224 ILE A C 1
ATOM 1795 O O . ILE A 1 224 ? 16.806 -0.302 -3.575 1.00 76.81 224 ILE A O 1
ATOM 1799 N N . ASN A 1 225 ? 17.870 1.598 -3.022 1.00 66.81 225 ASN A N 1
ATOM 1800 C CA . ASN A 1 225 ? 19.092 0.938 -2.558 1.00 66.81 225 ASN A CA 1
ATOM 1801 C C . ASN A 1 225 ? 19.212 0.889 -1.026 1.00 66.81 225 ASN A C 1
ATOM 1803 O O . ASN A 1 225 ? 19.980 0.085 -0.509 1.00 66.81 225 ASN A O 1
ATOM 1807 N N . ASP A 1 226 ? 18.443 1.707 -0.299 1.00 69.06 226 ASP A N 1
ATOM 1808 C CA . ASP A 1 226 ? 18.417 1.736 1.172 1.00 69.06 226 ASP A CA 1
ATOM 1809 C C . ASP A 1 226 ? 17.076 1.222 1.716 1.00 69.06 226 ASP A C 1
ATOM 1811 O O . ASP A 1 226 ? 16.253 1.974 2.243 1.00 69.06 226 ASP A O 1
ATOM 1815 N N . LEU A 1 227 ? 16.835 -0.079 1.536 1.00 75.81 227 LEU A N 1
ATOM 1816 C CA . LEU A 1 227 ? 15.684 -0.772 2.113 1.00 75.81 227 LEU A CA 1
ATOM 1817 C C . LEU A 1 227 ? 16.114 -1.515 3.385 1.00 75.81 227 LEU A C 1
ATOM 1819 O O . LEU A 1 227 ? 16.286 -2.733 3.398 1.00 75.81 227 LEU A O 1
ATOM 1823 N N . ASN A 1 228 ? 16.372 -0.765 4.455 1.00 79.12 228 ASN A N 1
ATOM 1824 C CA . ASN A 1 228 ? 16.765 -1.358 5.731 1.00 79.12 228 ASN A CA 1
ATOM 1825 C C . ASN A 1 228 ? 15.563 -1.966 6.485 1.00 79.12 228 ASN A C 1
ATOM 1827 O O . ASN A 1 228 ? 14.399 -1.715 6.168 1.00 79.12 228 ASN A O 1
ATOM 1831 N N . GLN A 1 229 ? 15.859 -2.783 7.500 1.00 76.94 229 GLN A N 1
ATOM 1832 C CA . GLN A 1 229 ? 14.854 -3.563 8.233 1.00 76.94 229 GLN A CA 1
ATOM 1833 C C . GLN A 1 229 ? 13.836 -2.694 8.985 1.00 76.94 229 GLN A C 1
ATOM 1835 O O . GLN A 1 229 ? 12.701 -3.122 9.160 1.00 76.94 229 GLN A O 1
ATOM 1840 N N . ASP A 1 230 ? 14.210 -1.483 9.406 1.00 78.06 230 ASP A N 1
ATOM 1841 C CA . ASP A 1 230 ? 13.309 -0.538 10.081 1.00 78.06 230 ASP A CA 1
ATOM 1842 C C . ASP A 1 230 ? 12.342 0.146 9.086 1.00 78.06 230 ASP A C 1
ATOM 1844 O O . ASP A 1 230 ? 11.252 0.582 9.457 1.00 78.06 230 ASP A O 1
ATOM 1848 N N . ASN A 1 231 ? 12.716 0.184 7.807 1.00 84.25 231 ASN A N 1
ATOM 1849 C CA . ASN A 1 231 ? 12.028 0.916 6.748 1.00 84.25 231 ASN A CA 1
ATOM 1850 C C . ASN A 1 231 ? 11.080 0.056 5.898 1.00 84.25 231 ASN A C 1
ATOM 1852 O O . ASN A 1 231 ? 10.306 0.590 5.098 1.00 84.25 231 ASN A O 1
ATOM 1856 N N . CYS A 1 232 ? 11.126 -1.267 6.055 1.00 88.00 232 CYS A N 1
ATOM 1857 C CA . CYS A 1 232 ? 10.286 -2.197 5.310 1.00 88.00 232 CYS A CA 1
ATOM 1858 C C . CYS A 1 232 ? 9.816 -3.389 6.154 1.00 88.00 232 CYS A C 1
ATOM 1860 O O . CYS A 1 232 ? 10.296 -3.624 7.263 1.00 88.00 232 CYS A O 1
ATOM 1862 N N . GLY A 1 233 ? 8.831 -4.120 5.634 1.00 89.19 233 GLY A N 1
ATOM 1863 C CA . GLY A 1 233 ? 8.159 -5.217 6.320 1.00 89.19 233 GLY A CA 1
ATOM 1864 C C . GLY A 1 233 ? 6.873 -5.620 5.619 1.00 89.19 233 GLY A C 1
ATOM 1865 O O . GLY A 1 233 ? 6.860 -5.750 4.396 1.00 89.19 233 GLY A O 1
ATOM 1866 N N . HIS A 1 234 ? 5.800 -5.819 6.380 1.00 89.12 234 HIS A N 1
ATOM 1867 C CA . HIS A 1 234 ? 4.480 -6.147 5.836 1.00 89.12 234 HIS A CA 1
ATOM 1868 C C . HIS A 1 234 ? 3.350 -5.451 6.592 1.00 89.12 234 HIS A C 1
ATOM 1870 O O . HIS A 1 234 ? 3.517 -5.035 7.746 1.00 89.12 234 HIS A O 1
ATOM 1876 N N . TRP A 1 235 ? 2.161 -5.419 5.994 1.00 87.00 235 TRP A N 1
ATOM 1877 C CA . TRP A 1 235 ? 0.955 -5.023 6.716 1.00 87.00 235 TRP A CA 1
ATOM 1878 C C . TRP A 1 235 ? 0.411 -6.175 7.562 1.00 87.00 235 TRP A C 1
ATOM 1880 O O . TRP A 1 235 ? 0.210 -7.297 7.093 1.00 87.00 235 TRP A O 1
ATOM 1890 N N . LYS A 1 236 ? 0.145 -5.892 8.834 1.00 83.81 236 LYS A N 1
ATOM 1891 C CA . LYS A 1 236 ? -0.328 -6.841 9.836 1.00 83.81 236 LYS A CA 1
ATOM 1892 C C . LYS A 1 236 ? -1.599 -7.545 9.370 1.00 83.81 236 LYS A C 1
ATOM 1894 O O . LYS A 1 236 ? -2.598 -6.904 9.056 1.00 83.81 236 LYS A O 1
ATOM 1899 N N . GLY A 1 237 ? -1.579 -8.876 9.407 1.00 77.12 237 GLY A N 1
ATOM 1900 C CA . GLY A 1 237 ? -2.716 -9.700 8.989 1.00 77.12 237 GLY A CA 1
ATOM 1901 C C . GLY A 1 237 ? -2.852 -9.865 7.472 1.00 77.12 237 GLY A C 1
ATOM 1902 O O . GLY A 1 237 ? -3.831 -10.458 7.028 1.00 77.12 237 GLY A O 1
ATOM 1903 N N . THR A 1 238 ? -1.880 -9.384 6.693 1.00 78.88 238 THR A N 1
ATOM 1904 C CA . THR A 1 238 ? -1.799 -9.571 5.238 1.00 78.88 238 THR A CA 1
ATOM 1905 C C . THR A 1 238 ? -0.508 -10.306 4.864 1.00 78.88 238 THR A C 1
ATOM 1907 O O . THR A 1 238 ? 0.338 -10.574 5.719 1.00 78.88 238 THR A O 1
ATOM 1910 N N . LYS A 1 239 ? -0.350 -10.631 3.578 1.00 77.94 239 LYS A N 1
ATOM 1911 C CA . LYS A 1 239 ? 0.928 -11.076 3.001 1.00 77.94 239 LYS A CA 1
ATOM 1912 C C . LYS A 1 239 ? 1.553 -10.009 2.101 1.00 77.94 239 LYS A C 1
ATOM 1914 O O . LYS A 1 239 ? 2.397 -10.324 1.261 1.00 77.94 239 LYS A O 1
ATOM 1919 N N . ASP A 1 240 ? 1.112 -8.772 2.266 1.00 81.81 240 ASP A N 1
ATOM 1920 C CA . ASP A 1 240 ? 1.479 -7.674 1.393 1.00 81.81 240 ASP A CA 1
ATOM 1921 C C . ASP A 1 240 ? 2.694 -6.966 1.977 1.00 81.81 240 ASP A C 1
ATOM 1923 O O . ASP A 1 240 ? 2.754 -6.665 3.176 1.00 81.81 240 ASP A O 1
ATOM 1927 N N . ALA A 1 241 ? 3.688 -6.736 1.126 1.00 89.94 241 ALA A N 1
ATOM 1928 C CA . ALA A 1 241 ? 4.868 -5.973 1.486 1.00 89.94 241 ALA A CA 1
ATOM 1929 C C . ALA A 1 241 ? 4.507 -4.547 1.927 1.00 89.94 241 ALA A C 1
ATOM 1931 O O . ALA A 1 241 ? 3.548 -3.950 1.446 1.00 89.94 241 ALA A O 1
ATOM 1932 N N . ALA A 1 242 ? 5.317 -3.985 2.819 1.00 91.31 242 ALA A N 1
ATOM 1933 C CA . ALA A 1 242 ? 5.201 -2.606 3.267 1.00 91.31 242 ALA A CA 1
ATOM 1934 C C . ALA A 1 242 ? 6.573 -1.921 3.232 1.00 91.31 242 ALA A C 1
ATOM 1936 O O . ALA A 1 242 ? 7.547 -2.446 3.769 1.00 91.31 242 ALA A O 1
ATOM 1937 N N . ILE A 1 243 ? 6.647 -0.741 2.620 1.00 90.69 243 ILE A N 1
ATOM 1938 C CA . ILE A 1 243 ? 7.822 0.129 2.539 1.00 90.69 243 ILE A CA 1
ATOM 1939 C C . ILE A 1 243 ? 7.406 1.496 3.080 1.00 90.69 243 ILE A C 1
ATOM 1941 O O . ILE A 1 243 ? 6.688 2.246 2.420 1.00 90.69 243 ILE A O 1
ATOM 1945 N N . VAL A 1 244 ? 7.841 1.814 4.298 1.00 87.62 244 VAL A N 1
ATOM 1946 C CA . VAL A 1 244 ? 7.481 3.061 4.994 1.00 87.62 244 VAL A CA 1
ATOM 1947 C C . VAL A 1 244 ? 8.498 4.173 4.779 1.00 87.62 244 VAL A C 1
ATOM 1949 O O . VAL A 1 244 ? 8.150 5.353 4.862 1.00 87.62 244 VAL A O 1
ATOM 1952 N N . ASP A 1 245 ? 9.740 3.813 4.462 1.00 84.44 245 ASP A N 1
ATOM 1953 C CA . ASP A 1 245 ? 10.801 4.766 4.176 1.00 84.44 245 ASP A CA 1
ATOM 1954 C C . ASP A 1 245 ? 11.866 4.172 3.231 1.00 84.44 245 ASP A C 1
ATOM 1956 O O . ASP A 1 245 ? 11.920 2.960 3.040 1.00 84.44 245 ASP A O 1
ATOM 1960 N N . PHE A 1 246 ? 12.671 5.015 2.582 1.00 83.31 246 PHE A N 1
ATOM 1961 C CA . PHE A 1 246 ? 13.764 4.620 1.680 1.00 83.31 246 PHE A CA 1
ATOM 1962 C C . PHE A 1 246 ? 14.645 5.818 1.282 1.00 83.31 246 PHE A C 1
ATOM 1964 O O . PHE A 1 246 ? 14.203 6.961 1.366 1.00 83.31 246 PHE A O 1
ATOM 1971 N N . ASP A 1 247 ? 15.861 5.579 0.784 1.00 71.06 247 ASP A N 1
ATOM 1972 C CA . ASP A 1 247 ? 16.664 6.586 0.063 1.00 71.06 247 ASP A CA 1
ATOM 1973 C C . ASP A 1 247 ? 16.799 6.174 -1.420 1.00 71.06 247 ASP A C 1
ATOM 1975 O O . ASP A 1 247 ? 17.349 5.101 -1.717 1.00 71.06 247 ASP A O 1
ATOM 1979 N N . PRO A 1 248 ? 16.266 6.961 -2.377 1.00 63.66 248 PRO A N 1
ATOM 1980 C CA . PRO A 1 248 ? 16.505 6.720 -3.792 1.00 63.66 248 PRO A CA 1
ATOM 1981 C C . PRO A 1 248 ? 17.966 7.036 -4.130 1.00 63.66 248 PRO A C 1
ATOM 1983 O O . PRO A 1 248 ? 18.483 8.110 -3.823 1.00 63.66 248 PRO A O 1
ATOM 1986 N N . SER A 1 249 ? 18.661 6.109 -4.790 1.00 57.06 249 SER A N 1
ATOM 1987 C CA . SER A 1 249 ? 20.087 6.308 -5.070 1.00 57.06 249 SER A CA 1
ATOM 1988 C C . SER A 1 249 ? 20.361 7.490 -5.994 1.00 57.06 249 SER A C 1
ATOM 1990 O O . SER A 1 249 ? 19.689 7.678 -7.007 1.00 57.06 249 SER A O 1
ATOM 1992 N N . THR A 1 250 ? 21.456 8.200 -5.722 1.00 50.94 250 THR A N 1
ATOM 1993 C CA . THR A 1 250 ? 21.951 9.312 -6.546 1.00 50.94 250 THR A CA 1
ATOM 1994 C C . THR A 1 250 ? 22.782 8.884 -7.764 1.00 50.94 250 THR A C 1
ATOM 1996 O O . THR A 1 250 ? 23.148 9.736 -8.573 1.00 50.94 250 THR A O 1
ATOM 1999 N N . ASN A 1 251 ? 23.114 7.595 -7.910 1.00 47.75 251 ASN A N 1
ATOM 2000 C CA . ASN A 1 251 ? 24.104 7.106 -8.882 1.00 47.75 251 ASN A CA 1
ATOM 2001 C C . ASN A 1 251 ? 23.488 6.590 -10.193 1.00 47.75 251 ASN A C 1
ATOM 2003 O O . ASN A 1 251 ? 23.778 5.483 -10.632 1.00 47.75 251 ASN A O 1
ATOM 2007 N N . GLU A 1 252 ? 22.683 7.413 -10.864 1.00 45.56 252 GLU A N 1
ATOM 2008 C CA . GLU A 1 252 ? 22.129 7.087 -12.190 1.00 45.56 252 GLU A CA 1
ATOM 2009 C C . GLU A 1 252 ? 22.639 8.002 -13.309 1.00 45.56 252 GLU A C 1
ATOM 2011 O O . GLU A 1 252 ? 21.870 8.548 -14.099 1.00 45.56 252 GLU A O 1
ATOM 2016 N N . VAL A 1 253 ? 23.958 8.195 -13.406 1.00 38.94 253 VAL A N 1
ATOM 2017 C CA . VAL A 1 253 ? 24.520 8.923 -14.562 1.00 38.94 253 VAL A CA 1
ATOM 2018 C C . VAL A 1 253 ? 25.626 8.171 -15.307 1.00 38.94 253 VAL A C 1
ATOM 2020 O O . VAL A 1 253 ? 25.860 8.493 -16.467 1.00 38.94 253 VAL A O 1
ATOM 2023 N N . GLU A 1 254 ? 26.247 7.125 -14.754 1.00 38.53 254 GLU A N 1
ATOM 2024 C CA . GLU A 1 254 ? 27.386 6.482 -15.442 1.00 38.53 254 GLU A CA 1
ATOM 2025 C C . GLU A 1 254 ? 27.047 5.286 -16.344 1.00 38.53 254 GLU A C 1
ATOM 2027 O O . GLU A 1 254 ? 27.823 4.994 -17.245 1.00 38.53 254 GLU A O 1
ATOM 2032 N N . ASN A 1 255 ? 25.873 4.658 -16.236 1.00 36.81 255 ASN A N 1
ATOM 2033 C CA . ASN A 1 255 ? 25.602 3.433 -17.013 1.00 36.81 255 ASN A CA 1
ATOM 2034 C C . ASN A 1 255 ? 24.863 3.637 -18.345 1.00 36.81 255 ASN A C 1
ATOM 2036 O O . ASN A 1 255 ? 24.648 2.671 -19.070 1.00 36.81 255 ASN A O 1
ATOM 2040 N N . LEU A 1 256 ? 24.501 4.873 -18.701 1.00 37.84 256 LEU A N 1
ATOM 2041 C CA . LEU A 1 256 ? 23.724 5.169 -19.917 1.00 37.84 256 LEU A CA 1
ATOM 2042 C C . LEU A 1 256 ? 24.571 5.655 -21.111 1.00 37.84 256 LEU A C 1
ATOM 2044 O O . LEU A 1 256 ? 24.021 5.878 -22.186 1.00 37.84 256 LEU A O 1
ATOM 2048 N N . LEU A 1 257 ? 25.892 5.834 -20.953 1.00 32.16 257 LEU A N 1
ATOM 2049 C CA . LEU A 1 257 ? 26.765 6.423 -21.989 1.00 32.16 257 LEU A CA 1
ATOM 2050 C C . LEU A 1 257 ? 28.173 5.793 -22.094 1.00 32.16 257 LEU A C 1
ATOM 2052 O O . LEU A 1 257 ? 29.103 6.457 -22.551 1.00 32.16 257 LEU A O 1
ATOM 2056 N N . VAL A 1 258 ? 28.363 4.524 -21.716 1.00 32.97 258 VAL A N 1
ATOM 2057 C CA . VAL A 1 258 ? 29.649 3.832 -21.942 1.00 32.97 258 VAL A CA 1
ATOM 2058 C C . VAL A 1 258 ? 29.586 3.001 -23.224 1.00 32.97 258 VAL A C 1
ATOM 2060 O O . VAL A 1 258 ? 28.728 2.133 -23.387 1.00 32.97 258 VAL A O 1
ATOM 2063 N N . SER A 1 259 ? 30.507 3.281 -24.149 1.00 29.36 259 SER A N 1
ATOM 2064 C CA . SER A 1 259 ? 30.735 2.491 -25.362 1.00 29.36 259 SER A CA 1
ATOM 2065 C C . SER A 1 259 ? 30.961 1.016 -25.017 1.00 29.36 259 SER A C 1
ATOM 2067 O O . SER A 1 259 ? 31.781 0.684 -24.167 1.00 29.36 259 SER A O 1
ATOM 2069 N N . ARG A 1 260 ? 30.206 0.146 -25.695 1.00 33.94 260 ARG A N 1
ATOM 2070 C CA . ARG A 1 260 ? 30.084 -1.291 -25.425 1.00 33.94 260 ARG A CA 1
ATOM 2071 C C . ARG A 1 260 ? 31.417 -2.039 -25.572 1.00 33.94 260 ARG A C 1
ATOM 2073 O O . ARG A 1 260 ? 31.893 -2.221 -26.689 1.00 33.94 260 ARG A O 1
ATOM 2080 N N . GLU A 1 261 ? 31.912 -2.597 -24.472 1.00 35.41 261 GLU A N 1
ATOM 2081 C CA . GLU A 1 261 ? 32.607 -3.887 -24.487 1.00 35.41 261 GLU A CA 1
ATOM 2082 C C . GLU A 1 261 ? 31.602 -4.968 -24.058 1.00 35.41 261 GLU A C 1
ATOM 2084 O O . GLU A 1 261 ? 30.783 -4.751 -23.160 1.00 35.41 261 GLU A O 1
ATOM 2089 N N . TYR A 1 262 ? 31.593 -6.112 -24.750 1.00 38.44 262 TYR A N 1
ATOM 2090 C CA . TYR A 1 262 ? 30.705 -7.238 -24.441 1.00 38.44 262 TYR A CA 1
ATOM 2091 C C . TYR A 1 262 ? 31.186 -7.946 -23.174 1.00 38.44 262 TYR A C 1
ATOM 2093 O O . TYR A 1 262 ? 31.740 -9.040 -23.229 1.00 38.44 262 TYR A O 1
ATOM 2101 N N . ASP A 1 263 ? 30.977 -7.303 -22.030 1.00 47.09 263 ASP A N 1
ATOM 2102 C CA . ASP A 1 263 ? 31.187 -7.929 -20.737 1.00 47.09 263 ASP A CA 1
ATOM 2103 C C . ASP A 1 263 ? 30.014 -8.878 -20.442 1.00 47.09 263 ASP A C 1
ATOM 2105 O O . ASP A 1 263 ? 28.853 -8.453 -20.338 1.00 47.09 263 ASP A O 1
ATOM 2109 N N . THR A 1 264 ? 30.322 -10.176 -20.405 1.00 51.81 264 THR A N 1
ATOM 2110 C CA . THR A 1 264 ? 29.400 -11.277 -20.092 1.00 51.81 264 THR A CA 1
ATOM 2111 C C . THR A 1 264 ? 29.387 -11.619 -18.603 1.00 51.81 264 THR A C 1
ATOM 2113 O O . THR A 1 264 ? 28.726 -12.584 -18.214 1.00 51.81 264 THR A O 1
ATOM 2116 N N . ILE A 1 265 ? 30.129 -10.881 -17.771 1.00 66.94 265 ILE A N 1
ATOM 2117 C CA . ILE A 1 265 ? 30.124 -11.080 -16.325 1.00 66.94 265 ILE A CA 1
ATOM 2118 C C . ILE A 1 265 ? 28.736 -10.722 -15.792 1.00 66.94 265 ILE A C 1
ATOM 2120 O O . ILE A 1 265 ? 28.198 -9.640 -16.030 1.00 66.94 265 ILE A O 1
ATOM 2124 N N . ARG A 1 266 ? 28.141 -11.682 -15.088 1.00 74.69 266 ARG A N 1
ATOM 2125 C CA . ARG A 1 266 ? 26.857 -11.531 -14.416 1.00 74.69 266 ARG A CA 1
ATOM 2126 C C . ARG A 1 266 ? 27.123 -11.138 -12.969 1.00 74.69 266 ARG A C 1
ATOM 2128 O O . ARG A 1 266 ? 27.875 -11.826 -12.283 1.00 74.69 266 ARG A O 1
ATOM 2135 N N . GLU A 1 267 ? 26.523 -10.041 -12.529 1.00 78.06 267 GLU A N 1
ATOM 2136 C CA . GLU A 1 267 ? 26.514 -9.653 -11.122 1.00 78.06 267 GLU A CA 1
ATOM 2137 C C . GLU A 1 267 ? 25.746 -10.701 -10.303 1.00 78.06 267 GLU A C 1
ATOM 2139 O O . GLU A 1 267 ? 24.854 -11.391 -10.812 1.00 78.06 267 GLU A O 1
ATOM 2144 N N . GLU A 1 268 ? 26.082 -10.825 -9.022 1.00 68.81 268 GLU A N 1
ATOM 2145 C CA . GLU A 1 268 ? 25.249 -11.592 -8.105 1.00 68.81 268 GLU A CA 1
ATOM 2146 C C . GLU A 1 268 ? 23.911 -10.864 -7.936 1.00 68.81 268 GLU A C 1
ATOM 2148 O O . GLU A 1 268 ? 23.884 -9.650 -7.724 1.00 68.81 268 GLU A O 1
ATOM 2153 N N . ALA A 1 269 ? 22.798 -11.595 -8.066 1.00 66.00 269 ALA A N 1
ATOM 2154 C CA . ALA A 1 269 ? 21.480 -11.002 -7.878 1.00 66.00 269 ALA A CA 1
ATOM 2155 C C . ALA A 1 269 ? 21.417 -10.353 -6.489 1.00 66.00 269 ALA A C 1
ATOM 2157 O O . ALA A 1 269 ? 21.832 -11.003 -5.528 1.00 66.00 269 ALA A O 1
ATOM 2158 N N . PRO A 1 270 ? 20.910 -9.115 -6.353 1.00 61.50 270 PRO A N 1
ATOM 2159 C CA . PRO A 1 270 ? 20.816 -8.466 -5.053 1.00 61.50 270 PRO A CA 1
ATOM 2160 C C . PRO A 1 270 ? 20.019 -9.356 -4.091 1.00 61.50 270 PRO A C 1
ATOM 2162 O O . PRO A 1 270 ? 18.853 -9.672 -4.333 1.00 61.50 270 PRO A O 1
ATOM 2165 N N . ARG A 1 271 ? 20.676 -9.801 -3.016 1.00 56.47 271 ARG A N 1
ATOM 2166 C CA . ARG A 1 271 ? 20.080 -10.611 -1.948 1.00 56.47 271 ARG A CA 1
ATOM 2167 C C . ARG A 1 271 ? 19.817 -9.708 -0.751 1.00 56.47 271 ARG A C 1
ATOM 2169 O O . ARG A 1 271 ? 20.700 -8.956 -0.346 1.00 56.47 271 ARG A O 1
ATOM 2176 N N . LEU A 1 272 ? 18.627 -9.801 -0.160 1.00 49.66 272 LEU A N 1
ATOM 2177 C CA . LEU A 1 272 ? 18.411 -9.252 1.180 1.00 49.66 272 LEU A CA 1
ATOM 2178 C C . LEU A 1 272 ? 19.323 -10.013 2.153 1.00 49.66 272 LEU A C 1
ATOM 2180 O O . LEU A 1 272 ? 19.348 -11.244 2.130 1.00 49.66 272 LEU A O 1
ATOM 2184 N N . SER A 1 273 ? 20.074 -9.304 2.997 1.00 44.03 273 SER A N 1
ATOM 2185 C CA . SER A 1 273 ? 20.865 -9.922 4.062 1.00 44.03 273 SER A CA 1
ATOM 2186 C C . SER A 1 273 ? 19.928 -10.488 5.133 1.00 44.03 273 SER A C 1
ATOM 2188 O O . SER A 1 273 ? 19.397 -9.772 5.981 1.00 44.03 273 SER A O 1
ATOM 2190 N N . VAL A 1 274 ? 19.692 -11.797 5.079 1.00 43.28 274 VAL A N 1
ATOM 2191 C CA . VAL A 1 274 ? 18.964 -12.528 6.120 1.00 43.28 274 VAL A CA 1
ATOM 2192 C C . VAL A 1 274 ? 19.974 -12.920 7.203 1.00 43.28 274 VAL A C 1
ATOM 2194 O O . VAL A 1 274 ? 20.925 -13.642 6.920 1.00 43.28 274 VAL A O 1
ATOM 2197 N N . SER A 1 275 ? 19.808 -12.441 8.441 1.00 37.91 275 SER A N 1
ATOM 2198 C CA . SER A 1 275 ? 20.685 -12.828 9.559 1.00 37.91 275 SER A CA 1
ATOM 2199 C C . SER A 1 275 ? 20.523 -14.316 9.898 1.00 37.91 275 SER A C 1
ATOM 2201 O O . SER A 1 275 ? 19.447 -14.767 10.281 1.00 37.91 275 SER A O 1
ATOM 2203 N N . THR A 1 276 ? 21.620 -15.068 9.824 1.00 40.81 276 THR A N 1
ATOM 2204 C CA . THR A 1 276 ? 21.736 -16.529 9.997 1.00 40.81 276 THR A CA 1
ATOM 2205 C C . THR A 1 276 ? 21.731 -17.018 11.451 1.00 40.81 276 THR A C 1
ATOM 2207 O O . THR A 1 276 ? 22.351 -18.031 11.770 1.00 40.81 276 THR A O 1
ATOM 2210 N N . LEU A 1 277 ? 21.043 -16.341 12.377 1.00 40.44 277 LEU A N 1
ATOM 2211 C CA . LEU A 1 277 ? 21.258 -16.634 13.798 1.00 40.44 277 LEU A CA 1
ATOM 2212 C C . LEU A 1 277 ? 20.418 -17.742 14.426 1.00 40.44 277 LEU A C 1
ATOM 2214 O O . LEU A 1 277 ? 20.825 -18.165 15.494 1.00 40.44 277 LEU A O 1
ATOM 2218 N N . ASN A 1 278 ? 19.350 -18.276 13.822 1.00 42.16 278 ASN A N 1
ATOM 2219 C CA . ASN A 1 278 ? 18.646 -19.435 14.405 1.00 42.16 278 ASN A CA 1
ATOM 2220 C C . ASN A 1 278 ? 17.774 -20.205 13.394 1.00 42.16 278 ASN A C 1
ATOM 2222 O O . ASN A 1 278 ? 16.552 -20.165 13.458 1.00 42.16 278 ASN A O 1
ATOM 2226 N N . ALA A 1 279 ? 18.385 -20.963 12.486 1.00 35.94 279 ALA A N 1
ATOM 2227 C CA . ALA A 1 279 ? 17.748 -22.137 11.882 1.00 35.94 279 ALA A CA 1
ATOM 2228 C C . ALA A 1 279 ? 18.838 -23.021 11.274 1.00 35.94 279 ALA A C 1
ATOM 2230 O O . ALA A 1 279 ? 19.720 -22.533 10.572 1.00 35.94 279 ALA A O 1
ATOM 2231 N N . GLY A 1 280 ? 18.819 -24.316 11.584 1.00 38.88 280 GLY A N 1
ATOM 2232 C CA . GLY A 1 280 ? 19.855 -25.248 11.158 1.00 38.88 280 GLY A CA 1
ATOM 2233 C C . GLY A 1 280 ? 20.069 -25.245 9.642 1.00 38.88 280 GLY A C 1
ATOM 2234 O O . GLY A 1 280 ? 19.149 -25.533 8.887 1.00 38.88 280 GLY A O 1
ATOM 2235 N N . GLY A 1 281 ? 21.306 -24.959 9.233 1.00 36.09 281 GLY A N 1
ATOM 2236 C CA . GLY A 1 281 ? 21.912 -25.440 7.993 1.00 36.09 281 GLY A CA 1
ATOM 2237 C C . GLY A 1 281 ? 21.125 -25.214 6.703 1.00 36.09 281 GLY A C 1
ATOM 2238 O O . GLY A 1 281 ? 20.958 -26.162 5.943 1.00 36.09 281 GLY A O 1
ATOM 2239 N N . PHE A 1 282 ? 20.695 -23.987 6.413 1.00 40.16 282 PHE A N 1
ATOM 2240 C CA . PHE A 1 282 ? 20.536 -23.591 5.013 1.00 40.16 282 PHE A CA 1
ATOM 2241 C C . PHE A 1 282 ? 21.843 -22.949 4.562 1.00 40.16 282 PHE A C 1
ATOM 2243 O O . PHE A 1 282 ? 22.217 -21.882 5.043 1.00 40.16 282 PHE A O 1
ATOM 2250 N N . GLU A 1 283 ? 22.571 -23.635 3.678 1.00 43.47 283 GLU A N 1
ATOM 2251 C CA . GLU A 1 283 ? 23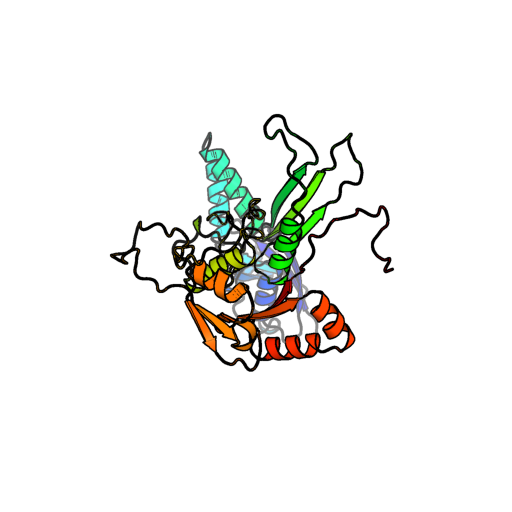.758 -23.069 3.045 1.00 43.47 283 GLU A CA 1
ATOM 2252 C C . GLU A 1 283 ? 23.370 -21.779 2.313 1.00 43.47 283 GLU A C 1
ATOM 2254 O O . GLU A 1 283 ? 22.510 -21.793 1.424 1.00 43.47 283 GLU A O 1
ATOM 2259 N N . GLU A 1 284 ? 24.049 -20.687 2.673 1.00 42.78 284 GLU A N 1
ATOM 2260 C CA . GLU A 1 284 ? 23.939 -19.296 2.191 1.00 42.78 284 GLU A CA 1
ATOM 2261 C C . GLU A 1 284 ? 24.120 -19.122 0.658 1.00 42.78 284 GLU A C 1
ATOM 2263 O O . GLU A 1 284 ? 24.243 -18.013 0.145 1.00 42.78 284 GLU A O 1
ATOM 2268 N N . GLY A 1 285 ? 24.104 -20.211 -0.114 1.00 47.00 285 GLY A N 1
ATOM 2269 C CA . GLY A 1 285 ? 24.317 -20.254 -1.559 1.00 47.00 285 GLY A CA 1
ATOM 2270 C C . GLY A 1 285 ? 23.233 -20.960 -2.380 1.00 47.00 285 GLY A C 1
ATOM 2271 O O . GLY A 1 285 ? 23.415 -21.085 -3.587 1.00 47.00 285 GLY A O 1
ATOM 2272 N N . THR A 1 286 ? 22.130 -21.436 -1.789 1.00 50.59 286 THR A N 1
ATOM 2273 C CA . THR A 1 286 ? 21.235 -22.402 -2.473 1.00 50.59 286 THR A CA 1
ATOM 2274 C C . THR A 1 286 ? 19.917 -21.853 -3.026 1.00 50.59 286 THR A C 1
ATOM 2276 O O . THR A 1 286 ? 19.218 -22.582 -3.732 1.00 50.59 286 THR A O 1
ATOM 2279 N N . LEU A 1 287 ? 19.559 -20.588 -2.776 1.00 56.56 287 LEU A N 1
ATOM 2280 C CA . LEU A 1 287 ? 18.360 -20.016 -3.397 1.00 56.56 287 LEU A CA 1
ATOM 2281 C C . LEU A 1 287 ? 18.613 -19.756 -4.892 1.00 56.56 287 LEU A C 1
ATOM 2283 O O . LEU A 1 287 ? 19.597 -19.091 -5.235 1.00 56.56 287 LEU A O 1
ATOM 2287 N N . PRO A 1 288 ? 17.756 -20.272 -5.793 1.00 65.06 288 PRO A N 1
ATOM 2288 C CA . PRO A 1 288 ? 17.911 -20.031 -7.218 1.00 65.06 288 PRO A CA 1
ATOM 2289 C C . PRO A 1 288 ? 17.761 -18.532 -7.522 1.00 65.06 288 PRO A C 1
ATOM 2291 O O . PRO A 1 288 ? 17.009 -17.838 -6.830 1.00 65.06 288 PRO A O 1
ATOM 2294 N N . PRO A 1 289 ? 18.454 -18.021 -8.555 1.00 70.44 289 PRO A N 1
ATOM 2295 C CA . PRO A 1 289 ? 18.326 -16.628 -8.962 1.00 70.44 289 PRO A CA 1
ATOM 2296 C C . PRO A 1 289 ? 16.855 -16.285 -9.259 1.00 70.44 289 PRO A C 1
ATOM 2298 O O . PRO A 1 289 ? 16.148 -17.116 -9.843 1.00 70.44 289 PRO A O 1
ATOM 2301 N N . PRO A 1 290 ? 16.375 -15.083 -8.884 1.00 80.94 290 PRO A N 1
ATOM 2302 C CA . PRO A 1 290 ? 14.988 -14.700 -9.110 1.00 80.94 290 PRO A CA 1
ATOM 2303 C C . PRO A 1 290 ? 14.678 -14.699 -10.605 1.00 80.94 290 PRO A C 1
ATOM 2305 O O . PRO A 1 290 ? 15.488 -14.238 -11.412 1.00 80.94 290 PRO A O 1
ATOM 2308 N N . LYS A 1 291 ? 13.510 -15.226 -10.969 1.00 87.94 291 LYS A N 1
ATOM 2309 C CA . LYS A 1 291 ? 13.119 -15.453 -12.359 1.00 87.94 291 LYS A CA 1
ATOM 2310 C C . LYS A 1 291 ? 12.149 -14.388 -12.849 1.00 87.94 291 LYS A C 1
ATOM 2312 O O . LYS A 1 291 ? 11.183 -14.084 -12.160 1.00 87.94 291 LYS A O 1
ATOM 2317 N N . ILE A 1 292 ? 12.375 -13.895 -14.061 1.00 91.31 292 ILE A N 1
ATOM 2318 C CA . ILE A 1 292 ? 11.488 -12.969 -14.768 1.00 91.31 292 ILE A CA 1
ATOM 2319 C C . ILE A 1 292 ? 11.151 -13.596 -16.115 1.00 91.31 292 ILE A C 1
ATOM 2321 O O . ILE A 1 292 ? 12.049 -13.973 -16.870 1.00 91.31 292 ILE A O 1
ATOM 2325 N N . ILE A 1 293 ? 9.861 -13.717 -16.420 1.00 95.00 293 ILE A N 1
ATOM 2326 C CA . ILE A 1 293 ? 9.421 -14.161 -17.743 1.00 95.00 293 ILE A CA 1
ATOM 2327 C C . ILE A 1 293 ? 9.235 -12.915 -18.598 1.00 95.00 293 ILE A C 1
ATOM 2329 O O . ILE A 1 293 ? 8.554 -11.980 -18.189 1.00 95.00 293 ILE A O 1
ATOM 2333 N N . VAL A 1 294 ? 9.850 -12.895 -19.771 1.00 95.94 294 VAL A N 1
ATOM 2334 C CA . VAL A 1 294 ? 9.832 -11.752 -20.682 1.00 95.94 294 VAL A CA 1
ATOM 2335 C C . VAL A 1 294 ? 9.211 -12.187 -21.998 1.00 95.94 294 VAL A C 1
ATOM 2337 O O . VAL A 1 294 ? 9.534 -13.261 -22.519 1.00 95.94 294 VAL A O 1
ATOM 2340 N N . ASP A 1 295 ? 8.326 -11.356 -22.539 1.00 96.19 295 ASP A N 1
ATOM 2341 C CA . ASP A 1 295 ? 7.759 -11.586 -23.855 1.00 96.19 295 ASP A CA 1
ATOM 2342 C C . ASP A 1 295 ? 8.857 -11.547 -24.929 1.00 96.19 295 ASP A C 1
ATOM 2344 O O . ASP A 1 295 ? 9.691 -10.641 -24.960 1.00 96.19 295 ASP A O 1
ATOM 2348 N N . MET A 1 296 ? 8.864 -12.519 -25.847 1.00 91.38 296 MET A N 1
ATOM 2349 C CA . MET A 1 296 ? 9.888 -12.604 -26.900 1.00 91.38 296 MET A CA 1
ATOM 2350 C C . MET A 1 296 ? 10.011 -11.327 -27.749 1.00 91.38 296 MET A C 1
ATOM 2352 O O . MET A 1 296 ? 11.090 -11.054 -28.274 1.00 91.38 296 MET A O 1
ATOM 2356 N N . ARG A 1 297 ? 8.937 -10.540 -27.897 1.00 90.94 297 ARG A N 1
ATOM 2357 C CA . ARG A 1 297 ? 8.941 -9.273 -28.649 1.00 90.94 297 ARG A CA 1
ATOM 2358 C C . ARG A 1 297 ? 9.781 -8.198 -27.955 1.00 90.94 297 ARG A C 1
ATOM 2360 O O . ARG A 1 297 ? 10.371 -7.369 -28.645 1.00 90.94 297 ARG A O 1
ATOM 2367 N N . GLU A 1 298 ? 9.912 -8.262 -26.632 1.00 89.88 298 GLU A N 1
ATOM 2368 C CA . GLU A 1 298 ? 10.688 -7.314 -25.828 1.00 89.88 298 GLU A CA 1
ATOM 2369 C C . GLU A 1 298 ? 12.182 -7.647 -25.743 1.00 89.88 298 GLU A C 1
ATOM 2371 O O . GLU A 1 298 ? 12.966 -6.797 -25.322 1.00 89.88 298 GLU A O 1
ATOM 2376 N N . PHE A 1 299 ? 12.629 -8.826 -26.196 1.00 84.56 299 PHE A N 1
ATOM 2377 C CA . PHE A 1 299 ? 14.054 -9.208 -26.157 1.00 84.56 299 PHE A CA 1
ATOM 2378 C C . PHE A 1 299 ? 14.969 -8.333 -27.016 1.00 84.56 299 PHE A C 1
ATOM 2380 O O . PHE A 1 299 ? 16.180 -8.329 -26.807 1.00 84.56 299 PHE A O 1
ATOM 2387 N N . ASN A 1 300 ? 14.405 -7.575 -27.958 1.00 80.56 300 ASN A N 1
ATOM 2388 C CA . ASN A 1 300 ? 15.159 -6.598 -28.743 1.00 80.56 300 ASN A CA 1
ATOM 2389 C C . ASN A 1 300 ? 15.413 -5.282 -27.985 1.00 80.56 300 ASN A C 1
ATOM 2391 O O . ASN A 1 300 ? 16.137 -4.423 -28.489 1.00 80.56 300 ASN A O 1
ATOM 2395 N N . SER A 1 301 ? 14.819 -5.104 -26.802 1.00 82.88 301 SER A N 1
ATOM 2396 C CA . SER A 1 301 ? 15.060 -3.952 -25.934 1.00 82.88 301 SER A CA 1
ATOM 2397 C C . SER A 1 301 ? 16.266 -4.165 -25.010 1.00 82.88 301 SER A C 1
ATOM 2399 O O . SER A 1 301 ? 16.786 -5.271 -24.864 1.00 82.88 301 SER A O 1
ATOM 2401 N N . GLU A 1 302 ? 16.742 -3.091 -24.375 1.00 80.94 302 GLU A N 1
ATOM 2402 C CA . GLU A 1 302 ? 17.911 -3.168 -23.489 1.00 80.94 302 GLU A CA 1
ATOM 2403 C C . GLU A 1 302 ? 17.586 -3.790 -22.120 1.00 80.94 302 GLU A C 1
ATOM 2405 O O . GLU A 1 302 ? 18.449 -4.427 -21.508 1.00 80.94 302 GLU A O 1
ATOM 2410 N N . LEU A 1 303 ? 16.339 -3.666 -21.652 1.00 84.56 303 LEU A N 1
ATOM 2411 C CA . LEU A 1 303 ? 15.932 -4.048 -20.298 1.00 84.56 303 LEU A CA 1
ATOM 2412 C C . LEU A 1 303 ? 16.154 -5.544 -19.979 1.00 84.56 303 LEU A C 1
ATOM 2414 O O . LEU A 1 303 ? 16.748 -5.825 -18.936 1.00 84.56 303 LEU A O 1
ATOM 2418 N N . PRO A 1 304 ? 15.804 -6.517 -20.846 1.00 88.12 304 PRO A N 1
ATOM 2419 C CA . PRO A 1 304 ? 16.076 -7.936 -20.591 1.00 88.12 304 PRO A CA 1
ATOM 2420 C C . PRO A 1 304 ? 17.569 -8.235 -20.412 1.00 88.12 304 PRO A C 1
ATOM 2422 O O . PRO A 1 304 ? 17.950 -9.036 -19.559 1.00 88.12 304 PRO A O 1
ATOM 2425 N N . THR A 1 305 ? 18.428 -7.547 -21.172 1.00 84.25 305 THR A N 1
ATOM 2426 C CA . THR A 1 305 ? 19.887 -7.698 -21.063 1.00 84.25 305 THR A CA 1
ATOM 2427 C C . THR A 1 305 ? 20.399 -7.146 -19.734 1.00 84.25 305 THR A C 1
ATOM 2429 O O . THR A 1 3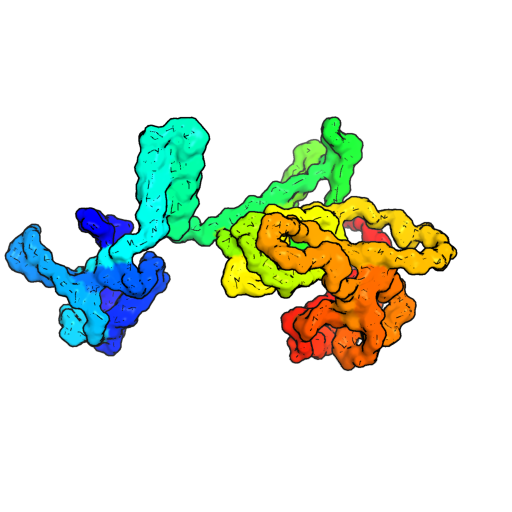05 ? 21.231 -7.778 -19.084 1.00 84.25 305 THR A O 1
ATOM 2432 N N . ILE A 1 306 ? 19.891 -5.986 -19.306 1.00 83.50 306 ILE A N 1
ATOM 2433 C CA . ILE A 1 306 ? 20.246 -5.371 -18.020 1.00 83.50 306 ILE A CA 1
ATOM 2434 C C . ILE A 1 306 ? 19.819 -6.278 -16.859 1.00 83.50 306 ILE A C 1
ATOM 2436 O O . ILE A 1 306 ? 20.628 -6.553 -15.974 1.00 83.50 306 ILE A O 1
ATOM 2440 N N . LEU A 1 307 ? 18.587 -6.795 -16.888 1.00 85.19 307 LEU A N 1
ATOM 2441 C CA . LEU A 1 307 ? 18.078 -7.730 -15.880 1.00 85.19 307 LEU A CA 1
ATOM 2442 C C . LEU A 1 307 ? 18.938 -8.997 -15.814 1.00 85.19 307 LEU A C 1
ATOM 2444 O O . LEU A 1 307 ? 19.350 -9.415 -14.734 1.00 85.19 307 LEU A O 1
ATOM 2448 N N . TYR A 1 308 ? 19.295 -9.567 -16.965 1.00 85.00 308 TYR A N 1
ATOM 2449 C CA . TYR A 1 308 ? 20.168 -10.735 -17.002 1.00 85.00 308 TYR A CA 1
ATOM 2450 C C . TYR A 1 308 ? 21.533 -10.453 -16.359 1.00 85.00 308 TYR A C 1
ATOM 2452 O O . TYR A 1 308 ? 21.970 -11.226 -15.502 1.00 85.00 308 TYR A O 1
ATOM 2460 N N . LYS A 1 309 ? 22.174 -9.326 -16.715 1.00 80.06 309 LYS A N 1
ATOM 2461 C CA . LYS A 1 309 ? 23.461 -8.887 -16.143 1.00 80.06 309 LYS A CA 1
ATOM 2462 C C . LYS A 1 309 ? 23.392 -8.652 -14.637 1.00 80.06 309 LYS A C 1
ATOM 2464 O O . LYS A 1 309 ? 24.365 -8.938 -13.953 1.00 80.06 309 LYS A O 1
ATOM 2469 N N . LYS A 1 310 ? 22.243 -8.212 -14.120 1.00 79.88 310 LYS A N 1
ATOM 2470 C CA . LYS A 1 310 ? 21.975 -8.015 -12.686 1.00 79.88 310 LYS A CA 1
ATOM 2471 C C . LYS A 1 310 ? 21.689 -9.304 -11.906 1.00 79.88 310 LYS A C 1
ATOM 2473 O O . LYS A 1 310 ? 21.241 -9.230 -10.769 1.00 79.88 310 LYS A O 1
ATOM 2478 N N . GLY A 1 311 ? 21.915 -10.479 -12.494 1.00 79.69 311 GLY A N 1
ATOM 2479 C CA . GLY A 1 311 ? 21.792 -11.757 -11.788 1.00 79.69 311 GLY A CA 1
ATOM 2480 C C . GLY A 1 311 ? 20.412 -12.420 -11.863 1.00 79.69 311 GLY A C 1
ATOM 2481 O O . GLY A 1 311 ? 20.261 -13.523 -11.340 1.00 79.69 311 GLY A O 1
ATOM 2482 N N . TYR A 1 312 ? 19.426 -11.823 -12.546 1.00 86.12 312 TYR A N 1
ATOM 2483 C CA . TYR A 1 312 ? 18.068 -12.377 -12.692 1.00 86.12 312 TYR A CA 1
ATOM 2484 C C . TYR A 1 312 ? 17.981 -13.430 -13.791 1.00 86.12 312 TYR A C 1
ATOM 2486 O O . TYR A 1 312 ? 18.568 -13.257 -14.863 1.00 86.12 312 TYR A O 1
ATOM 2494 N N . ASP A 1 313 ? 17.283 -14.536 -13.538 1.00 89.00 313 ASP A N 1
ATOM 2495 C CA . ASP A 1 313 ? 17.017 -15.567 -14.542 1.00 89.00 313 ASP A CA 1
ATOM 2496 C C . ASP A 1 313 ? 15.929 -15.078 -15.505 1.00 89.00 313 ASP A C 1
ATOM 2498 O O . ASP A 1 313 ? 14.751 -15.012 -15.157 1.00 89.00 313 ASP A O 1
ATOM 2502 N N . VAL A 1 314 ? 16.335 -14.673 -16.706 1.00 91.62 314 VAL A N 1
ATOM 2503 C CA . VAL A 1 314 ? 15.441 -14.101 -17.717 1.00 91.62 314 VAL A CA 1
ATOM 2504 C C . VAL A 1 314 ? 14.983 -15.210 -18.656 1.00 91.62 314 VAL A C 1
ATOM 2506 O O . VAL A 1 314 ? 15.774 -15.757 -19.424 1.00 91.62 314 VAL A O 1
ATOM 2509 N N . VAL A 1 315 ? 13.694 -15.536 -18.607 1.00 92.31 315 VAL A N 1
ATOM 2510 C CA . VAL A 1 315 ? 13.089 -16.605 -19.406 1.00 92.31 315 VAL A CA 1
ATOM 2511 C C . VAL A 1 315 ? 12.266 -16.001 -20.534 1.00 92.31 315 VAL A C 1
ATOM 2513 O O . VAL A 1 315 ? 11.285 -15.305 -20.291 1.00 92.31 315 VAL A O 1
ATOM 2516 N N . ALA A 1 316 ? 12.642 -16.302 -21.775 1.00 93.44 316 ALA A N 1
ATOM 2517 C CA . ALA A 1 316 ? 11.868 -15.907 -22.944 1.00 93.44 316 ALA A CA 1
ATOM 2518 C C . ALA A 1 316 ? 10.613 -16.774 -23.094 1.00 93.44 316 ALA A C 1
ATOM 2520 O O . ALA A 1 316 ? 10.716 -18.000 -23.163 1.00 93.44 316 ALA A O 1
ATOM 2521 N N . ALA A 1 317 ? 9.442 -16.150 -23.197 1.00 93.25 317 ALA A N 1
ATOM 2522 C CA . ALA A 1 317 ? 8.187 -16.828 -23.509 1.00 93.25 317 ALA A CA 1
ATOM 2523 C C . ALA A 1 317 ? 7.321 -15.965 -24.433 1.00 93.25 317 ALA A C 1
ATOM 2525 O O . ALA A 1 317 ? 7.477 -14.753 -24.490 1.00 93.25 317 ALA A O 1
ATOM 2526 N N . THR A 1 318 ? 6.407 -16.579 -25.187 1.00 94.75 318 THR A N 1
ATOM 2527 C CA . THR A 1 318 ? 5.367 -15.811 -25.893 1.00 94.75 318 THR A CA 1
ATOM 2528 C C . THR A 1 318 ? 4.230 -15.562 -24.917 1.00 94.75 318 THR A C 1
ATOM 2530 O O . THR A 1 318 ? 3.591 -16.523 -24.489 1.00 94.75 318 THR A O 1
ATOM 2533 N N . LEU A 1 319 ? 3.996 -14.306 -24.549 1.00 94.44 319 LEU A N 1
ATOM 2534 C CA . LEU A 1 319 ? 2.939 -13.926 -23.623 1.00 94.44 319 LEU A CA 1
ATOM 2535 C C . LEU A 1 319 ? 1.730 -13.405 -24.401 1.00 94.44 319 LEU A C 1
ATOM 2537 O O . LEU A 1 319 ? 1.844 -12.586 -25.314 1.00 94.44 319 LEU A O 1
ATOM 2541 N N . GLU A 1 320 ? 0.540 -13.876 -24.032 1.00 92.06 320 GLU A N 1
ATOM 2542 C CA . GLU A 1 320 ? -0.705 -13.337 -24.590 1.00 92.06 320 GLU A CA 1
ATOM 2543 C C . GLU A 1 320 ? -1.020 -11.946 -24.021 1.00 92.06 320 GLU A C 1
ATOM 2545 O O . GLU A 1 320 ? -1.595 -11.107 -24.716 1.00 92.06 320 GLU A O 1
ATOM 2550 N N . VAL A 1 321 ? -0.629 -11.698 -22.765 1.00 93.06 321 VAL A N 1
ATOM 2551 C CA . VAL A 1 321 ? -0.940 -10.482 -22.005 1.00 93.06 321 VAL A CA 1
ATOM 2552 C C . VAL A 1 321 ? 0.272 -10.053 -21.174 1.00 93.06 321 VAL A C 1
ATOM 2554 O O . VAL A 1 321 ? 0.744 -10.830 -20.340 1.00 93.06 321 VAL A O 1
ATOM 2557 N N . GLY A 1 322 ? 0.699 -8.800 -21.363 1.00 93.81 322 GLY A N 1
ATOM 2558 C CA . GLY A 1 322 ? 1.843 -8.186 -20.689 1.00 93.81 322 GLY A CA 1
ATOM 2559 C C . GLY A 1 322 ? 3.180 -8.447 -21.386 1.00 93.81 322 GLY A C 1
ATOM 2560 O O . GLY A 1 322 ? 3.313 -9.367 -22.192 1.00 93.81 322 GLY A O 1
ATOM 2561 N N . ASP A 1 323 ? 4.170 -7.631 -21.035 1.00 94.56 323 ASP A N 1
ATOM 2562 C CA . ASP A 1 323 ? 5.523 -7.672 -21.592 1.00 94.56 323 ASP A CA 1
ATOM 2563 C C . ASP A 1 323 ? 6.508 -8.401 -20.665 1.00 94.56 323 ASP A C 1
ATOM 2565 O O . ASP A 1 323 ? 7.421 -9.090 -21.121 1.00 94.56 323 ASP A O 1
ATOM 2569 N N . TYR A 1 324 ? 6.311 -8.279 -19.349 1.00 95.88 324 TYR A N 1
ATOM 2570 C CA . TYR A 1 324 ? 7.130 -8.923 -18.322 1.00 95.88 324 TYR A CA 1
ATOM 2571 C C . TYR A 1 324 ? 6.222 -9.495 -17.232 1.00 95.88 324 TYR A C 1
ATOM 2573 O O . TYR A 1 324 ? 5.397 -8.774 -16.674 1.00 95.88 324 TYR A O 1
ATOM 2581 N N . VAL A 1 325 ? 6.409 -10.759 -16.862 1.00 95.19 325 VAL A N 1
ATOM 2582 C CA . VAL A 1 325 ? 5.736 -11.387 -15.716 1.00 95.19 325 VAL A CA 1
ATOM 2583 C C . VAL A 1 325 ? 6.750 -11.557 -14.596 1.00 95.19 325 VAL A C 1
ATOM 2585 O O . VAL A 1 325 ? 7.748 -12.271 -14.732 1.00 95.19 325 VAL A O 1
ATOM 2588 N N . LEU A 1 326 ? 6.486 -10.860 -13.493 1.00 89.12 326 LEU A N 1
ATOM 2589 C CA . LEU A 1 326 ? 7.387 -10.759 -12.341 1.00 89.12 326 LEU A CA 1
ATOM 2590 C C . LEU A 1 326 ? 7.107 -11.845 -11.306 1.00 89.12 326 LEU A C 1
ATOM 2592 O O . LEU A 1 326 ? 7.999 -12.317 -10.609 1.00 89.12 326 LEU A O 1
ATOM 2596 N N . SER A 1 327 ? 5.839 -12.223 -11.201 1.00 87.38 327 SER A N 1
ATOM 2597 C CA . SER A 1 327 ? 5.334 -13.284 -10.343 1.00 87.38 327 SER A CA 1
ATOM 2598 C C . SER A 1 327 ? 4.026 -13.807 -10.946 1.00 87.38 327 SER A C 1
ATOM 2600 O O . SER A 1 327 ? 3.461 -13.152 -11.824 1.00 87.38 327 SER A O 1
ATOM 2602 N N . PRO A 1 328 ? 3.483 -14.943 -10.474 1.00 86.06 328 PRO A N 1
ATOM 2603 C CA . PRO A 1 328 ? 2.204 -15.453 -10.969 1.00 86.06 328 PRO A CA 1
ATOM 2604 C C . PRO A 1 328 ? 1.043 -14.445 -10.901 1.00 86.06 328 PRO A C 1
ATOM 2606 O O . PRO A 1 328 ? 0.086 -14.579 -11.654 1.00 86.06 328 PRO A O 1
ATOM 2609 N N . GLY A 1 329 ? 1.116 -13.448 -10.010 1.00 84.31 329 GLY A N 1
ATOM 2610 C CA . GLY A 1 329 ? 0.083 -12.426 -9.837 1.00 84.31 329 GLY A CA 1
ATOM 2611 C C . GLY A 1 329 ? 0.435 -11.044 -10.390 1.00 84.31 329 GLY A C 1
ATOM 2612 O O . GLY A 1 329 ? -0.412 -10.160 -10.301 1.00 84.31 329 GLY A O 1
ATOM 2613 N N . MET A 1 330 ? 1.640 -10.832 -10.932 1.00 89.25 330 MET A N 1
ATOM 2614 C CA . MET A 1 330 ? 2.143 -9.498 -11.285 1.00 89.25 330 MET A CA 1
ATOM 2615 C C . MET A 1 330 ? 2.686 -9.434 -12.712 1.00 89.25 330 MET A C 1
ATOM 2617 O O . MET A 1 330 ? 3.593 -10.188 -13.073 1.00 89.25 330 MET A O 1
ATOM 2621 N N . THR A 1 331 ? 2.208 -8.454 -13.481 1.00 95.50 331 THR A N 1
ATOM 2622 C CA . THR A 1 331 ? 2.671 -8.189 -14.851 1.00 95.50 331 THR A CA 1
ATOM 2623 C C . THR A 1 331 ? 3.046 -6.726 -15.065 1.00 95.50 331 THR A C 1
ATOM 2625 O O . THR A 1 331 ? 2.441 -5.830 -14.477 1.00 95.50 331 THR A O 1
ATOM 2628 N N . VAL A 1 332 ? 3.997 -6.475 -15.960 1.00 94.56 332 VAL A N 1
ATOM 2629 C CA . VAL A 1 332 ? 4.391 -5.142 -16.426 1.00 94.56 332 VAL A CA 1
ATOM 2630 C C . VAL A 1 332 ? 4.166 -5.052 -17.931 1.00 94.56 332 VAL A C 1
ATOM 2632 O O . VAL A 1 332 ? 4.579 -5.936 -18.675 1.00 94.56 332 VAL A O 1
ATOM 2635 N N . GLU A 1 333 ? 3.540 -3.968 -18.369 1.00 94.75 333 GLU A N 1
ATOM 2636 C CA . GLU A 1 333 ? 3.538 -3.491 -19.752 1.00 94.75 333 GLU A CA 1
ATOM 2637 C C . GLU A 1 333 ? 4.562 -2.360 -19.856 1.00 94.75 333 GLU A C 1
ATOM 2639 O O . GLU A 1 333 ? 4.471 -1.372 -19.119 1.00 94.75 333 GLU A O 1
ATOM 2644 N N . ARG A 1 334 ? 5.538 -2.480 -20.753 1.00 92.44 334 ARG A N 1
ATOM 2645 C CA . ARG A 1 334 ? 6.552 -1.454 -20.983 1.00 92.44 334 ARG A CA 1
ATOM 2646 C C . ARG A 1 334 ? 6.119 -0.566 -22.142 1.00 92.44 334 ARG A C 1
ATOM 2648 O O . ARG A 1 334 ? 5.713 -1.027 -23.202 1.00 92.44 334 ARG A O 1
ATOM 2655 N N . LYS A 1 335 ? 6.210 0.751 -21.955 1.00 90.19 335 LYS A N 1
ATOM 2656 C CA . LYS A 1 335 ? 5.755 1.712 -22.958 1.00 90.19 335 LYS A CA 1
ATOM 2657 C C . LYS A 1 335 ? 6.672 2.916 -23.057 1.00 90.19 335 LYS A C 1
ATOM 2659 O O . LYS A 1 335 ? 6.827 3.669 -22.100 1.00 90.19 335 LYS A O 1
ATOM 2664 N N . ALA A 1 336 ? 7.234 3.140 -24.241 1.00 86.75 336 ALA A N 1
ATOM 2665 C CA . ALA A 1 336 ? 7.926 4.388 -24.537 1.00 86.75 336 ALA A CA 1
ATOM 2666 C C . ALA A 1 336 ? 6.935 5.566 -24.529 1.00 86.75 336 ALA A C 1
ATOM 2668 O O . ALA A 1 336 ? 5.764 5.400 -24.878 1.00 86.75 336 ALA A O 1
ATOM 2669 N N . LEU A 1 337 ? 7.401 6.762 -24.163 1.00 82.50 337 LEU A N 1
ATOM 2670 C CA . LEU A 1 337 ? 6.566 7.963 -24.056 1.00 82.50 337 LEU A CA 1
ATOM 2671 C C . LEU A 1 337 ? 5.829 8.292 -25.368 1.00 82.50 337 LEU A C 1
ATOM 2673 O O . LEU A 1 337 ? 4.625 8.549 -25.349 1.00 82.50 337 LEU A O 1
ATOM 2677 N N . ASP A 1 338 ? 6.518 8.202 -26.506 1.00 81.75 338 ASP A N 1
ATOM 2678 C CA . ASP A 1 338 ? 5.925 8.467 -27.825 1.00 81.75 338 ASP A CA 1
ATOM 2679 C C . ASP A 1 338 ? 4.820 7.451 -28.165 1.00 81.75 338 ASP A C 1
ATOM 2681 O O . ASP A 1 338 ? 3.736 7.805 -28.646 1.00 81.75 338 ASP A O 1
ATOM 2685 N N . ASP A 1 339 ? 5.054 6.177 -27.837 1.00 82.50 339 ASP A N 1
ATOM 2686 C CA . ASP A 1 339 ? 4.072 5.107 -28.007 1.00 82.50 339 ASP A CA 1
ATOM 2687 C C . ASP A 1 339 ? 2.900 5.248 -27.040 1.00 82.50 339 ASP A C 1
ATOM 2689 O O . ASP A 1 339 ? 1.772 4.855 -27.365 1.00 82.50 339 ASP A O 1
ATOM 2693 N N . LEU A 1 340 ? 3.146 5.771 -25.837 1.00 86.25 340 LEU A N 1
ATOM 2694 C CA . LEU A 1 340 ? 2.116 6.038 -24.847 1.00 86.25 340 LEU A CA 1
ATOM 2695 C C . LEU A 1 340 ? 1.130 7.070 -25.389 1.00 86.25 340 LEU A C 1
ATOM 2697 O O . LEU A 1 340 ? -0.068 6.780 -25.413 1.00 86.25 340 LEU A O 1
ATOM 2701 N N . THR A 1 341 ? 1.612 8.207 -25.903 1.00 82.25 341 THR A N 1
ATOM 2702 C CA . THR A 1 341 ? 0.767 9.260 -26.489 1.00 82.25 341 THR A CA 1
ATOM 2703 C C . THR A 1 341 ? -0.149 8.703 -27.578 1.00 82.25 341 THR A C 1
ATOM 2705 O O . THR A 1 341 ? -1.367 8.894 -27.523 1.00 82.25 341 THR A O 1
ATOM 2708 N N . GLN A 1 342 ? 0.399 7.932 -28.521 1.00 82.00 342 GLN A N 1
ATOM 2709 C CA . GLN A 1 342 ? -0.390 7.316 -29.594 1.00 82.00 342 GLN A CA 1
ATOM 2710 C C . GLN A 1 342 ? -1.391 6.277 -29.065 1.00 82.00 342 GLN A C 1
ATOM 2712 O O . GLN A 1 342 ? -2.524 6.161 -29.547 1.00 82.00 342 GLN A O 1
ATOM 2717 N N . SER A 1 343 ? -1.002 5.499 -28.053 1.00 83.88 343 SER A N 1
ATOM 2718 C CA . SER A 1 343 ? -1.887 4.491 -27.461 1.00 83.88 343 SER A CA 1
ATOM 2719 C C . SER A 1 343 ? -3.000 5.071 -26.597 1.00 83.88 343 SER A C 1
ATOM 2721 O O . SER A 1 343 ? -4.067 4.469 -26.529 1.00 83.88 343 SER A O 1
ATOM 2723 N N . LEU A 1 344 ? -2.783 6.235 -25.983 1.00 80.75 344 LEU A N 1
ATOM 2724 C CA . LEU A 1 344 ? -3.819 6.984 -25.280 1.00 80.75 344 LEU A CA 1
ATOM 2725 C C . LEU A 1 344 ? -4.833 7.544 -26.279 1.00 80.75 344 LEU A C 1
ATOM 2727 O O . LEU A 1 344 ? -6.031 7.351 -26.097 1.00 80.75 344 LEU A O 1
ATOM 2731 N N . GLN A 1 345 ? -4.362 8.148 -27.375 1.00 78.38 345 GLN A N 1
ATOM 2732 C CA . GLN A 1 345 ? -5.229 8.686 -28.433 1.00 78.38 345 GLN A CA 1
ATOM 2733 C C . GLN A 1 345 ? -6.093 7.608 -29.101 1.00 78.38 345 GLN A C 1
ATOM 2735 O O . GLN A 1 345 ? -7.269 7.830 -29.369 1.00 78.38 345 GLN A O 1
ATOM 2740 N N . SER A 1 346 ? -5.524 6.427 -29.351 1.00 86.19 346 SER A N 1
ATOM 2741 C CA . SER A 1 346 ? -6.250 5.289 -29.937 1.00 86.19 346 SER A CA 1
ATOM 2742 C C . SER A 1 346 ? -7.030 4.454 -28.913 1.00 86.19 346 SER A C 1
ATOM 2744 O O . SER A 1 346 ? -7.748 3.527 -29.288 1.00 86.19 346 SER A O 1
ATOM 2746 N N . GLY A 1 347 ? -6.860 4.731 -27.618 1.00 85.12 347 GLY A N 1
ATOM 2747 C CA . GLY A 1 347 ? -7.399 3.937 -26.517 1.00 85.12 347 GLY A CA 1
ATOM 2748 C C . GLY A 1 347 ? -6.799 2.530 -26.374 1.00 85.12 347 GLY A C 1
ATOM 2749 O O . GLY A 1 347 ? -7.290 1.728 -25.578 1.00 85.12 347 GLY A O 1
ATOM 2750 N N . ARG A 1 348 ? -5.739 2.207 -27.129 1.00 90.00 348 ARG A N 1
ATOM 2751 C CA . ARG A 1 348 ? -5.063 0.900 -27.113 1.00 90.00 348 ARG A CA 1
ATOM 2752 C C . ARG A 1 348 ? -4.552 0.536 -25.721 1.00 90.00 348 ARG A C 1
ATOM 2754 O O . ARG A 1 348 ? -4.755 -0.597 -25.298 1.00 90.00 348 ARG A O 1
ATOM 2761 N N . VAL A 1 349 ? -3.961 1.496 -25.006 1.00 89.19 349 VAL A N 1
ATOM 2762 C CA . VAL A 1 349 ? -3.383 1.247 -23.674 1.00 89.19 349 VAL A CA 1
ATOM 2763 C C . VAL A 1 349 ? -4.444 0.807 -22.669 1.00 89.19 349 VAL A C 1
ATOM 2765 O O . VAL A 1 349 ? -4.208 -0.127 -21.919 1.00 89.19 349 VAL A O 1
ATOM 2768 N N . PHE A 1 350 ? -5.656 1.370 -22.726 1.00 88.69 350 PHE A N 1
ATOM 2769 C CA . PHE A 1 350 ? -6.744 0.972 -21.830 1.00 88.69 350 PHE A CA 1
ATOM 2770 C C . PHE A 1 350 ? -7.166 -0.481 -22.050 1.00 88.69 350 PHE A C 1
ATOM 2772 O O . PHE A 1 350 ? -7.391 -1.199 -21.082 1.00 88.69 350 PHE A O 1
ATOM 2779 N N . LYS A 1 351 ? -7.221 -0.940 -23.308 1.00 90.19 351 LYS A N 1
ATOM 2780 C CA . LYS A 1 351 ? -7.516 -2.347 -23.620 1.00 90.19 351 LYS A CA 1
ATOM 2781 C C . LYS A 1 351 ? -6.415 -3.276 -23.118 1.00 90.19 351 LYS A C 1
ATOM 2783 O O . LYS A 1 351 ? -6.722 -4.340 -22.597 1.00 90.19 351 LYS A O 1
ATOM 2788 N N . GLN A 1 352 ? -5.152 -2.880 -23.271 1.00 89.81 352 GLN A N 1
ATOM 2789 C CA . GLN A 1 352 ? -4.013 -3.647 -22.760 1.00 89.81 352 GLN A CA 1
ATOM 2790 C C . GLN A 1 352 ? -4.079 -3.747 -21.230 1.00 89.81 352 GLN A C 1
ATOM 2792 O O . GLN A 1 352 ? -4.042 -4.848 -20.690 1.00 89.81 352 GLN A O 1
ATOM 2797 N N . THR A 1 353 ? -4.305 -2.629 -20.534 1.00 88.88 353 THR A N 1
ATOM 2798 C CA . THR A 1 353 ? -4.469 -2.601 -19.073 1.00 88.88 353 THR A CA 1
ATOM 2799 C C . THR A 1 353 ? -5.663 -3.426 -18.600 1.00 88.88 353 THR A C 1
ATOM 2801 O O . THR A 1 353 ? -5.534 -4.181 -17.643 1.00 88.88 353 THR A O 1
ATOM 2804 N N . GLU A 1 354 ? -6.809 -3.343 -19.279 1.00 91.94 354 GLU A N 1
ATOM 2805 C CA . GLU A 1 354 ? -7.982 -4.158 -18.952 1.00 91.94 354 GLU A CA 1
ATOM 2806 C C . GLU A 1 354 ? -7.683 -5.656 -19.090 1.00 91.94 354 GLU A C 1
ATOM 2808 O O . GLU A 1 354 ? -8.054 -6.441 -18.220 1.00 91.94 354 GLU A O 1
ATOM 2813 N N . GLN A 1 355 ? -6.982 -6.061 -20.152 1.00 94.44 355 GLN A N 1
ATOM 2814 C CA . GLN A 1 355 ? -6.561 -7.451 -20.319 1.00 94.44 355 GLN A CA 1
ATOM 2815 C C . GLN A 1 355 ? -5.594 -7.881 -19.215 1.00 94.44 355 GLN A C 1
ATOM 2817 O O . GLN A 1 355 ? -5.773 -8.960 -18.659 1.00 94.44 355 GLN A O 1
ATOM 2822 N N . MET A 1 356 ? -4.627 -7.042 -18.837 1.00 94.81 356 MET A N 1
ATOM 2823 C CA . MET A 1 356 ? -3.719 -7.352 -17.729 1.00 94.81 356 MET A CA 1
ATOM 2824 C C . MET A 1 356 ? -4.468 -7.548 -16.405 1.00 94.81 356 MET A C 1
ATOM 2826 O O . MET A 1 356 ? -4.282 -8.569 -15.750 1.00 94.81 356 MET A O 1
ATOM 2830 N N . LEU A 1 357 ? -5.370 -6.631 -16.042 1.00 92.19 357 LEU A N 1
ATOM 2831 C CA . LEU A 1 357 ? -6.139 -6.697 -14.789 1.00 92.19 357 LEU A CA 1
ATOM 2832 C C . LEU A 1 357 ? -7.100 -7.895 -14.714 1.00 92.19 357 LEU A C 1
ATOM 2834 O O . LEU A 1 357 ? -7.525 -8.278 -13.628 1.00 92.19 357 LEU A O 1
ATOM 2838 N N . ARG A 1 358 ? -7.464 -8.495 -15.854 1.00 94.75 358 ARG A N 1
ATOM 2839 C CA . ARG A 1 358 ? -8.273 -9.725 -15.891 1.00 94.75 358 ARG A CA 1
ATOM 2840 C C . ARG A 1 358 ? -7.471 -10.983 -15.560 1.00 94.75 358 ARG A C 1
ATOM 2842 O O . ARG A 1 358 ? -8.067 -11.958 -15.112 1.00 94.75 358 ARG A O 1
ATOM 2849 N N . HIS A 1 359 ? -6.163 -10.980 -15.815 1.00 91.50 359 HIS A N 1
ATOM 2850 C CA . HIS A 1 359 ? -5.310 -12.170 -15.709 1.00 91.50 359 HIS A CA 1
ATOM 2851 C C . HIS A 1 359 ? -4.348 -12.116 -14.519 1.00 91.50 359 HIS A C 1
ATOM 2853 O O . HIS A 1 359 ? -3.930 -13.163 -14.032 1.00 91.50 359 HIS A O 1
ATOM 2859 N N . TYR A 1 360 ? -4.025 -10.917 -14.036 1.00 92.06 360 TYR A N 1
ATOM 2860 C CA . TYR A 1 360 ? -3.070 -10.694 -12.958 1.00 92.06 360 TYR A CA 1
ATOM 2861 C C . TYR A 1 360 ? -3.719 -9.886 -11.833 1.00 92.06 360 TYR A C 1
ATOM 2863 O O . TYR A 1 360 ? -4.500 -8.970 -12.088 1.00 92.06 360 TYR A O 1
ATOM 2871 N N . GLY A 1 361 ? -3.368 -10.209 -10.585 1.00 83.38 361 GLY A N 1
ATOM 2872 C CA . GLY A 1 361 ? -3.814 -9.453 -9.410 1.00 83.38 361 GLY A CA 1
ATOM 2873 C C . GLY A 1 361 ? -3.238 -8.036 -9.366 1.00 83.38 361 GLY A C 1
ATOM 2874 O O . GLY A 1 361 ? -3.856 -7.134 -8.806 1.00 83.38 361 GLY A O 1
ATOM 2875 N N . SER A 1 362 ? -2.084 -7.819 -10.000 1.00 86.69 362 SER A N 1
ATOM 2876 C CA . SER A 1 362 ? -1.454 -6.507 -10.126 1.00 86.69 362 SER A CA 1
ATOM 2877 C C . SER A 1 362 ? -0.886 -6.307 -11.530 1.00 86.69 362 SER A C 1
ATOM 2879 O O . SER A 1 362 ? -0.137 -7.141 -12.045 1.00 86.69 362 SER A O 1
ATOM 2881 N N . ALA A 1 363 ? -1.222 -5.176 -12.147 1.00 89.44 363 ALA A N 1
ATOM 2882 C CA . ALA A 1 363 ? -0.771 -4.805 -13.481 1.00 89.44 363 ALA A CA 1
ATOM 2883 C C . ALA A 1 363 ? -0.096 -3.432 -13.451 1.00 89.44 363 ALA A C 1
ATOM 2885 O O . ALA A 1 363 ? -0.680 -2.457 -12.978 1.00 89.44 363 ALA A O 1
ATOM 2886 N N . PHE A 1 364 ? 1.117 -3.353 -13.987 1.00 88.81 364 PHE A N 1
ATOM 2887 C CA . PHE A 1 364 ? 1.934 -2.146 -13.985 1.00 88.81 364 PHE A CA 1
ATOM 2888 C C . PHE A 1 364 ? 2.143 -1.639 -15.408 1.00 88.81 364 PHE A C 1
ATOM 2890 O O . PHE A 1 364 ? 2.371 -2.421 -16.325 1.00 88.81 364 PHE A O 1
ATOM 2897 N N . LEU A 1 365 ? 2.103 -0.319 -15.586 1.00 90.06 365 LEU A N 1
ATOM 2898 C CA . LEU A 1 365 ? 2.508 0.337 -16.826 1.00 90.06 365 LEU A CA 1
ATOM 2899 C C . LEU A 1 365 ? 3.835 1.056 -16.576 1.00 90.06 365 LEU A C 1
ATOM 2901 O O . LEU A 1 365 ? 3.869 2.091 -15.910 1.00 90.06 365 LEU A O 1
ATOM 2905 N N . LEU A 1 366 ? 4.924 0.501 -17.099 1.00 87.38 366 LEU A N 1
ATOM 2906 C CA . LEU A 1 366 ? 6.254 1.090 -17.024 1.00 87.38 366 LEU A CA 1
ATOM 2907 C C . LEU A 1 366 ? 6.435 2.073 -18.182 1.00 87.38 366 LEU A C 1
ATOM 2909 O O . LEU A 1 366 ? 6.572 1.664 -19.334 1.00 87.38 366 LEU A O 1
ATOM 2913 N N . ILE A 1 367 ? 6.436 3.370 -17.875 1.00 85.75 367 ILE A N 1
ATOM 2914 C CA . ILE A 1 367 ? 6.604 4.431 -18.872 1.00 85.75 367 ILE A CA 1
ATOM 2915 C C . ILE A 1 367 ? 8.074 4.844 -18.932 1.00 85.75 367 ILE A C 1
ATOM 2917 O O . ILE A 1 367 ? 8.632 5.305 -17.938 1.00 85.75 367 ILE A O 1
ATOM 2921 N N . GLU A 1 368 ? 8.681 4.728 -20.110 1.00 78.00 368 GLU A N 1
ATOM 2922 C CA . GLU A 1 368 ? 10.079 5.085 -20.349 1.00 78.00 368 GLU A CA 1
ATOM 2923 C C . GLU A 1 368 ? 10.189 6.319 -21.254 1.00 78.00 368 GLU A C 1
ATOM 2925 O O . GLU A 1 368 ? 9.486 6.440 -22.260 1.00 78.00 368 GLU A O 1
ATOM 2930 N N . SER A 1 369 ? 11.073 7.253 -20.896 1.00 73.81 369 SER A N 1
ATOM 2931 C CA . SER A 1 369 ? 11.355 8.460 -21.679 1.00 73.81 369 SER A CA 1
ATOM 2932 C C . SER A 1 369 ? 12.811 8.474 -22.122 1.00 73.81 369 SER A C 1
ATOM 2934 O O . SER A 1 369 ? 13.721 8.428 -21.297 1.00 73.81 369 SER A O 1
ATOM 2936 N N . ASN A 1 370 ? 13.018 8.646 -23.426 1.00 61.94 370 ASN A N 1
ATOM 2937 C CA . ASN A 1 370 ? 14.341 8.751 -24.046 1.00 61.94 370 ASN A CA 1
ATOM 2938 C C . ASN A 1 370 ? 14.969 10.142 -23.825 1.00 61.94 370 ASN A C 1
ATOM 2940 O O . ASN A 1 370 ? 16.137 10.368 -24.140 1.00 61.94 370 ASN A O 1
ATOM 2944 N N . MET A 1 371 ? 14.187 11.100 -23.317 1.00 52.41 371 MET A N 1
ATOM 2945 C CA . MET A 1 371 ? 14.643 12.446 -22.993 1.00 52.41 371 MET A CA 1
ATOM 2946 C C . MET A 1 371 ? 14.915 12.558 -21.497 1.00 52.41 371 MET A C 1
ATOM 2948 O O . MET A 1 371 ? 14.063 12.213 -20.672 1.00 52.41 371 MET A O 1
ATOM 2952 N N . ARG A 1 372 ? 16.070 13.138 -21.141 1.00 46.44 372 ARG A N 1
ATOM 2953 C CA . ARG A 1 372 ? 16.224 13.759 -19.823 1.00 46.44 372 ARG A CA 1
ATOM 2954 C C . ARG A 1 372 ? 15.146 14.830 -19.731 1.00 46.44 372 ARG A C 1
ATOM 2956 O O . ARG A 1 372 ? 15.110 15.721 -20.576 1.00 46.44 372 ARG A O 1
ATOM 2963 N N . PHE A 1 373 ? 14.279 14.747 -18.727 1.00 45.94 373 PHE A N 1
ATOM 2964 C CA . PHE A 1 373 ? 13.403 15.859 -18.386 1.00 45.94 373 PHE A CA 1
ATOM 2965 C C . PHE A 1 373 ? 14.292 17.042 -17.984 1.00 45.94 373 PHE A C 1
ATOM 2967 O O . PHE A 1 373 ? 14.660 17.196 -16.821 1.00 45.94 373 PHE A O 1
ATOM 2974 N N . GLU A 1 374 ? 14.680 17.880 -18.947 1.00 39.81 374 GLU A N 1
ATOM 2975 C CA . GLU A 1 374 ? 15.111 19.234 -18.645 1.00 39.81 374 GLU A CA 1
ATOM 2976 C C . GLU A 1 374 ? 13.867 19.952 -18.143 1.00 39.81 374 GLU A C 1
ATOM 2978 O O . GLU A 1 374 ? 13.047 20.453 -18.912 1.00 39.81 374 GLU A O 1
ATOM 2983 N N . LEU A 1 375 ? 13.689 19.933 -16.825 1.00 38.78 375 LEU A N 1
ATOM 2984 C CA . LEU A 1 375 ? 12.688 20.730 -16.141 1.00 38.78 375 LEU A CA 1
ATOM 2985 C C . LEU A 1 375 ? 12.999 22.201 -16.409 1.00 38.78 375 LEU A C 1
ATOM 2987 O O . LEU A 1 375 ? 13.660 22.875 -15.620 1.00 38.78 375 LEU A O 1
ATOM 2991 N N . LYS A 1 376 ? 12.490 22.734 -17.519 1.00 34.22 376 LYS A N 1
ATOM 2992 C CA . LYS A 1 376 ? 12.178 24.151 -17.575 1.00 34.22 376 LYS A CA 1
ATOM 2993 C C . LYS A 1 376 ? 11.019 24.343 -16.618 1.00 34.22 376 LYS A C 1
ATOM 2995 O O . LYS A 1 376 ? 9.877 24.031 -16.938 1.00 34.22 376 LYS A O 1
ATOM 3000 N N . ILE A 1 377 ? 11.339 24.837 -15.425 1.00 38.59 377 ILE A N 1
ATOM 3001 C CA . ILE A 1 377 ? 10.360 25.465 -14.547 1.00 38.59 377 ILE A CA 1
ATOM 3002 C C . ILE A 1 377 ? 9.808 26.650 -15.339 1.00 38.59 377 ILE A C 1
ATOM 3004 O O . ILE A 1 377 ? 10.381 27.738 -15.360 1.00 38.59 377 ILE A O 1
ATOM 3008 N N . VAL A 1 378 ? 8.724 26.417 -16.070 1.00 42.25 378 VAL A N 1
ATOM 3009 C CA . VAL A 1 378 ? 7.896 27.499 -16.571 1.00 42.25 378 VAL A CA 1
ATOM 3010 C C . VAL A 1 378 ? 7.156 28.002 -15.340 1.00 42.25 378 VAL A C 1
ATOM 3012 O O . VAL A 1 378 ? 6.459 27.236 -14.680 1.00 42.25 378 VAL A O 1
ATOM 3015 N N . ASN A 1 379 ? 7.359 29.269 -14.978 1.00 35.69 379 ASN A N 1
ATOM 3016 C CA . ASN A 1 379 ? 6.621 29.944 -13.907 1.00 35.69 379 ASN A CA 1
ATOM 3017 C C . ASN A 1 379 ? 5.141 30.118 -14.305 1.00 35.69 379 ASN A C 1
ATOM 3019 O O . ASN A 1 379 ? 4.669 31.231 -14.520 1.00 35.69 379 ASN A O 1
ATOM 3023 N N . GLY A 1 380 ? 4.411 29.017 -14.440 1.00 38.75 380 GLY A N 1
ATOM 3024 C CA . GLY A 1 380 ? 3.011 28.982 -14.823 1.00 38.75 380 GLY A CA 1
ATOM 3025 C C . GLY A 1 380 ? 2.416 27.638 -14.428 1.00 38.75 380 GLY A C 1
ATOM 3026 O O . GLY A 1 380 ? 2.949 26.595 -14.786 1.00 38.75 380 GLY A O 1
ATOM 3027 N N . GLY A 1 381 ? 1.345 27.679 -13.638 1.00 31.05 381 GLY A N 1
ATOM 3028 C CA . GLY A 1 381 ? 0.621 26.507 -13.151 1.00 31.05 381 GLY A CA 1
ATOM 3029 C C . GLY A 1 381 ? -0.002 25.616 -14.247 1.00 31.05 381 GLY A C 1
ATOM 3030 O O . GLY A 1 381 ? 0.210 25.813 -15.442 1.00 31.05 381 GLY A O 1
ATOM 3031 N N . PRO A 1 382 ? -0.812 24.623 -13.842 1.00 33.62 382 PRO A N 1
ATOM 3032 C CA . PRO A 1 382 ? -0.649 23.219 -14.238 1.00 33.62 382 PRO A CA 1
ATOM 3033 C C . PRO A 1 382 ? -1.238 22.798 -15.593 1.00 33.62 382 PRO A C 1
ATOM 3035 O O . PRO A 1 382 ? -1.338 21.604 -15.850 1.00 33.62 382 PRO A O 1
ATOM 3038 N N . PHE A 1 383 ? -1.613 23.717 -16.482 1.00 34.59 383 PHE A N 1
ATOM 3039 C CA . PHE A 1 383 ? -2.166 23.337 -17.787 1.00 34.59 383 PHE A CA 1
ATOM 3040 C C . PHE A 1 383 ? -1.860 24.373 -18.857 1.00 34.59 383 PHE A C 1
ATOM 3042 O O . PHE A 1 383 ? -2.694 25.242 -19.091 1.00 34.59 383 PHE A O 1
ATOM 3049 N N . GLN A 1 384 ? -0.732 24.250 -19.559 1.00 30.66 384 GLN A N 1
ATOM 3050 C CA . GLN A 1 384 ? -0.654 24.704 -20.951 1.00 30.66 384 GLN A CA 1
ATOM 3051 C C . GLN A 1 384 ? 0.199 23.748 -21.789 1.00 30.66 384 GLN A C 1
ATOM 3053 O O . GLN A 1 384 ? 1.405 23.626 -21.604 1.00 30.66 384 GLN A O 1
ATOM 3058 N N . VAL A 1 385 ? -0.497 23.074 -22.704 1.00 30.73 385 VAL A N 1
ATOM 3059 C CA . VAL A 1 385 ? 0.030 22.437 -23.911 1.00 30.73 385 VAL A CA 1
ATOM 3060 C C . VAL A 1 385 ? 0.348 23.547 -24.909 1.00 30.73 385 VAL A C 1
ATOM 3062 O O . VAL A 1 385 ? -0.523 24.383 -25.149 1.00 30.73 385 VAL A O 1
ATOM 3065 N N . TYR A 1 386 ? 1.541 23.513 -25.503 1.00 30.12 386 TYR A N 1
ATOM 3066 C CA . TYR A 1 386 ? 1.773 23.926 -26.889 1.00 30.12 386 TYR A CA 1
ATOM 3067 C C . TYR A 1 386 ? 2.788 22.990 -27.528 1.00 30.12 386 TYR A C 1
ATOM 3069 O O . TYR A 1 386 ? 3.835 22.749 -26.883 1.00 30.12 386 TYR A O 1
#

pLDDT: mean 72.28, std 17.61, range [29.36, 96.19]

Solvent-accessible surface area (backbone atoms only — not comparable to full-atom values): 22669 Å² total; per-residue (Å²): 104,81,39,46,33,46,37,34,37,28,51,100,86,65,51,77,80,47,74,53,78,47,79,40,59,67,82,36,32,43,63,56,51,50,48,50,44,26,76,74,68,68,45,56,72,94,34,58,46,41,25,41,55,44,84,42,94,70,97,79,50,74,44,75,45,76,63,85,71,56,38,36,61,80,76,67,59,46,68,85,35,45,34,39,34,39,56,64,76,50,68,60,56,55,50,25,53,49,22,49,56,45,30,73,71,48,70,66,70,62,16,53,53,22,44,53,51,20,49,54,38,46,35,62,72,66,62,65,51,69,58,67,47,72,49,75,47,77,46,52,41,54,57,44,100,90,38,84,63,34,62,73,84,59,66,63,54,57,53,48,42,50,48,30,31,76,70,70,26,27,31,51,66,45,77,47,75,61,95,67,65,72,73,92,33,55,51,41,33,43,38,32,39,39,54,73,44,67,41,34,49,75,78,45,96,78,77,54,69,68,27,54,52,49,49,51,51,51,27,63,77,69,51,42,74,45,76,47,48,87,24,28,33,27,37,66,96,59,78,45,31,27,43,76,50,72,46,68,62,86,84,82,73,72,86,85,76,65,84,87,72,93,75,80,74,59,44,76,45,89,69,83,88,73,84,85,80,85,68,89,84,72,67,98,78,71,77,75,60,60,58,36,42,32,20,58,85,53,63,84,45,68,62,58,58,53,44,35,37,45,26,32,42,71,41,79,41,87,55,96,67,51,41,33,38,66,47,94,43,33,34,30,37,76,36,47,52,74,58,42,55,54,23,58,77,70,45,50,50,60,54,52,50,53,53,30,54,74,73,21,85,39,65,44,79,46,77,43,67,96,61,81,82,76,78,73,80,62,99,64,76,100,77,80,90,130

Nearest PDB structures (foldseek):
  2bgw-assembly1_B  TM=9.730E-01  e=1.199E-06  Aeropyrum pernix
  2bhn-assembly1_A  TM=9.037E-01  e=9.413E-07  Aeropyrum pernix
  2bhn-assembly1_B-2  TM=9.036E-01  e=8.341E-07  Aeropyrum pernix
  6sxb-assembly1_F  TM=8.542E-01  e=5.142E-07  Homo sapiens
  1j24-assembly1_A  TM=8.708E-01  e=1.437E-06  Pyrococcus furiosus DSM 3638

Foldseek 3Di:
DKAKAKEFEAEPVRDTPDIDIDIDDQFAKPVNVLVCCCVPQVQPSVQKWKWKWDDDDDDDDTDTDTGDIDGCVVVPNHNPIYMYIYRPCPVLVVLLVVLVVQLVVDDDPSVVVSVVSNVVSVCVNVCVDQAKDKDKDKQKDAADPVRNGRDPDPVLVVVLQVVCVVVVQEFDWDKDFDPDDPPPIGMIMIMGIDGPQDDFQVNDPDQDPLQQLQVLVSCVVSQFDAQDRRQWGAGHPDNHIHGYDTDRDPPPDPPPDDDDDPDPAAAAADDDDDDPDDDPDDPPPPDQAQEKEFEPVCPVDCVLVVCRSNRYHYHYDHDPAAGMDRDQAEGEHEEEPVRVVVCVVVVVVVVNQVVSVVRHVYYYYHYDYPDDPPPPPPVDDDDDDD